Protein AF-A0A2Z6MS63-F1 (afdb_monomer_lite)

InterPro domains:
  IPR011527 ABC transporter type 1, transmembrane domain [PF00664] (78-267)
  IPR011527 ABC transporter type 1, transmembrane domain [PS50929] (74-286)
  IPR027417 P-loop containing nucleoside triphosphate hydrolase [G3DSA:3.40.50.300] (1-66)
  IPR027417 P-loop containing nucleoside triphosphate hydrolase [SSF52540] (4-55)
  IPR036640 ABC transporter type 1, transmembrane domain superfamily [G3DSA:1.20.1560.10] (67-305)
  IPR036640 ABC transporter type 1, transmembrane domain superfamily [SSF90123] (76-305)
  IPR044726 ABC transporter C family, six-transmembrane helical domain 2 [cd18580] (79-298)
  IPR050173 ATP-binding cassette transporter C-like [PTHR24223] (76-340)

Radius of gyration: 35.73 Å; chains: 1; bounding box: 87×60×107 Å

pLDDT: mean 77.2, std 16.26, range [30.23, 95.44]

Structure (mmCIF, N/CA/C/O backbone):
data_AF-A0A2Z6MS63-F1
#
_entry.id   AF-A0A2Z6MS63-F1
#
loop_
_atom_site.group_PDB
_atom_site.id
_atom_site.type_symbol
_atom_site.label_atom_id
_atom_site.label_alt_id
_atom_site.label_comp_id
_atom_site.label_asym_id
_atom_site.label_entity_id
_atom_site.label_seq_id
_atom_site.pdbx_PDB_ins_code
_atom_site.Cartn_x
_atom_site.Cartn_y
_atom_site.Cartn_z
_atom_site.occupancy
_atom_site.B_iso_or_equiv
_atom_site.auth_seq_id
_atom_site.auth_comp_id
_atom_site.auth_asym_id
_atom_site.auth_atom_id
_atom_site.pdbx_PDB_model_num
ATOM 1 N N . MET A 1 1 ? -29.044 -19.306 37.823 1.00 54.56 1 MET A N 1
ATOM 2 C CA . MET A 1 1 ? -27.630 -19.746 37.824 1.00 54.56 1 MET A CA 1
ATOM 3 C C . MET A 1 1 ? -27.524 -21.280 37.774 1.00 54.56 1 MET A C 1
ATOM 5 O O . MET A 1 1 ? -26.885 -21.876 38.631 1.00 54.56 1 MET A O 1
ATOM 9 N N . GLU A 1 2 ? -28.127 -21.964 36.793 1.00 57.34 2 GLU A N 1
ATOM 10 C CA . GLU A 1 2 ? -28.048 -23.442 36.742 1.00 57.34 2 GLU A CA 1
ATOM 11 C C . GLU A 1 2 ? -26.677 -23.962 36.275 1.00 57.34 2 GLU A C 1
ATOM 13 O O . GLU A 1 2 ? -26.219 -24.989 36.766 1.00 57.34 2 GLU A O 1
ATOM 18 N N . GLY A 1 3 ? -25.960 -23.218 35.423 1.00 64.38 3 GLY A N 1
ATOM 19 C CA .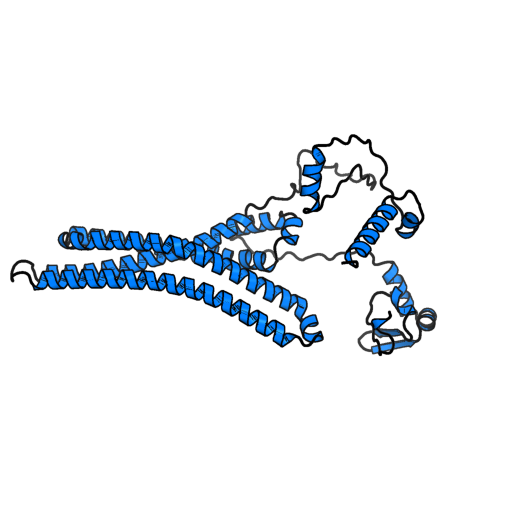 GLY A 1 3 ? -24.646 -23.628 34.898 1.00 64.38 3 GLY A CA 1
ATOM 20 C C . GLY A 1 3 ? -23.472 -23.585 35.893 1.00 64.38 3 GLY A C 1
ATOM 21 O O . GLY A 1 3 ? -22.406 -24.127 35.605 1.00 64.38 3 GLY A O 1
ATOM 22 N N . LEU A 1 4 ? -23.654 -22.961 37.063 1.00 70.94 4 LEU A N 1
ATOM 23 C CA . LEU A 1 4 ? -22.625 -22.813 38.107 1.00 70.94 4 LEU A CA 1
ATOM 24 C C . LEU A 1 4 ? -22.877 -23.711 39.330 1.00 70.94 4 LEU A C 1
ATOM 26 O O . LEU A 1 4 ? -22.111 -23.690 40.292 1.00 70.94 4 LEU A O 1
ATOM 30 N N . LYS A 1 5 ? -23.946 -24.516 39.305 1.00 73.62 5 LYS A N 1
ATOM 31 C CA . LYS A 1 5 ? -24.354 -25.354 40.434 1.00 73.62 5 LYS A CA 1
ATOM 32 C C . LYS A 1 5 ? -23.285 -26.417 40.732 1.00 73.62 5 LYS A C 1
ATOM 34 O O . LYS A 1 5 ? -22.980 -27.245 39.880 1.00 73.62 5 LYS A O 1
ATOM 39 N N . GLY A 1 6 ? -22.737 -26.398 41.950 1.00 81.06 6 GLY A N 1
ATOM 40 C CA . GLY A 1 6 ? -21.733 -27.364 42.421 1.00 81.06 6 GLY A CA 1
ATOM 41 C C . GLY A 1 6 ? -20.274 -27.018 42.097 1.00 81.06 6 GLY A C 1
ATOM 42 O O . GLY A 1 6 ? -19.404 -27.858 42.310 1.00 81.06 6 GLY A O 1
ATOM 43 N N . LYS A 1 7 ? -19.990 -25.810 41.594 1.00 85.94 7 LYS A N 1
ATOM 44 C CA . LYS A 1 7 ? -18.622 -25.312 41.379 1.00 85.94 7 LYS A CA 1
ATOM 45 C C . LYS A 1 7 ? -18.280 -24.242 42.415 1.00 85.94 7 LYS A C 1
ATOM 47 O O . LYS A 1 7 ? -19.150 -23.473 42.810 1.00 85.94 7 LYS A O 1
ATOM 52 N N . THR A 1 8 ? -17.014 -24.162 42.819 1.00 87.56 8 THR A N 1
ATOM 53 C CA . THR A 1 8 ? -16.507 -23.018 43.588 1.00 87.56 8 THR A CA 1
ATOM 54 C C . THR A 1 8 ? -16.474 -21.797 42.672 1.00 87.56 8 THR A C 1
ATOM 56 O O . THR A 1 8 ? -15.809 -21.827 41.637 1.00 87.56 8 THR A O 1
ATOM 59 N N . VAL A 1 9 ? -17.201 -20.739 43.030 1.00 85.56 9 VAL A N 1
ATOM 60 C CA . VAL A 1 9 ? -17.302 -19.506 42.238 1.00 85.56 9 VAL A CA 1
ATOM 61 C C . VAL A 1 9 ? -16.706 -18.357 43.036 1.00 85.56 9 VAL A C 1
ATOM 63 O O . VAL A 1 9 ? -17.135 -18.093 44.155 1.00 85.56 9 VAL A O 1
ATOM 66 N N . LEU A 1 10 ? -15.739 -17.662 42.444 1.00 87.19 10 LEU A N 1
ATOM 67 C CA . LEU A 1 10 ? -15.208 -16.408 42.964 1.00 87.19 10 LEU A CA 1
ATOM 68 C C . LEU A 1 10 ? -15.633 -15.293 42.009 1.00 87.19 10 LEU A C 1
ATOM 70 O O . LEU A 1 10 ? -15.221 -15.281 40.850 1.00 87.19 10 LEU A O 1
ATOM 74 N N . LEU A 1 11 ? -16.500 -14.396 42.479 1.00 84.56 11 LEU A N 1
ATOM 75 C CA . LEU A 1 11 ? -16.964 -13.247 41.706 1.00 84.56 11 LEU A CA 1
ATOM 76 C C . LEU A 1 11 ? -16.241 -11.988 42.188 1.00 84.56 11 LEU A C 1
ATOM 78 O O . LEU A 1 11 ? -16.373 -11.600 43.345 1.00 84.56 11 LEU A O 1
ATOM 82 N N . VAL A 1 12 ? -15.533 -11.324 41.277 1.00 85.25 12 VAL A N 1
ATOM 83 C CA . VAL A 1 12 ? -15.039 -9.959 41.485 1.00 85.25 12 VAL A CA 1
ATOM 84 C C . VAL A 1 12 ? -16.047 -9.017 40.839 1.00 85.25 12 VAL A C 1
ATOM 86 O O . VAL A 1 12 ? -16.228 -9.047 39.623 1.00 85.25 12 VAL A O 1
ATOM 89 N N . THR A 1 13 ? -16.746 -8.219 41.643 1.00 79.81 13 THR A N 1
ATOM 90 C CA . THR A 1 13 ? -17.799 -7.319 41.159 1.00 79.81 13 THR A CA 1
ATOM 91 C C . THR A 1 13 ? -17.683 -5.940 41.795 1.00 79.81 13 THR A C 1
ATOM 93 O O . THR A 1 13 ? -17.449 -5.816 42.994 1.00 79.81 13 THR A O 1
ATOM 96 N N . HIS A 1 14 ? -17.883 -4.903 40.980 1.00 75.44 14 HIS A N 1
ATOM 97 C CA . HIS A 1 14 ? -18.138 -3.537 41.447 1.00 75.44 14 HIS A CA 1
ATOM 98 C C . HIS A 1 14 ? -19.636 -3.274 41.673 1.00 75.44 14 HIS A C 1
ATOM 100 O O . HIS A 1 14 ? -19.996 -2.288 42.307 1.00 75.44 14 HIS A O 1
ATOM 106 N N . GLN A 1 15 ? -20.507 -4.138 41.141 1.00 71.25 15 GLN A N 1
ATOM 107 C CA . GLN A 1 15 ? -21.955 -4.055 41.300 1.00 71.25 15 GLN A CA 1
ATOM 108 C C . GLN A 1 15 ? -22.375 -4.774 42.576 1.00 71.25 15 GLN A C 1
ATOM 110 O O . GLN A 1 15 ? -22.284 -6.001 42.686 1.00 71.25 15 GLN A O 1
ATOM 115 N N . VAL A 1 16 ? -22.842 -3.977 43.529 1.00 74.56 16 VAL A N 1
ATOM 116 C CA . VAL A 1 16 ? -23.185 -4.404 44.889 1.00 74.56 16 VAL A CA 1
ATOM 117 C C . VAL A 1 16 ? -24.483 -5.225 44.918 1.00 74.56 16 VAL A C 1
ATOM 119 O O . VAL A 1 16 ? -24.665 -6.071 45.791 1.00 74.56 16 VAL A O 1
ATOM 122 N N . ASP A 1 17 ? -25.346 -5.060 43.911 1.00 75.06 17 ASP A N 1
ATOM 123 C CA . ASP A 1 17 ? -26.669 -5.697 43.823 1.00 75.06 17 ASP A CA 1
ATOM 124 C C . ASP A 1 17 ? -26.624 -7.232 43.756 1.00 75.06 17 ASP A C 1
ATOM 126 O O . ASP A 1 17 ? -27.586 -7.903 44.128 1.00 75.06 17 ASP A O 1
ATOM 130 N N . PHE A 1 18 ? -25.504 -7.808 43.307 1.00 74.56 18 PHE A N 1
ATOM 131 C CA . PHE A 1 18 ? -25.337 -9.260 43.187 1.00 74.56 18 PHE A CA 1
ATOM 132 C C . PHE A 1 18 ? -24.778 -9.914 44.452 1.00 74.56 18 PHE A C 1
ATOM 134 O O . PHE A 1 18 ? -24.873 -11.132 44.595 1.00 74.56 18 PHE A O 1
ATOM 141 N N . LEU A 1 19 ? -24.223 -9.129 45.381 1.00 80.81 19 LEU A N 1
ATOM 142 C CA . LEU A 1 19 ? -23.565 -9.626 46.591 1.00 80.81 19 LEU A CA 1
ATOM 143 C C . LEU A 1 19 ? -24.483 -10.412 47.548 1.00 80.81 19 LEU A C 1
ATOM 145 O O . LEU A 1 19 ? -23.997 -11.382 48.129 1.00 80.81 19 LEU A O 1
ATOM 149 N N . PRO A 1 20 ? -25.792 -10.103 47.694 1.00 81.12 20 PRO A N 1
ATOM 150 C CA . PRO A 1 20 ? -26.688 -10.893 48.544 1.00 81.12 20 PRO A CA 1
ATOM 151 C C . PRO A 1 20 ? -26.886 -12.346 48.084 1.00 81.12 20 PRO A C 1
ATOM 153 O O . PRO A 1 20 ? -27.375 -13.162 48.860 1.00 81.12 20 PRO A O 1
ATOM 156 N N . ALA A 1 21 ? -26.545 -12.672 46.831 1.00 79.31 21 ALA A N 1
ATOM 157 C CA . ALA A 1 21 ? -26.674 -14.020 46.278 1.00 79.31 21 ALA A CA 1
ATOM 158 C C . ALA A 1 21 ? -25.464 -14.932 46.572 1.00 79.31 21 ALA A C 1
ATOM 160 O O . ALA A 1 21 ? -25.493 -16.100 46.186 1.00 79.31 21 ALA A O 1
ATOM 161 N N . PHE A 1 22 ? -24.412 -14.416 47.219 1.00 82.25 22 PHE A N 1
ATOM 162 C CA . PHE A 1 22 ? -23.181 -15.148 47.528 1.00 82.25 22 PHE A CA 1
ATOM 163 C C . PHE A 1 22 ? -23.095 -15.521 49.011 1.00 82.25 22 PHE A C 1
ATOM 165 O O . PHE A 1 22 ? -23.542 -14.778 49.883 1.00 82.25 22 PHE A O 1
ATOM 172 N N . ASP A 1 23 ? -22.466 -16.663 49.296 1.00 86.62 23 ASP A N 1
ATOM 173 C CA . ASP A 1 23 ? -22.341 -17.205 50.656 1.00 86.62 23 ASP A CA 1
ATOM 174 C C . ASP A 1 23 ? -21.409 -16.369 51.556 1.00 86.62 23 ASP A C 1
ATOM 176 O O . ASP A 1 23 ? -21.588 -16.306 52.772 1.00 86.62 23 ASP A O 1
ATOM 180 N N . SER A 1 24 ? -20.403 -15.716 50.968 1.00 86.56 24 SER A N 1
ATOM 181 C CA . SER A 1 24 ? -19.438 -14.872 51.674 1.00 86.56 24 SER A CA 1
ATOM 182 C C . SER A 1 24 ? -18.927 -13.763 50.758 1.00 86.56 24 SER A C 1
ATOM 184 O O . SER A 1 24 ? -18.673 -13.992 49.575 1.00 86.56 24 SER A O 1
ATOM 186 N N . VAL A 1 25 ? -18.773 -12.562 51.310 1.00 88.12 25 VAL A N 1
ATOM 187 C CA . VAL A 1 25 ? -18.239 -11.378 50.635 1.00 88.12 25 VAL A CA 1
ATOM 188 C C . VAL A 1 25 ? -16.918 -10.998 51.306 1.00 88.12 25 VAL A C 1
ATOM 190 O O . VAL A 1 25 ? -16.795 -11.041 52.530 1.00 88.12 25 VAL A O 1
ATOM 193 N N . LEU A 1 26 ? -15.922 -10.644 50.495 1.00 88.19 26 LEU A N 1
ATOM 194 C CA . LEU A 1 26 ? -14.580 -10.249 50.924 1.00 88.19 26 LEU A CA 1
ATOM 195 C C . LEU A 1 26 ? -14.354 -8.790 50.522 1.00 88.19 26 LEU A C 1
ATOM 197 O O . LEU A 1 26 ? -14.312 -8.483 49.332 1.00 88.19 26 LEU A O 1
ATOM 201 N N . LEU A 1 27 ? -14.205 -7.898 51.500 1.00 86.38 27 LEU A N 1
ATOM 202 C CA . LEU A 1 27 ? -13.839 -6.503 51.259 1.00 86.38 27 LEU A CA 1
ATOM 203 C C . LEU A 1 27 ? -12.313 -6.385 51.219 1.00 86.38 27 LEU A C 1
ATOM 205 O O . LEU A 1 27 ? -11.637 -6.774 52.173 1.00 86.38 27 LEU A O 1
ATOM 209 N N . MET A 1 28 ? -11.770 -5.845 50.128 1.00 85.31 28 MET A N 1
ATOM 210 C CA . MET A 1 28 ? -10.329 -5.657 49.946 1.00 85.31 28 MET A CA 1
ATOM 211 C C . MET A 1 28 ? -9.973 -4.176 49.791 1.00 85.31 28 MET A C 1
ATOM 213 O O . MET A 1 28 ? -10.626 -3.469 49.028 1.00 85.31 28 MET A O 1
ATOM 217 N N . SER A 1 29 ? -8.896 -3.742 50.449 1.00 83.62 29 SER A N 1
ATOM 218 C CA . SER A 1 29 ? -8.230 -2.452 50.214 1.00 83.62 29 SER A CA 1
ATOM 219 C C . SER A 1 29 ? -6.722 -2.661 50.168 1.00 83.62 29 SER A C 1
ATOM 221 O O . SER A 1 29 ? -6.187 -3.460 50.934 1.00 83.62 29 SER A O 1
ATOM 223 N N . ASP A 1 30 ? -6.039 -1.982 49.246 1.00 84.06 30 ASP A N 1
ATOM 224 C CA . ASP A 1 30 ? -4.574 -2.028 49.092 1.00 84.06 30 ASP A CA 1
ATOM 225 C C . ASP A 1 30 ? -3.981 -3.452 49.020 1.00 84.06 30 ASP A C 1
ATOM 227 O O . ASP A 1 30 ? -2.889 -3.731 49.511 1.00 84.06 30 ASP A O 1
ATOM 231 N N . GLY A 1 31 ? -4.716 -4.385 48.403 1.00 84.50 31 GLY A N 1
ATOM 232 C CA . GLY A 1 31 ? -4.298 -5.784 48.264 1.00 84.50 31 GLY A CA 1
ATOM 233 C C . GLY A 1 31 ? -4.449 -6.641 49.529 1.00 84.50 31 GLY A C 1
ATOM 234 O O . GLY A 1 31 ? -4.052 -7.805 49.508 1.00 84.50 31 GLY A O 1
ATOM 235 N N . VAL A 1 32 ? -5.047 -6.114 50.603 1.00 87.94 32 VAL A N 1
ATOM 236 C CA . VAL A 1 32 ? -5.326 -6.831 51.859 1.00 87.94 32 VAL A CA 1
ATOM 237 C C . VAL A 1 32 ? -6.836 -7.010 52.039 1.00 87.94 32 VAL A C 1
ATOM 239 O O . VAL A 1 32 ? -7.622 -6.123 51.712 1.00 87.94 32 VAL A O 1
ATOM 242 N N . ILE A 1 33 ? -7.255 -8.166 52.562 1.00 88.75 33 ILE A N 1
ATOM 243 C CA . ILE A 1 33 ? -8.652 -8.412 52.949 1.00 88.75 33 ILE A CA 1
ATOM 244 C C . ILE A 1 33 ? -8.895 -7.716 54.290 1.00 88.75 33 ILE A C 1
ATOM 246 O O . ILE A 1 33 ? -8.307 -8.102 55.299 1.00 88.75 33 ILE A O 1
ATOM 250 N N . LEU A 1 34 ? -9.755 -6.701 54.295 1.00 84.31 34 LEU A N 1
ATOM 251 C CA . LEU A 1 34 ? -10.124 -5.957 55.497 1.00 84.31 34 LEU A CA 1
ATOM 252 C C . LEU A 1 34 ? -11.159 -6.721 56.322 1.00 84.31 34 LEU A C 1
ATOM 254 O O . LEU A 1 34 ? -11.025 -6.850 57.538 1.00 84.31 34 LEU A O 1
ATOM 258 N N . GLN A 1 35 ? -12.187 -7.249 55.656 1.00 83.25 35 GLN A N 1
ATOM 259 C CA . GLN A 1 35 ? -13.289 -7.931 56.323 1.00 83.25 35 GLN A CA 1
ATOM 260 C C . GLN A 1 35 ? -13.902 -9.000 55.418 1.00 83.25 35 GLN A C 1
ATOM 262 O O . GLN A 1 35 ? -13.938 -8.859 54.195 1.00 83.25 35 GLN A O 1
ATOM 267 N N . ALA A 1 36 ? -14.371 -10.085 56.031 1.00 85.69 36 ALA A N 1
ATOM 268 C CA . ALA A 1 36 ? -14.962 -11.229 55.353 1.00 85.69 36 ALA A CA 1
ATOM 269 C C . ALA A 1 36 ? -16.221 -11.658 56.108 1.00 85.69 36 ALA A C 1
ATOM 271 O O . ALA A 1 36 ? -16.175 -11.813 57.327 1.00 85.69 36 ALA A O 1
ATOM 272 N N . GLY A 1 37 ? -17.332 -11.856 55.407 1.00 86.06 37 GLY A N 1
ATOM 273 C CA . GLY A 1 37 ? -18.583 -12.255 56.044 1.00 86.06 37 GLY A CA 1
ATOM 274 C C . GLY A 1 37 ? -19.764 -12.293 55.076 1.00 86.06 37 GLY A C 1
ATOM 275 O O . GLY A 1 37 ? -19.636 -11.879 53.924 1.00 86.06 37 GLY A O 1
ATOM 276 N N . PRO A 1 38 ? -20.921 -12.814 55.502 1.00 86.81 38 PRO A N 1
ATOM 277 C CA . PRO A 1 38 ? -22.152 -12.724 54.729 1.00 86.81 38 PRO A CA 1
ATOM 278 C C . PRO A 1 38 ? -22.593 -11.259 54.565 1.00 86.81 38 PRO A C 1
ATOM 280 O O . PRO A 1 38 ? -22.353 -10.420 55.436 1.00 86.81 38 PRO A O 1
ATOM 283 N N . TYR A 1 39 ? -23.287 -10.954 53.463 1.00 84.19 39 TYR A N 1
ATOM 284 C CA . TYR A 1 39 ? -23.680 -9.585 53.086 1.00 84.19 39 TYR A CA 1
ATOM 285 C C . TYR A 1 39 ? -24.360 -8.804 54.224 1.00 84.19 39 TYR A C 1
ATOM 287 O O . TYR A 1 39 ? -24.007 -7.660 54.498 1.00 84.19 39 TYR A O 1
ATOM 295 N N . ASN A 1 40 ? -25.301 -9.440 54.929 1.00 81.12 40 ASN A N 1
ATOM 296 C CA . ASN A 1 40 ? -26.054 -8.804 56.014 1.00 81.12 40 ASN A CA 1
ATOM 297 C C . ASN A 1 40 ? -25.186 -8.460 57.233 1.00 81.12 40 ASN A C 1
ATOM 299 O O . ASN A 1 40 ? -25.502 -7.524 57.962 1.00 81.12 40 ASN A O 1
ATOM 303 N N . GLU A 1 41 ? -24.118 -9.219 57.479 1.00 82.88 41 GLU A N 1
ATOM 304 C CA . GLU A 1 41 ? -23.199 -8.953 58.584 1.00 82.88 41 GLU A CA 1
ATOM 305 C C . GLU A 1 41 ? -22.299 -7.770 58.233 1.00 82.88 41 GLU A C 1
ATOM 307 O O . GLU A 1 41 ? -22.256 -6.807 58.991 1.00 82.88 41 GLU A O 1
ATOM 312 N N . LEU A 1 42 ? -21.711 -7.772 57.032 1.00 81.31 42 LEU A N 1
ATOM 313 C CA . LEU A 1 42 ? -20.848 -6.692 56.539 1.00 81.31 42 LEU A CA 1
ATOM 314 C C . LEU A 1 42 ? -21.575 -5.358 56.379 1.00 81.31 42 LEU A C 1
ATOM 316 O O . LEU A 1 42 ? -21.010 -4.311 56.699 1.00 81.31 42 LEU A O 1
ATOM 320 N N . LEU A 1 43 ? -22.835 -5.395 55.937 1.00 80.75 43 LEU A N 1
ATOM 321 C CA . LEU A 1 43 ? -23.670 -4.203 55.836 1.00 80.75 43 LEU A CA 1
ATOM 322 C C . LEU A 1 43 ? -23.924 -3.572 57.207 1.00 80.75 43 LEU A C 1
ATOM 324 O O . LEU A 1 43 ? -24.044 -2.359 57.292 1.00 80.75 43 LEU A O 1
ATOM 328 N N . ASN A 1 44 ? -23.981 -4.361 58.280 1.00 77.81 44 ASN A N 1
ATOM 329 C CA . ASN A 1 44 ? -24.225 -3.856 59.631 1.00 77.81 44 ASN A CA 1
ATOM 330 C C . ASN A 1 44 ? -22.931 -3.551 60.399 1.00 77.81 44 ASN A C 1
ATOM 332 O O . ASN A 1 44 ? -22.947 -2.727 61.311 1.00 77.81 44 ASN A O 1
ATOM 336 N N . SER A 1 45 ? -21.824 -4.216 60.059 1.00 76.38 45 SER A N 1
ATOM 337 C CA . SER A 1 45 ? -20.572 -4.159 60.815 1.00 76.38 45 SER A CA 1
ATOM 338 C C . SER A 1 45 ? -19.551 -3.162 60.276 1.00 76.38 45 SER A C 1
ATOM 340 O O . SER A 1 45 ? -18.628 -2.821 61.013 1.00 76.38 45 SER A O 1
ATOM 342 N N . SER A 1 46 ? -19.663 -2.721 59.017 1.00 76.56 46 SER A N 1
ATOM 343 C CA . SER A 1 46 ? -18.608 -1.937 58.360 1.00 76.56 46 SER A CA 1
ATOM 344 C C . SER A 1 46 ? -19.128 -0.676 57.670 1.00 76.56 46 SER A C 1
ATOM 346 O O . SER A 1 46 ? -19.989 -0.725 56.793 1.00 76.56 46 SER A O 1
ATOM 348 N N . HIS A 1 47 ? -18.572 0.470 58.070 1.00 77.75 47 HIS A N 1
ATOM 349 C CA . HIS A 1 47 ? -18.895 1.772 57.482 1.00 77.75 47 HIS A CA 1
ATOM 350 C C . HIS A 1 47 ? -18.357 1.884 56.046 1.00 77.75 47 HIS A C 1
ATOM 352 O O . HIS A 1 47 ? -19.044 2.378 55.164 1.00 77.75 47 HIS A O 1
ATOM 358 N N . GLU A 1 48 ? -17.170 1.332 55.779 1.00 77.81 48 GLU A N 1
ATOM 359 C CA . GLU A 1 48 ? -16.530 1.352 54.454 1.00 77.81 48 GLU A CA 1
ATOM 360 C C . GLU A 1 48 ? -17.343 0.593 53.392 1.00 77.81 48 GLU A C 1
ATOM 362 O O . GLU A 1 48 ? -17.462 1.045 52.253 1.00 77.81 48 GLU A O 1
ATOM 367 N N . PHE A 1 49 ? -17.958 -0.540 53.755 1.00 77.81 49 PHE A N 1
ATOM 368 C CA . PHE A 1 49 ? -18.846 -1.263 52.843 1.00 77.81 49 PHE A CA 1
ATOM 369 C C . PHE A 1 49 ? -20.157 -0.504 52.619 1.00 77.81 49 PHE A C 1
ATOM 371 O O . PHE A 1 49 ? -20.631 -0.448 51.487 1.00 77.81 49 PHE A O 1
ATOM 378 N N . GLN A 1 50 ? -20.727 0.117 53.661 1.00 76.94 50 GLN A N 1
ATOM 379 C CA . GLN A 1 50 ? -21.917 0.967 53.527 1.00 76.94 50 GLN A CA 1
ATOM 380 C C . GLN A 1 50 ? -21.664 2.158 52.597 1.00 76.94 50 GLN A C 1
ATOM 382 O O . GLN A 1 50 ? -22.487 2.425 51.722 1.00 76.94 50 GLN A O 1
ATOM 387 N N . ASP A 1 51 ? -20.523 2.833 52.740 1.00 77.19 51 ASP A N 1
ATOM 388 C CA . ASP A 1 51 ? -20.127 3.946 51.875 1.00 77.19 51 ASP A CA 1
ATOM 389 C C . ASP A 1 51 ? -19.993 3.494 50.417 1.00 77.19 51 ASP A C 1
ATOM 391 O O . ASP A 1 51 ? -20.461 4.183 49.514 1.00 77.19 51 ASP A O 1
ATOM 395 N N . LEU A 1 52 ? -19.445 2.300 50.172 1.00 74.81 52 LEU A N 1
ATOM 396 C CA . LEU A 1 52 ? -19.324 1.722 48.832 1.00 74.81 52 LEU A CA 1
ATOM 397 C C . LEU A 1 52 ? -20.691 1.346 48.227 1.00 74.81 52 LEU A C 1
ATOM 399 O O . LEU A 1 52 ? -20.946 1.628 47.054 1.00 74.81 52 LEU A O 1
ATOM 403 N N . VAL A 1 53 ? -21.597 0.767 49.026 1.00 72.31 53 VAL A N 1
ATOM 404 C CA . VAL A 1 53 ? -22.989 0.471 48.625 1.00 72.31 53 VAL A CA 1
ATOM 405 C C . VAL A 1 53 ? -23.749 1.759 48.288 1.00 72.31 53 VAL A C 1
ATOM 407 O O . VAL A 1 53 ? -24.511 1.797 47.319 1.00 72.31 53 VAL A O 1
ATOM 410 N N . ASN A 1 54 ? -23.536 2.821 49.065 1.00 72.12 54 ASN A N 1
ATOM 411 C CA . ASN A 1 54 ? -24.196 4.111 48.880 1.00 72.12 54 ASN A CA 1
ATOM 412 C C . ASN A 1 54 ? -23.615 4.890 47.690 1.00 72.12 54 ASN A C 1
ATOM 414 O O . ASN A 1 54 ? -24.377 5.397 46.872 1.00 72.12 54 ASN A O 1
ATOM 418 N N . ALA A 1 55 ? -22.292 4.895 47.512 1.00 68.50 55 ALA A N 1
ATOM 419 C CA . ALA A 1 55 ? -21.631 5.513 46.362 1.00 68.50 55 ALA A CA 1
ATOM 420 C C . ALA A 1 55 ? -22.031 4.842 45.036 1.00 68.50 55 ALA A C 1
ATOM 422 O O . ALA A 1 55 ? -22.217 5.521 44.024 1.00 68.50 55 ALA A O 1
ATOM 423 N N . HIS A 1 56 ? -22.238 3.518 45.024 1.00 59.69 56 HIS A N 1
ATOM 424 C CA . HIS A 1 56 ? -22.717 2.812 43.831 1.00 59.69 56 HIS A CA 1
ATOM 425 C C . HIS A 1 56 ? -24.141 3.225 43.424 1.00 59.69 56 HIS A C 1
ATOM 427 O O . HIS A 1 56 ? -24.450 3.260 42.235 1.00 59.69 56 HIS A O 1
ATOM 433 N N . LYS A 1 57 ? -24.993 3.611 44.385 1.00 60.06 57 LYS A N 1
ATOM 434 C CA . LYS A 1 57 ? -26.328 4.165 44.099 1.00 60.06 57 LYS A CA 1
ATOM 435 C C . LYS A 1 57 ? -26.284 5.585 43.522 1.00 60.06 57 LYS A C 1
ATOM 437 O O . LYS A 1 57 ? -27.237 5.981 42.859 1.00 60.06 57 LYS A O 1
ATOM 442 N N . GLU A 1 58 ? -25.201 6.333 43.736 1.00 56.72 58 GLU A N 1
ATOM 443 C CA . GLU A 1 58 ? -25.056 7.726 43.283 1.00 56.72 58 GLU A CA 1
ATOM 444 C C . GLU A 1 58 ? -24.236 7.887 41.986 1.00 56.72 58 GLU A C 1
ATOM 446 O O . GLU A 1 58 ? -24.353 8.906 41.306 1.00 56.72 58 GLU A O 1
ATOM 451 N N . THR A 1 59 ? -23.449 6.889 41.568 1.00 49.06 59 THR A N 1
ATOM 452 C CA . THR A 1 59 ? -22.480 7.042 40.459 1.00 49.06 59 THR A CA 1
ATOM 453 C C . THR A 1 59 ? -23.028 6.604 39.088 1.00 49.06 59 THR A C 1
ATOM 455 O O . THR A 1 59 ? -22.407 5.826 38.368 1.00 49.06 59 THR A O 1
ATOM 458 N N . ALA A 1 60 ? -24.189 7.134 38.689 1.00 43.97 60 ALA A N 1
ATOM 459 C CA . ALA A 1 60 ? -24.776 6.946 37.351 1.00 43.97 60 ALA A CA 1
ATOM 460 C C . ALA A 1 60 ? -24.498 8.118 36.382 1.00 43.97 60 ALA A C 1
ATOM 462 O O . ALA A 1 60 ? -25.317 8.427 35.516 1.00 43.97 60 ALA A O 1
ATOM 463 N N . GLY A 1 61 ? -23.346 8.787 36.494 1.00 47.22 61 GLY A N 1
ATOM 464 C CA . GLY A 1 61 ? -22.977 9.816 35.521 1.00 47.22 61 GLY A CA 1
ATOM 465 C C . GLY A 1 61 ? -21.660 10.528 35.799 1.00 47.22 61 GLY A C 1
ATOM 466 O O . GLY A 1 61 ? -21.610 11.462 36.589 1.00 47.22 61 GLY A O 1
ATOM 467 N N . SER A 1 62 ? -20.601 10.147 35.087 1.00 32.19 62 SER A N 1
ATOM 468 C CA . SER A 1 62 ? -19.539 11.075 34.670 1.00 32.19 62 SER A CA 1
ATOM 469 C C . SER A 1 62 ? -18.628 10.395 33.645 1.00 32.19 62 SER A C 1
ATOM 471 O O . SER A 1 62 ? -18.035 9.356 33.913 1.00 32.19 62 SER A O 1
ATOM 473 N N . ASN A 1 63 ? -18.555 10.975 32.443 1.00 33.44 63 ASN A N 1
ATOM 474 C CA . ASN A 1 63 ? -17.688 10.518 31.358 1.00 33.44 63 ASN A CA 1
ATOM 475 C C . ASN A 1 63 ? -16.449 11.412 31.246 1.00 33.44 63 ASN A C 1
ATOM 477 O O . ASN A 1 63 ? -16.486 12.616 31.496 1.00 33.44 63 ASN A O 1
ATOM 481 N N . GLN A 1 64 ? -15.356 10.763 30.868 1.00 35.09 64 GLN A N 1
ATOM 482 C CA . GLN A 1 64 ? -13.971 11.189 31.001 1.00 35.09 64 GLN A CA 1
ATOM 483 C C . GLN A 1 64 ? -13.511 12.073 29.828 1.00 35.09 64 GLN A C 1
ATOM 485 O O . GLN A 1 64 ? -13.813 11.795 28.669 1.00 35.09 64 GLN A O 1
ATOM 490 N N . GLN A 1 65 ? -12.760 13.136 30.133 1.00 30.23 65 GLN A N 1
ATOM 491 C CA . GLN A 1 65 ? -12.129 14.027 29.153 1.00 30.23 65 GLN A CA 1
ATOM 492 C C . GLN A 1 65 ? -10.941 13.347 28.457 1.00 30.23 65 GLN A C 1
ATOM 494 O O . GLN A 1 65 ? -10.027 12.847 29.113 1.00 30.23 65 GLN A O 1
ATOM 499 N N . LEU A 1 66 ? -10.935 13.392 27.123 1.00 35.12 66 LEU A N 1
ATOM 500 C CA . LEU A 1 66 ? -9.802 13.015 26.281 1.00 35.12 66 LEU A CA 1
ATOM 501 C C . LEU A 1 66 ? -8.914 14.235 26.008 1.00 35.12 66 LEU A C 1
ATOM 503 O O . LEU A 1 66 ? -9.392 15.316 25.668 1.00 35.12 66 LEU A O 1
ATOM 507 N N . VAL A 1 67 ? -7.609 14.030 26.177 1.00 34.53 67 VAL A N 1
ATOM 508 C CA . VAL A 1 67 ? -6.538 15.009 25.972 1.00 34.53 67 VAL A CA 1
ATOM 509 C C . VAL A 1 67 ? -6.173 15.053 24.489 1.00 34.53 67 VAL A C 1
ATOM 511 O O . VAL A 1 67 ? -5.811 14.029 23.912 1.00 34.53 67 VAL A O 1
ATOM 514 N N . ASP A 1 68 ? -6.241 16.239 23.886 1.00 31.08 68 ASP A N 1
ATOM 515 C CA . ASP A 1 68 ? -5.872 16.461 22.489 1.00 31.08 68 ASP A CA 1
ATOM 516 C C . ASP A 1 68 ? -4.373 16.793 22.366 1.00 31.08 68 ASP A C 1
ATOM 518 O O . ASP A 1 68 ? -3.861 17.722 22.998 1.00 31.08 68 ASP A O 1
ATOM 522 N N . VAL A 1 69 ? -3.654 16.013 21.555 1.00 39.56 69 VAL A N 1
ATOM 523 C CA . VAL A 1 69 ? -2.225 16.197 21.265 1.00 39.56 69 VAL A CA 1
ATOM 524 C C . VAL A 1 69 ? -2.106 16.948 19.947 1.00 39.56 69 VAL A C 1
ATOM 526 O O . VAL A 1 69 ? -2.225 16.383 18.860 1.00 39.56 69 VAL A O 1
ATOM 529 N N . THR A 1 70 ? -1.819 18.244 20.027 1.00 38.00 70 THR A N 1
ATOM 530 C CA . THR A 1 70 ? -1.587 19.077 18.847 1.00 38.00 70 THR A CA 1
ATOM 531 C C . THR A 1 70 ? -0.140 18.946 18.381 1.00 38.00 70 THR A C 1
ATOM 533 O O . THR A 1 70 ? 0.791 19.342 19.081 1.00 38.00 70 THR A O 1
ATOM 536 N N . SER A 1 71 ? 0.070 18.459 17.153 1.00 37.50 71 SER A N 1
ATOM 537 C CA . SER A 1 71 ? 1.359 18.595 16.466 1.00 37.50 71 SER A CA 1
ATOM 538 C C . SER A 1 71 ? 1.224 19.220 15.069 1.00 37.50 71 SER A C 1
ATOM 540 O O . SER A 1 71 ? 0.625 18.690 14.141 1.00 37.50 71 SER A O 1
ATOM 542 N N . SER A 1 72 ? 1.789 20.427 14.996 1.00 40.41 72 SER A N 1
ATOM 543 C CA . SER A 1 72 ? 2.496 21.108 13.903 1.00 40.41 72 SER A CA 1
ATOM 544 C C . SER A 1 72 ? 2.060 20.944 12.430 1.00 40.41 72 SER A C 1
ATOM 546 O O . SER A 1 72 ? 2.257 19.921 11.780 1.00 40.41 72 SER A O 1
ATOM 548 N N . LYS A 1 73 ? 1.601 22.080 11.875 1.00 47.44 73 LYS A N 1
ATOM 549 C CA . LYS A 1 73 ? 1.732 22.588 10.489 1.00 47.44 73 LYS A CA 1
ATOM 550 C C . LYS A 1 73 ? 2.535 21.707 9.501 1.00 47.44 73 LYS A C 1
ATOM 552 O O . LYS A 1 73 ? 3.700 21.988 9.225 1.00 47.44 73 LYS A O 1
ATOM 557 N N . ARG A 1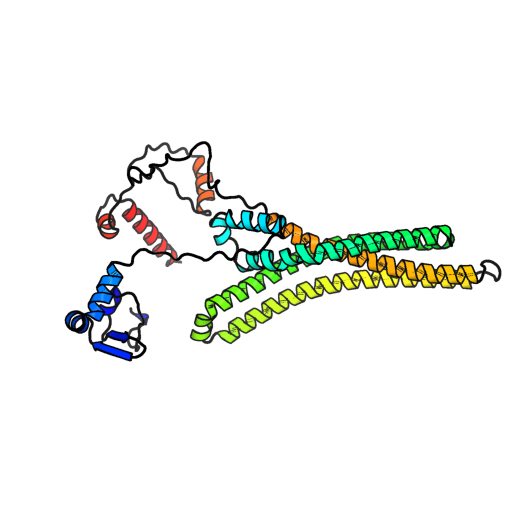 74 ? 1.886 20.733 8.846 1.00 49.59 74 ARG A N 1
ATOM 558 C CA . ARG A 1 74 ? 2.387 20.194 7.558 1.00 49.59 74 ARG A CA 1
ATOM 559 C C . ARG A 1 74 ? 1.344 19.700 6.545 1.00 49.59 74 ARG A C 1
ATOM 561 O O . ARG A 1 74 ? 1.714 19.438 5.410 1.00 49.59 74 ARG A O 1
ATOM 568 N N . TYR A 1 75 ? 0.051 19.650 6.874 1.00 56.06 75 TYR A N 1
ATOM 569 C CA . TYR A 1 75 ? -0.886 18.841 6.086 1.00 56.06 75 TYR A CA 1
ATOM 570 C C . TYR A 1 75 ? -2.181 19.563 5.695 1.00 56.06 75 TYR A C 1
ATOM 572 O O . TYR A 1 75 ? -3.102 19.701 6.502 1.00 56.06 75 TYR A O 1
ATOM 580 N N . SER A 1 76 ? -2.309 19.984 4.435 1.00 66.69 76 SER A N 1
ATOM 581 C CA . SER A 1 76 ? -3.624 20.375 3.903 1.00 66.69 76 SER A CA 1
ATOM 582 C C . SER A 1 76 ? -4.511 19.141 3.684 1.00 66.69 76 SER A C 1
ATOM 584 O O . SER A 1 76 ? -5.707 19.207 3.959 1.00 66.69 76 SER A O 1
ATOM 586 N N . THR A 1 77 ? -3.926 18.013 3.267 1.00 72.25 77 THR A N 1
ATOM 587 C CA . THR A 1 77 ? -4.640 16.762 2.974 1.00 72.25 77 THR A CA 1
ATOM 588 C C . THR A 1 77 ? -4.955 15.958 4.231 1.00 72.25 77 THR A C 1
ATOM 590 O O . THR A 1 77 ? -6.115 15.620 4.428 1.00 72.25 77 THR A O 1
ATOM 593 N N . THR A 1 78 ? -4.003 15.755 5.152 1.00 77.62 78 THR A N 1
ATOM 594 C CA . THR A 1 78 ? -4.286 15.086 6.443 1.00 77.62 78 THR A CA 1
ATOM 595 C C . THR A 1 78 ? -5.321 15.850 7.247 1.00 77.62 78 THR A C 1
ATOM 597 O O . THR A 1 78 ? -6.219 15.238 7.801 1.00 77.62 78 THR A O 1
ATOM 600 N N . ARG A 1 79 ? -5.292 17.190 7.243 1.00 80.25 79 ARG A N 1
ATOM 601 C CA . ARG A 1 79 ? -6.347 17.985 7.889 1.00 80.25 79 ARG A CA 1
ATOM 602 C C . ARG A 1 79 ? -7.712 17.779 7.233 1.00 80.25 79 ARG A C 1
ATOM 604 O O . ARG A 1 79 ? -8.704 17.706 7.944 1.00 80.25 79 ARG A O 1
ATOM 611 N N . LYS A 1 80 ? -7.782 17.686 5.900 1.00 83.75 80 LYS A N 1
ATOM 612 C CA . LYS A 1 80 ? -9.036 17.391 5.184 1.00 83.75 80 LYS A CA 1
ATOM 613 C C . LYS A 1 80 ? -9.546 15.986 5.495 1.00 83.75 80 LYS A C 1
ATOM 615 O O . LYS A 1 80 ? -10.720 15.846 5.812 1.00 83.75 80 LYS A O 1
ATOM 620 N N . LEU A 1 81 ? -8.670 14.983 5.450 1.00 87.44 81 LEU A N 1
ATOM 621 C CA . LEU A 1 81 ? -8.991 13.600 5.798 1.00 87.44 81 LEU A CA 1
ATOM 622 C C . LEU A 1 81 ? -9.485 13.507 7.242 1.00 87.44 81 LEU A C 1
ATOM 624 O O . LEU A 1 81 ? -10.544 12.946 7.488 1.00 87.44 81 LEU A O 1
ATOM 628 N N . MET A 1 82 ? -8.757 14.109 8.181 1.00 86.62 82 MET A N 1
ATOM 629 C CA . MET A 1 82 ? -9.105 14.058 9.595 1.00 86.62 82 MET A CA 1
ATOM 630 C C . MET A 1 82 ? -10.403 14.808 9.888 1.00 86.62 82 MET A C 1
ATOM 632 O O . MET A 1 82 ? -11.244 14.296 10.612 1.00 86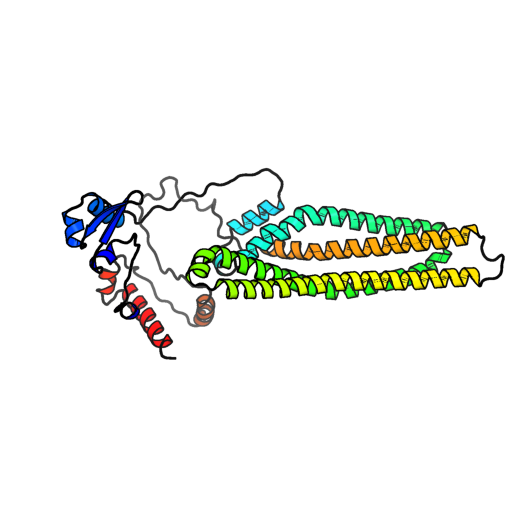.62 82 MET A O 1
ATOM 636 N N . ASN A 1 83 ? -10.620 15.971 9.269 1.00 87.44 83 ASN A N 1
ATOM 637 C CA . ASN A 1 83 ? -11.885 16.695 9.385 1.00 87.44 83 ASN A CA 1
ATOM 638 C C . ASN A 1 83 ? -13.059 15.888 8.803 1.00 87.44 83 ASN A C 1
ATOM 640 O O . ASN A 1 83 ? -14.123 15.824 9.407 1.00 87.44 83 ASN A O 1
ATOM 644 N N . SER A 1 84 ? -12.861 15.228 7.655 1.00 88.75 84 SER A N 1
ATOM 645 C CA . SER A 1 84 ? -13.885 14.361 7.060 1.00 88.75 84 SER A CA 1
ATOM 646 C C . SER A 1 84 ? -14.182 13.132 7.921 1.00 88.75 84 SER A C 1
ATOM 648 O O . SER A 1 84 ? -15.330 12.708 7.968 1.00 88.75 84 SER A O 1
ATOM 650 N N . LEU A 1 85 ? -13.172 12.557 8.581 1.00 89.31 85 LEU A N 1
ATOM 651 C CA . LEU A 1 85 ? -13.351 11.442 9.510 1.00 89.31 85 LEU A CA 1
ATOM 652 C C . LEU A 1 85 ? -14.082 11.905 10.773 1.00 89.31 85 LEU A C 1
ATOM 654 O O . LEU A 1 85 ? -15.105 11.328 11.119 1.00 89.31 85 LEU A O 1
ATOM 658 N N . PHE A 1 86 ? -13.631 12.973 11.431 1.00 88.69 86 PHE A N 1
ATOM 659 C CA . PHE A 1 86 ? -14.285 13.472 12.647 1.00 88.69 86 PHE A CA 1
ATOM 660 C C . PHE A 1 86 ? -15.733 13.908 12.422 1.00 88.69 86 PHE A C 1
ATOM 662 O O . PHE A 1 86 ? -16.550 13.754 13.318 1.00 88.69 86 PHE A O 1
ATOM 669 N N . ARG A 1 87 ? -16.065 14.403 11.225 1.00 86.75 87 ARG A N 1
ATOM 670 C CA . ARG A 1 87 ? -17.444 14.725 10.839 1.00 86.75 87 ARG A CA 1
ATOM 671 C C . ARG A 1 87 ? -18.232 13.539 10.277 1.00 86.75 87 ARG A C 1
ATOM 673 O O . ARG A 1 87 ? -19.359 13.737 9.837 1.00 86.75 87 ARG A O 1
ATOM 680 N N . ALA A 1 88 ? -17.670 12.335 10.209 1.00 88.19 88 ALA A N 1
ATOM 681 C CA . ALA A 1 88 ? -18.404 11.176 9.715 1.00 88.19 88 ALA A CA 1
ATOM 682 C C . ALA A 1 88 ? -19.442 10.708 10.756 1.00 88.19 88 ALA A C 1
ATOM 684 O O . ALA A 1 88 ? -19.129 10.675 11.945 1.00 88.19 88 ALA A O 1
ATOM 685 N N . PRO A 1 89 ? -20.650 10.291 10.334 1.00 87.56 89 PRO A N 1
ATOM 686 C CA . PRO A 1 89 ? -21.691 9.845 11.254 1.00 87.56 89 PRO A CA 1
ATOM 687 C C . PRO A 1 89 ? -21.315 8.545 11.964 1.00 87.56 89 PRO A C 1
ATOM 689 O O . PRO A 1 89 ? -20.645 7.699 11.373 1.00 87.56 89 PRO A O 1
ATOM 692 N N . MET A 1 90 ? -21.846 8.298 13.165 1.00 84.88 90 MET A N 1
ATOM 693 C CA . MET A 1 90 ? -21.588 7.037 13.895 1.00 84.88 90 MET A CA 1
ATOM 694 C C . MET A 1 90 ? -21.893 5.775 13.069 1.00 84.88 90 MET A C 1
ATOM 696 O O . MET A 1 90 ? -21.134 4.812 13.105 1.00 84.88 90 MET A O 1
ATOM 700 N N . SER A 1 91 ? -22.901 5.822 12.188 1.00 83.50 91 SER A N 1
ATOM 701 C CA . SER A 1 91 ? -23.212 4.710 11.272 1.00 83.50 91 SER A CA 1
ATOM 702 C C . SER A 1 91 ? -22.061 4.311 10.330 1.00 83.50 91 SER A C 1
ATOM 704 O O . SER A 1 91 ? -22.013 3.176 9.844 1.00 83.50 91 SER A O 1
ATOM 706 N N . PHE A 1 92 ? -21.142 5.233 10.028 1.00 87.00 92 PHE A N 1
ATOM 707 C CA . PHE A 1 92 ? -19.915 4.928 9.302 1.00 87.00 92 PHE A CA 1
ATOM 708 C C . PHE A 1 92 ? -18.988 4.085 10.181 1.00 87.00 92 PHE A C 1
ATOM 710 O O . PHE A 1 92 ? -18.555 3.022 9.749 1.00 87.00 92 PHE A O 1
ATOM 717 N N . TYR A 1 93 ? -18.747 4.491 11.424 1.00 87.44 93 TYR A N 1
ATOM 718 C CA . TYR A 1 93 ? -17.884 3.761 12.353 1.00 87.44 93 TYR A CA 1
ATOM 719 C C . TYR A 1 93 ? -18.416 2.368 12.704 1.00 87.44 93 TYR A C 1
ATOM 721 O O . TYR A 1 93 ? -17.634 1.424 12.753 1.00 87.44 93 TYR A O 1
ATOM 729 N N . ASP A 1 94 ? -19.736 2.205 12.806 1.00 83.56 94 ASP A N 1
ATOM 730 C CA . ASP A 1 94 ? -20.353 0.895 13.051 1.00 83.56 94 ASP A CA 1
ATOM 731 C C . ASP A 1 94 ? -20.201 -0.068 11.862 1.00 83.56 94 ASP A C 1
ATOM 733 O O . ASP A 1 94 ? -20.108 -1.283 12.026 1.00 83.56 94 ASP A O 1
ATOM 737 N N . SER A 1 95 ? -20.188 0.465 10.635 1.00 81.44 95 SER A N 1
ATOM 738 C CA . SER A 1 95 ? -20.128 -0.346 9.409 1.00 81.44 95 SER A CA 1
ATOM 739 C C . SER A 1 95 ? -18.715 -0.544 8.861 1.00 81.44 95 SER A C 1
ATOM 741 O O . SER A 1 95 ? -18.499 -1.416 8.013 1.00 81.44 95 SER A O 1
ATOM 743 N N . THR A 1 96 ? -17.744 0.243 9.327 1.00 84.62 96 THR A N 1
ATOM 744 C CA . THR A 1 96 ? -16.374 0.211 8.814 1.00 84.62 96 THR A CA 1
ATOM 745 C C . THR A 1 96 ? -15.419 -0.275 9.898 1.00 84.62 96 THR A C 1
ATOM 747 O O . THR A 1 96 ? -15.251 0.404 10.906 1.00 84.62 96 THR A O 1
ATOM 750 N N . PRO A 1 97 ? -14.732 -1.413 9.702 1.00 84.00 97 PRO A N 1
ATOM 751 C CA . PRO A 1 97 ? -13.870 -1.959 10.739 1.00 84.00 97 PRO A CA 1
ATOM 752 C C . PRO A 1 97 ? -12.678 -1.035 11.016 1.00 84.00 97 PRO A C 1
ATOM 754 O O . PRO A 1 97 ? -12.083 -0.468 10.089 1.00 84.00 97 PRO A O 1
ATOM 757 N N . LEU A 1 98 ? -12.300 -0.932 12.292 1.00 84.62 98 LEU A N 1
ATOM 758 C CA . LEU A 1 98 ? -11.269 -0.009 12.768 1.00 84.62 98 LEU A CA 1
ATOM 759 C C . LEU A 1 98 ? -9.917 -0.210 12.067 1.00 84.62 98 LEU A C 1
ATOM 761 O O . LEU A 1 98 ? -9.282 0.764 11.666 1.00 84.62 98 LEU A O 1
ATOM 765 N N . GLY A 1 99 ? -9.492 -1.455 11.837 1.00 81.06 99 GLY A N 1
ATOM 766 C CA . GLY A 1 99 ? -8.224 -1.739 11.156 1.00 81.06 99 GLY A CA 1
ATOM 767 C C . GLY A 1 99 ? -8.204 -1.286 9.690 1.00 81.06 99 GLY A C 1
ATOM 768 O O . GLY A 1 99 ? -7.143 -0.933 9.173 1.00 81.06 99 GLY A O 1
ATOM 769 N N . ARG A 1 100 ? -9.364 -1.171 9.022 1.00 83.19 100 ARG A N 1
ATOM 770 C CA . ARG A 1 100 ? -9.452 -0.545 7.692 1.00 83.19 100 ARG A CA 1
ATOM 771 C C . ARG A 1 100 ? -9.163 0.948 7.778 1.00 83.19 100 ARG A C 1
ATOM 773 O O . ARG A 1 100 ? -8.330 1.423 7.012 1.00 83.19 100 ARG A O 1
ATOM 780 N N . ILE A 1 101 ? -9.793 1.665 8.710 1.00 89.00 101 ILE A N 1
ATOM 781 C CA . ILE A 1 101 ? -9.548 3.102 8.932 1.00 89.00 101 ILE A CA 1
ATOM 782 C C . ILE A 1 101 ? -8.075 3.329 9.296 1.00 89.00 101 ILE A C 1
ATOM 784 O O . ILE A 1 101 ? -7.410 4.166 8.686 1.00 89.00 101 ILE A O 1
ATOM 788 N N . LEU A 1 102 ? -7.534 2.513 10.204 1.00 83.75 102 LEU A N 1
ATOM 789 C CA . LEU A 1 102 ? -6.136 2.585 10.623 1.00 83.75 102 LEU A CA 1
ATOM 790 C C . LEU A 1 102 ? -5.174 2.360 9.450 1.00 83.75 102 LEU A C 1
ATOM 792 O O . LEU A 1 102 ? -4.238 3.133 9.266 1.00 83.75 102 LEU A O 1
ATOM 796 N N . SER A 1 103 ? -5.422 1.355 8.603 1.00 83.06 103 SER A N 1
ATOM 797 C CA . SER A 1 103 ? -4.579 1.096 7.428 1.00 83.06 103 SER A CA 1
ATOM 798 C C . SER A 1 103 ? -4.576 2.260 6.426 1.00 83.06 103 SER A C 1
ATOM 800 O O . SER A 1 103 ? -3.543 2.537 5.815 1.00 83.06 103 SER A O 1
ATOM 802 N N . ARG A 1 104 ? -5.702 2.977 6.300 1.00 85.75 104 ARG A N 1
ATOM 803 C CA . ARG A 1 104 ? -5.849 4.155 5.432 1.00 85.75 104 ARG A CA 1
ATOM 804 C C . ARG A 1 104 ? -5.070 5.343 5.996 1.00 85.75 104 ARG A C 1
ATOM 806 O O . ARG A 1 104 ? -4.232 5.905 5.301 1.00 85.75 104 ARG A O 1
ATOM 813 N N . VAL A 1 105 ? -5.302 5.686 7.264 1.00 87.00 105 VAL A N 1
ATOM 814 C CA . VAL A 1 105 ? -4.670 6.843 7.923 1.00 87.00 105 VAL A CA 1
ATOM 815 C C . VAL A 1 105 ? -3.176 6.625 8.170 1.00 87.00 105 VAL A C 1
ATOM 817 O O . VAL A 1 105 ? -2.415 7.580 8.125 1.00 87.00 105 VAL A O 1
ATOM 820 N N . SER A 1 106 ? -2.732 5.389 8.408 1.00 85.06 106 SER A N 1
ATOM 821 C CA . SER A 1 106 ? -1.316 5.089 8.638 1.00 85.06 106 SER A CA 1
ATOM 822 C C . SER A 1 106 ? -0.566 4.819 7.331 1.00 85.06 106 SER A C 1
ATOM 824 O O . SER A 1 106 ? 0.339 5.565 6.962 1.00 85.06 106 SER A O 1
ATOM 826 N N . SER A 1 107 ? -0.941 3.767 6.597 1.00 83.69 107 SER A N 1
ATOM 827 C CA . SER A 1 107 ? -0.140 3.292 5.464 1.00 83.69 107 SER A CA 1
ATOM 828 C C . SER A 1 107 ? -0.386 4.091 4.194 1.00 83.69 107 SER A C 1
ATOM 830 O O . SER A 1 107 ? 0.575 4.456 3.523 1.00 83.69 107 SER A O 1
ATOM 832 N N . ASP A 1 108 ? -1.646 4.315 3.819 1.00 87.69 108 ASP A N 1
ATOM 833 C CA . ASP A 1 108 ? -1.934 4.991 2.551 1.00 87.69 108 ASP A CA 1
ATOM 834 C C . ASP A 1 108 ? -1.566 6.479 2.626 1.00 87.69 108 ASP A C 1
ATOM 836 O O . ASP A 1 108 ? -1.113 7.046 1.632 1.00 87.69 108 ASP A O 1
ATOM 840 N N . LEU A 1 109 ? -1.700 7.096 3.807 1.00 86.88 109 LEU A N 1
ATOM 841 C CA . LEU A 1 109 ? -1.282 8.480 4.035 1.00 86.88 109 LEU A CA 1
ATOM 842 C C . LEU A 1 109 ? 0.241 8.628 3.971 1.00 86.88 109 LEU A C 1
ATOM 844 O O . LEU A 1 109 ? 0.731 9.524 3.292 1.00 86.88 109 LEU A O 1
ATOM 848 N N . SER A 1 110 ? 0.988 7.708 4.593 1.00 87.56 110 SER A N 1
ATOM 849 C CA . SER A 1 110 ? 2.454 7.679 4.496 1.00 87.56 110 SER A CA 1
ATOM 850 C C . SER A 1 110 ? 2.925 7.596 3.040 1.00 87.56 110 SER A C 1
ATOM 852 O O . SER A 1 110 ? 3.831 8.326 2.644 1.00 87.56 110 SER A O 1
ATOM 854 N N . ILE A 1 111 ? 2.276 6.754 2.228 1.00 86.94 111 ILE A N 1
ATOM 855 C CA . ILE A 1 111 ? 2.566 6.639 0.790 1.00 86.94 111 ILE A CA 1
ATOM 856 C C . ILE A 1 111 ? 2.290 7.963 0.067 1.00 86.94 111 ILE A C 1
ATOM 858 O O . ILE A 1 111 ? 3.087 8.404 -0.760 1.00 86.94 111 ILE A O 1
ATOM 862 N N . MET A 1 112 ? 1.166 8.614 0.374 1.00 87.62 112 MET A N 1
ATOM 863 C CA . MET A 1 112 ? 0.794 9.888 -0.240 1.00 87.62 112 MET A CA 1
ATOM 864 C C . MET A 1 112 ? 1.788 11.008 0.085 1.00 87.62 112 MET A C 1
ATOM 866 O O . MET A 1 112 ? 2.146 11.775 -0.809 1.00 87.62 112 MET A O 1
ATOM 870 N N . ASP A 1 113 ? 2.223 11.097 1.340 1.00 86.38 113 ASP A N 1
ATOM 871 C CA . ASP A 1 113 ? 3.043 12.207 1.822 1.00 86.38 113 ASP A CA 1
ATOM 872 C C . ASP A 1 113 ? 4.537 12.032 1.506 1.00 86.38 113 ASP A C 1
ATOM 874 O O . ASP A 1 113 ? 5.219 13.020 1.229 1.00 86.38 113 ASP A O 1
ATOM 878 N N . LEU A 1 114 ? 5.055 10.798 1.536 1.00 85.94 114 LEU A N 1
ATOM 879 C CA . LEU A 1 114 ? 6.490 10.520 1.385 1.00 85.94 114 LEU A CA 1
ATOM 880 C C . LEU A 1 114 ? 6.839 9.903 0.028 1.00 85.94 114 LEU A C 1
ATOM 882 O O . LEU A 1 114 ? 7.737 10.392 -0.662 1.00 85.94 114 LEU A O 1
ATOM 886 N N . ASP A 1 115 ? 6.126 8.853 -0.376 1.00 88.25 115 ASP A N 1
ATOM 887 C CA . ASP A 1 115 ? 6.534 8.028 -1.517 1.00 88.25 115 ASP A CA 1
ATOM 888 C C . ASP A 1 115 ? 6.136 8.641 -2.864 1.00 88.25 115 ASP A C 1
ATOM 890 O O . ASP A 1 115 ? 6.904 8.572 -3.830 1.00 88.25 115 ASP A O 1
ATOM 894 N N . ILE A 1 116 ? 4.959 9.271 -2.956 1.00 90.00 116 ILE A N 1
ATOM 895 C CA . ILE A 1 116 ? 4.472 9.871 -4.208 1.00 90.00 116 ILE A CA 1
ATOM 896 C C . ILE A 1 116 ? 5.358 11.023 -4.694 1.00 90.00 116 ILE A C 1
ATOM 898 O O . ILE A 1 116 ? 5.730 10.987 -5.868 1.00 90.00 116 ILE A O 1
ATOM 902 N N . PRO A 1 117 ? 5.739 12.024 -3.872 1.00 89.50 117 PRO A N 1
ATOM 903 C CA . PRO A 1 117 ? 6.588 13.122 -4.338 1.00 89.50 117 PRO A CA 1
ATOM 904 C C . PRO A 1 117 ? 7.947 12.639 -4.856 1.00 89.50 117 PRO A C 1
ATOM 906 O O . PRO A 1 117 ? 8.417 13.096 -5.902 1.00 89.50 117 PRO A O 1
ATOM 909 N N . PHE A 1 118 ? 8.554 11.677 -4.152 1.00 88.62 118 PHE A N 1
ATOM 910 C CA . PHE A 1 118 ? 9.806 11.056 -4.569 1.00 88.62 118 PHE A CA 1
ATOM 911 C C . PHE A 1 118 ? 9.613 10.332 -5.903 1.00 88.62 118 PHE A C 1
ATOM 913 O O . PHE A 1 118 ? 10.248 10.682 -6.896 1.00 88.62 118 PHE A O 1
ATOM 920 N N . SER A 1 119 ? 8.654 9.408 -5.971 1.00 88.50 119 SER A N 1
ATOM 921 C CA . SER A 1 119 ? 8.385 8.606 -7.170 1.00 88.50 119 SER A CA 1
ATOM 922 C C . SER A 1 119 ? 8.036 9.464 -8.384 1.00 88.50 119 SER A C 1
ATOM 924 O O . SER A 1 119 ? 8.530 9.201 -9.478 1.00 88.50 119 SER A O 1
ATOM 926 N N . LEU A 1 120 ? 7.249 10.531 -8.196 1.00 90.31 120 LEU A N 1
ATOM 927 C CA . LEU A 1 120 ? 6.914 11.507 -9.236 1.00 90.31 120 LEU A CA 1
ATOM 928 C C . LEU A 1 120 ? 8.160 12.187 -9.799 1.00 90.31 120 LEU A C 1
ATOM 930 O O . LEU A 1 120 ? 8.303 12.287 -11.017 1.00 90.31 120 LEU A O 1
ATOM 934 N N . THR A 1 121 ? 9.081 12.592 -8.926 1.00 91.12 121 THR A N 1
ATOM 935 C CA . THR A 1 121 ? 10.355 13.193 -9.333 1.00 91.12 121 THR A CA 1
ATOM 936 C C . THR A 1 121 ? 11.174 12.216 -10.178 1.00 91.12 121 THR A C 1
ATOM 938 O O . THR A 1 121 ? 11.661 12.593 -11.244 1.00 91.12 121 THR A O 1
ATOM 941 N N . PHE A 1 122 ? 11.267 10.944 -9.772 1.00 90.81 122 PHE A N 1
ATOM 942 C CA . PHE A 1 122 ? 11.988 9.925 -10.543 1.00 90.81 122 PHE A CA 1
ATOM 943 C C . PHE A 1 122 ? 11.307 9.560 -11.860 1.00 90.81 122 PHE A C 1
ATOM 945 O O . PHE A 1 122 ? 12.005 9.357 -12.850 1.00 90.81 122 PHE A O 1
ATOM 952 N N . ALA A 1 123 ? 9.976 9.511 -11.933 1.00 91.12 123 ALA A N 1
ATOM 953 C CA . ALA A 1 123 ? 9.308 9.214 -13.199 1.00 91.12 123 ALA A CA 1
ATOM 954 C C . ALA A 1 123 ? 9.404 10.373 -14.191 1.00 91.12 123 ALA A C 1
ATOM 956 O O . ALA A 1 123 ? 9.664 10.140 -15.372 1.00 91.12 123 ALA A O 1
ATOM 957 N N . VAL A 1 124 ? 9.234 11.617 -13.733 1.00 92.81 124 VAL A N 1
ATOM 958 C CA . VAL A 1 124 ? 9.414 12.801 -14.587 1.00 92.81 124 VAL A CA 1
ATOM 959 C C . VAL A 1 124 ? 10.875 12.912 -15.022 1.00 92.81 124 VAL A C 1
ATOM 961 O O . VAL A 1 124 ? 11.150 13.059 -16.209 1.00 92.81 124 VAL A O 1
ATOM 964 N N . GLY A 1 125 ? 11.822 12.748 -14.096 1.00 92.56 125 GLY A N 1
ATOM 965 C CA . GLY A 1 125 ? 13.250 12.742 -14.409 1.00 92.56 125 GLY A CA 1
ATOM 966 C C . GLY A 1 125 ? 13.635 11.621 -15.377 1.00 92.56 125 GLY A C 1
ATOM 967 O O . GLY A 1 125 ? 14.287 11.874 -16.384 1.00 92.56 125 GLY A O 1
ATOM 968 N N . GLY A 1 126 ? 13.178 10.392 -15.130 1.00 90.06 126 GLY A N 1
ATOM 969 C CA . GLY A 1 126 ? 13.458 9.228 -15.972 1.00 90.06 126 GLY A CA 1
ATOM 970 C C . GLY A 1 126 ? 12.835 9.325 -17.367 1.00 90.06 126 GLY A C 1
ATOM 971 O O . GLY A 1 126 ? 13.487 8.988 -18.350 1.00 90.06 126 GLY A O 1
ATOM 972 N N . THR A 1 127 ? 11.598 9.825 -17.488 1.00 90.06 127 THR A N 1
ATOM 973 C CA . THR A 1 127 ? 10.977 10.098 -18.802 1.00 90.06 127 THR A CA 1
ATOM 974 C C . THR A 1 127 ? 11.704 11.204 -19.555 1.00 90.06 127 THR A C 1
ATOM 976 O O . THR A 1 127 ? 12.020 11.029 -20.730 1.00 90.06 127 THR A O 1
ATOM 979 N N . MET A 1 128 ? 12.021 12.317 -18.891 1.00 92.69 128 MET A N 1
ATOM 980 C CA . MET A 1 128 ? 12.775 13.413 -19.497 1.00 92.69 128 MET A CA 1
ATOM 981 C C . MET A 1 128 ? 14.154 12.944 -19.970 1.00 92.69 128 MET A C 1
ATOM 983 O O . MET A 1 128 ? 14.562 13.262 -21.086 1.00 92.69 128 MET A O 1
ATOM 987 N N . PHE A 1 129 ? 14.847 12.143 -19.160 1.00 91.25 129 PHE A N 1
ATOM 988 C CA . PHE A 1 129 ? 16.154 11.595 -19.503 1.00 91.25 129 PHE A CA 1
ATOM 989 C C . PHE A 1 129 ? 16.083 10.613 -20.680 1.00 91.25 129 PHE A C 1
ATOM 991 O O . PHE A 1 129 ? 16.921 10.680 -21.577 1.00 91.25 129 PHE A O 1
ATOM 998 N N . PHE A 1 130 ? 15.045 9.771 -20.745 1.00 90.88 130 PHE A N 1
ATOM 999 C CA . PHE A 1 130 ? 14.784 8.914 -21.903 1.00 90.88 130 PHE A CA 1
ATOM 1000 C C . PHE A 1 130 ? 14.583 9.733 -23.188 1.00 90.88 130 PHE A C 1
ATOM 1002 O O . PHE A 1 130 ? 15.234 9.457 -24.194 1.00 90.88 130 PHE A O 1
ATOM 1009 N N . TYR A 1 131 ? 13.748 10.779 -23.164 1.00 90.50 131 TYR A N 1
ATOM 1010 C CA . TYR A 1 131 ? 13.541 11.637 -24.338 1.00 90.50 131 TYR A CA 1
ATOM 1011 C C . TYR A 1 131 ? 14.801 12.414 -24.731 1.00 90.50 131 TYR A C 1
ATOM 1013 O O . TYR A 1 131 ? 15.078 12.565 -25.922 1.00 90.50 131 TYR A O 1
ATOM 1021 N N . ALA A 1 132 ? 15.590 12.877 -23.759 1.00 90.44 132 ALA A N 1
ATOM 1022 C CA . ALA A 1 132 ? 16.873 13.517 -24.024 1.00 90.44 132 ALA A CA 1
ATOM 1023 C C . ALA A 1 132 ? 17.849 12.541 -24.704 1.00 90.44 132 ALA A C 1
ATOM 1025 O O . ALA A 1 132 ? 18.419 12.873 -25.742 1.00 90.44 132 ALA A O 1
ATOM 1026 N N . SER A 1 133 ? 17.975 11.318 -24.181 1.00 86.56 133 SER A N 1
ATOM 1027 C CA . SER A 1 133 ? 18.811 10.258 -24.759 1.00 86.56 133 SER A CA 1
ATOM 1028 C C . SER A 1 133 ? 18.345 9.862 -26.166 1.00 86.56 133 SER A C 1
ATOM 1030 O O . SER A 1 133 ? 19.152 9.765 -27.090 1.00 86.56 133 SER A O 1
ATOM 1032 N N . LEU A 1 134 ? 17.029 9.748 -26.377 1.00 88.12 134 LEU A N 1
ATOM 1033 C CA . LEU A 1 134 ? 16.428 9.505 -27.690 1.00 88.12 134 LEU A CA 1
ATOM 1034 C C . LEU A 1 134 ? 16.720 10.647 -28.679 1.00 88.12 134 LEU A C 1
ATOM 1036 O O . LEU A 1 134 ? 16.997 10.388 -29.848 1.00 88.12 134 LEU A O 1
ATOM 1040 N N . THR A 1 135 ? 16.695 11.901 -28.222 1.00 87.81 135 THR A N 1
ATOM 1041 C CA . THR A 1 135 ? 17.000 13.076 -29.055 1.00 87.81 135 THR A CA 1
ATOM 1042 C C . THR A 1 135 ? 18.471 13.095 -29.465 1.00 87.81 135 THR A C 1
ATOM 1044 O O . THR A 1 135 ? 18.779 13.301 -30.638 1.00 87.81 135 THR A O 1
ATOM 1047 N N . VAL A 1 136 ? 19.386 12.819 -28.529 1.00 86.06 136 VAL A N 1
ATOM 1048 C CA . VAL A 1 136 ? 20.819 12.678 -28.830 1.00 86.06 136 VAL A CA 1
ATOM 1049 C C . VAL A 1 136 ? 21.039 11.555 -29.844 1.00 86.06 136 VAL A C 1
ATOM 1051 O O . VAL A 1 136 ? 21.739 11.756 -30.836 1.00 86.06 136 VAL A O 1
ATOM 1054 N N . LEU A 1 137 ? 20.380 10.406 -29.662 1.00 83.75 137 LEU A N 1
ATOM 1055 C CA . LEU A 1 137 ? 20.470 9.283 -30.593 1.00 83.75 137 LEU A CA 1
ATOM 1056 C C . LEU A 1 137 ? 19.961 9.651 -31.995 1.00 83.75 137 LEU A C 1
ATOM 1058 O O . LEU A 1 137 ? 20.587 9.279 -32.987 1.00 83.75 137 LEU A O 1
ATOM 1062 N N . ALA A 1 138 ? 18.863 10.405 -32.085 1.00 85.94 138 ALA A N 1
ATOM 1063 C CA . ALA A 1 138 ? 18.294 10.845 -33.355 1.00 85.94 138 ALA A CA 1
ATOM 1064 C C . ALA A 1 138 ? 19.236 11.777 -34.138 1.00 85.94 138 ALA A C 1
ATOM 1066 O O . ALA A 1 138 ? 19.287 11.691 -35.363 1.00 85.94 138 ALA A O 1
ATOM 1067 N N . VAL A 1 139 ? 19.995 12.637 -33.448 1.00 85.31 139 VAL A N 1
ATOM 1068 C CA . VAL A 1 139 ? 20.939 13.578 -34.077 1.00 85.31 139 VAL A CA 1
ATOM 1069 C C . VAL A 1 139 ? 22.259 12.899 -34.454 1.00 85.31 139 VAL A C 1
ATOM 1071 O O . VAL A 1 139 ? 22.773 13.127 -35.546 1.00 85.31 139 VAL A O 1
ATOM 1074 N N . VAL A 1 140 ? 22.820 12.071 -33.566 1.00 80.00 140 VAL A N 1
ATOM 1075 C CA . VAL A 1 140 ? 24.160 11.483 -33.750 1.00 80.00 140 VAL A CA 1
ATOM 1076 C C . VAL A 1 140 ? 24.120 10.262 -34.671 1.00 80.00 140 VAL A C 1
ATOM 1078 O O . VAL A 1 140 ? 24.992 10.095 -35.522 1.00 80.00 140 VAL A O 1
ATOM 1081 N N . THR A 1 141 ? 23.108 9.406 -34.523 1.00 76.88 141 THR A N 1
ATOM 1082 C CA . THR A 1 141 ? 22.985 8.139 -35.258 1.00 76.88 141 THR A CA 1
ATOM 1083 C C . THR A 1 141 ? 21.527 7.865 -35.623 1.00 76.88 141 THR A C 1
ATOM 1085 O O . THR A 1 141 ? 20.902 6.934 -35.106 1.00 76.88 141 THR A O 1
ATOM 1088 N N . TRP A 1 142 ? 20.974 8.665 -36.539 1.00 82.31 142 TRP A N 1
ATOM 1089 C CA . TRP A 1 142 ? 19.585 8.533 -37.005 1.00 82.31 142 TRP A CA 1
ATOM 1090 C C . TRP A 1 142 ? 19.242 7.124 -37.529 1.00 82.31 142 TRP A C 1
ATOM 1092 O O . TRP A 1 142 ? 18.089 6.704 -37.478 1.00 82.31 142 TRP A O 1
ATOM 1102 N N . GLN A 1 143 ? 20.237 6.354 -37.976 1.00 76.56 143 GLN A N 1
ATOM 1103 C CA . GLN A 1 143 ? 20.085 4.978 -38.455 1.00 76.56 143 GLN A CA 1
ATOM 1104 C C . GLN A 1 143 ? 19.582 4.023 -37.359 1.00 76.56 143 GLN A C 1
ATOM 1106 O O . GLN A 1 143 ? 18.819 3.101 -37.641 1.00 76.56 143 GLN A O 1
ATOM 1111 N N . VAL A 1 144 ? 19.959 4.256 -36.095 1.00 76.00 144 VAL A N 1
ATOM 1112 C CA . VAL A 1 144 ? 19.530 3.436 -34.945 1.00 76.00 144 VAL A CA 1
ATOM 1113 C C . VAL A 1 144 ? 18.054 3.686 -34.605 1.00 76.00 144 VAL A C 1
ATOM 1115 O O . VAL A 1 144 ? 17.399 2.835 -34.003 1.00 76.00 144 VAL A O 1
ATOM 1118 N N . LEU A 1 145 ? 17.476 4.804 -35.062 1.00 80.06 145 LEU A N 1
ATOM 1119 C CA . LEU A 1 145 ? 16.067 5.137 -34.846 1.00 80.06 145 LEU A CA 1
ATOM 1120 C C . LEU A 1 145 ? 15.121 4.096 -35.468 1.00 80.06 145 LEU A C 1
ATOM 1122 O O . LEU A 1 145 ? 14.090 3.774 -34.881 1.00 80.06 145 LEU A O 1
ATOM 1126 N N . ILE A 1 146 ? 15.499 3.522 -36.616 1.00 80.38 146 ILE A N 1
ATOM 1127 C CA . ILE A 1 146 ? 14.722 2.475 -37.304 1.00 80.38 146 ILE A CA 1
ATOM 1128 C C . ILE A 1 146 ? 14.522 1.263 -36.389 1.00 80.38 146 ILE A C 1
ATOM 1130 O O . ILE A 1 146 ? 13.458 0.651 -36.377 1.00 80.38 146 ILE A O 1
ATOM 1134 N N . VAL A 1 147 ? 15.541 0.948 -35.592 1.00 79.31 147 VAL A N 1
ATOM 1135 C CA . VAL A 1 147 ? 15.549 -0.172 -34.651 1.00 79.31 147 VAL A CA 1
ATOM 1136 C C . VAL A 1 147 ? 14.848 0.205 -33.336 1.00 79.31 147 VAL A C 1
ATOM 1138 O O . VAL A 1 147 ? 14.132 -0.608 -32.751 1.00 79.31 147 VAL A O 1
ATOM 1141 N N . ALA A 1 148 ? 14.993 1.457 -32.894 1.00 80.00 148 ALA A N 1
ATOM 1142 C CA . ALA A 1 148 ? 14.385 1.954 -31.663 1.00 80.00 148 ALA A CA 1
ATOM 1143 C C . ALA A 1 148 ? 12.851 2.093 -31.750 1.00 80.00 148 ALA A C 1
ATOM 1145 O O . ALA A 1 148 ? 12.162 1.827 -30.767 1.00 80.00 148 ALA A O 1
ATOM 1146 N N . ILE A 1 149 ? 12.288 2.471 -32.905 1.00 85.50 149 ILE A N 1
ATOM 1147 C CA . ILE A 1 149 ? 10.838 2.712 -33.054 1.00 85.50 149 ILE A CA 1
ATOM 1148 C C . ILE A 1 149 ? 9.995 1.450 -32.762 1.00 85.50 149 ILE A C 1
ATOM 1150 O O . ILE A 1 149 ? 9.098 1.530 -31.915 1.00 85.50 149 ILE A O 1
ATOM 1154 N N . PRO A 1 150 ? 10.261 0.274 -33.373 1.00 84.56 150 PRO A N 1
ATOM 1155 C CA . PRO A 1 150 ? 9.543 -0.957 -33.042 1.00 84.56 150 PRO A CA 1
ATOM 1156 C C . PRO A 1 150 ? 9.721 -1.368 -31.578 1.00 84.56 150 PRO A C 1
ATOM 1158 O O . PRO A 1 150 ? 8.760 -1.802 -30.945 1.00 84.56 150 PRO A O 1
ATOM 1161 N N . MET A 1 151 ? 10.924 -1.185 -31.022 1.00 85.94 151 MET A N 1
ATOM 1162 C CA . MET A 1 151 ? 11.222 -1.500 -29.622 1.00 85.94 151 MET A CA 1
ATOM 1163 C C . MET A 1 151 ? 10.345 -0.677 -28.668 1.00 85.94 151 MET A C 1
ATOM 1165 O O . MET A 1 151 ? 9.686 -1.238 -27.793 1.00 85.94 151 MET A O 1
ATOM 1169 N N . VAL A 1 152 ? 10.278 0.643 -28.871 1.00 86.12 152 VAL A N 1
ATOM 1170 C CA . VAL A 1 152 ? 9.454 1.550 -28.059 1.00 86.12 152 VAL A CA 1
ATOM 1171 C C . VAL A 1 152 ? 7.964 1.239 -28.228 1.00 86.12 152 VAL A C 1
ATOM 1173 O O . VAL A 1 152 ? 7.224 1.227 -27.246 1.00 86.12 152 VAL A O 1
ATOM 1176 N N . TYR A 1 153 ? 7.509 0.918 -29.444 1.00 89.00 153 TYR A N 1
ATOM 1177 C CA . TYR A 1 153 ? 6.116 0.526 -29.680 1.00 89.00 153 TYR A CA 1
ATOM 1178 C C . TYR A 1 153 ? 5.727 -0.742 -28.904 1.00 89.00 153 TYR A C 1
ATOM 1180 O O . TYR A 1 153 ? 4.693 -0.764 -28.228 1.00 89.00 153 TYR A O 1
ATOM 1188 N N . VAL A 1 154 ? 6.557 -1.789 -28.965 1.00 88.75 154 VAL A N 1
ATOM 1189 C CA . VAL A 1 154 ? 6.323 -3.036 -28.221 1.00 88.75 154 VAL A CA 1
ATOM 1190 C C . VAL A 1 154 ? 6.361 -2.780 -26.715 1.00 88.75 154 VAL A C 1
ATOM 1192 O O . VAL A 1 154 ? 5.485 -3.272 -26.002 1.00 88.75 154 VAL A O 1
ATOM 1195 N N . ALA A 1 155 ? 7.293 -1.948 -26.242 1.00 87.38 155 ALA A N 1
ATOM 1196 C CA . ALA A 1 155 ? 7.383 -1.572 -24.837 1.00 87.38 155 ALA A CA 1
ATOM 1197 C C . ALA A 1 155 ? 6.099 -0.896 -24.332 1.00 87.38 155 ALA A C 1
ATOM 1199 O O . ALA A 1 155 ? 5.543 -1.313 -23.319 1.00 87.38 155 ALA A O 1
ATOM 1200 N N . ILE A 1 156 ? 5.554 0.070 -25.082 1.00 86.38 156 ILE A N 1
ATOM 1201 C CA . ILE A 1 156 ? 4.291 0.742 -24.735 1.00 86.38 156 ILE A CA 1
ATOM 1202 C C . ILE A 1 156 ? 3.115 -0.248 -24.735 1.00 86.38 156 ILE A C 1
ATOM 1204 O O . ILE A 1 156 ? 2.232 -0.173 -23.875 1.00 86.38 156 ILE A O 1
ATOM 1208 N N . ARG A 1 157 ? 3.068 -1.194 -25.686 1.00 90.00 157 ARG A N 1
ATOM 1209 C CA . ARG A 1 157 ? 2.004 -2.215 -25.740 1.00 90.00 157 ARG A CA 1
ATOM 1210 C C . ARG A 1 157 ? 2.066 -3.161 -24.542 1.00 90.00 157 ARG A C 1
ATOM 1212 O O . ARG A 1 157 ? 1.022 -3.419 -23.944 1.00 90.00 157 ARG A O 1
ATOM 1219 N N . MET A 1 158 ? 3.259 -3.624 -24.169 1.00 87.94 158 MET A N 1
ATOM 1220 C CA . MET A 1 158 ? 3.461 -4.453 -22.977 1.00 87.94 158 MET A CA 1
ATOM 1221 C C . MET A 1 158 ? 3.144 -3.693 -21.691 1.00 87.94 158 MET A C 1
ATOM 1223 O O . MET A 1 158 ? 2.442 -4.222 -20.834 1.00 87.94 158 MET A O 1
ATOM 1227 N N . GLN A 1 159 ? 3.574 -2.434 -21.588 1.00 86.94 159 GLN A N 1
ATOM 1228 C CA . GLN A 1 159 ? 3.283 -1.578 -20.442 1.00 86.94 159 GLN A CA 1
ATOM 1229 C C . GLN A 1 159 ? 1.769 -1.417 -20.230 1.00 86.94 159 GLN A C 1
ATOM 1231 O O . GLN A 1 159 ? 1.280 -1.568 -19.114 1.00 86.94 159 GLN A O 1
ATOM 1236 N N . ARG A 1 160 ? 0.996 -1.176 -21.300 1.00 86.88 160 ARG A N 1
ATOM 1237 C CA . ARG A 1 160 ? -0.476 -1.095 -21.214 1.00 86.88 160 ARG A CA 1
ATOM 1238 C C . ARG A 1 160 ? -1.113 -2.404 -20.752 1.00 86.88 160 ARG A C 1
ATOM 1240 O O . ARG A 1 160 ? -2.030 -2.364 -19.940 1.00 86.88 160 ARG A O 1
ATOM 1247 N N . TYR A 1 161 ? -0.638 -3.539 -21.261 1.00 87.44 161 TYR A N 1
ATOM 1248 C CA . TYR A 1 161 ? -1.137 -4.854 -20.859 1.00 87.44 161 TYR A CA 1
ATOM 1249 C C . TYR A 1 161 ? -0.866 -5.132 -19.374 1.00 87.44 161 TYR A C 1
ATOM 1251 O O . TYR A 1 161 ? -1.772 -5.524 -18.639 1.00 87.44 161 TYR A O 1
ATOM 1259 N N . TYR A 1 162 ? 0.358 -4.853 -18.921 1.00 86.69 162 TYR A N 1
ATOM 1260 C CA . TYR A 1 162 ? 0.732 -4.963 -17.516 1.00 86.69 162 TYR A CA 1
ATOM 1261 C C . TYR A 1 162 ? -0.146 -4.081 -16.624 1.00 86.69 162 TYR A C 1
ATOM 1263 O O . TYR A 1 162 ? -0.650 -4.560 -15.614 1.00 86.69 162 TYR A O 1
ATOM 1271 N N . PHE A 1 163 ? -0.407 -2.829 -17.018 1.00 81.62 163 PHE A N 1
ATOM 1272 C CA . PHE A 1 163 ? -1.222 -1.911 -16.220 1.00 81.62 163 PHE A CA 1
ATOM 1273 C C . PHE A 1 163 ? -2.627 -2.427 -15.918 1.00 81.62 163 PHE A C 1
ATOM 1275 O O . PHE A 1 163 ? -3.142 -2.199 -14.821 1.00 81.62 163 PHE A O 1
ATOM 1282 N N . THR A 1 164 ? -3.257 -3.109 -16.873 1.00 84.31 164 THR A N 1
ATOM 1283 C CA . THR A 1 164 ? -4.587 -3.684 -16.662 1.00 84.31 164 THR A CA 1
ATOM 1284 C C . THR A 1 164 ? -4.558 -4.775 -15.592 1.00 84.31 164 THR A C 1
ATOM 1286 O O . THR A 1 164 ? -5.427 -4.788 -14.727 1.00 84.31 164 THR A O 1
ATOM 1289 N N . LEU A 1 165 ? -3.544 -5.644 -15.606 1.00 83.50 165 LEU A N 1
ATOM 1290 C CA . LEU A 1 165 ? -3.402 -6.731 -14.632 1.00 83.50 165 LEU A CA 1
ATOM 1291 C C . LEU A 1 165 ? -2.940 -6.226 -13.259 1.00 83.50 165 LEU A C 1
ATOM 1293 O O . LEU A 1 165 ? -3.511 -6.599 -12.236 1.00 83.50 165 LEU A O 1
ATOM 1297 N N . ALA A 1 166 ? -1.940 -5.345 -13.234 1.00 81.50 166 ALA A N 1
ATOM 1298 C CA . ALA A 1 166 ? -1.348 -4.820 -12.008 1.00 81.50 166 ALA A CA 1
ATOM 1299 C C . ALA A 1 166 ? -2.385 -4.109 -11.128 1.00 81.50 166 ALA A C 1
ATOM 1301 O O . ALA A 1 166 ? -2.388 -4.284 -9.911 1.00 81.50 166 ALA A O 1
ATOM 1302 N N . LYS A 1 167 ? -3.319 -3.369 -11.739 1.00 80.31 167 LYS A N 1
ATOM 1303 C CA . LYS A 1 167 ? -4.375 -2.648 -11.017 1.00 80.31 167 LYS A CA 1
ATOM 1304 C C . LYS A 1 167 ? -5.247 -3.572 -10.162 1.00 80.31 167 LYS A C 1
ATOM 1306 O O . LYS A 1 167 ? -5.498 -3.268 -8.996 1.00 80.31 167 LYS A O 1
ATOM 1311 N N . GLU A 1 168 ? -5.681 -4.700 -10.717 1.00 84.12 168 GLU A N 1
ATOM 1312 C CA . GLU A 1 168 ? -6.527 -5.658 -9.997 1.00 84.12 168 GLU A CA 1
ATOM 1313 C C . GLU A 1 168 ? -5.748 -6.372 -8.886 1.00 84.12 168 GLU A C 1
ATOM 1315 O O . GLU A 1 168 ? -6.225 -6.475 -7.754 1.00 84.12 168 GLU A O 1
ATOM 1320 N N . VAL A 1 169 ? -4.502 -6.777 -9.158 1.00 84.50 169 VAL A N 1
ATOM 1321 C CA . VAL A 1 169 ? -3.628 -7.411 -8.154 1.00 84.50 169 VAL A CA 1
ATOM 1322 C C . VAL A 1 169 ? -3.359 -6.466 -6.978 1.00 84.50 169 VAL A C 1
ATOM 1324 O O . VAL A 1 169 ? -3.416 -6.866 -5.813 1.00 84.50 169 VAL A O 1
ATOM 1327 N N . MET A 1 170 ? -3.148 -5.179 -7.251 1.00 78.81 170 MET A N 1
ATOM 1328 C CA . MET A 1 170 ? -2.962 -4.178 -6.204 1.00 78.81 170 MET A CA 1
ATOM 1329 C C . MET A 1 170 ? -4.217 -3.906 -5.384 1.00 78.81 170 MET A C 1
ATOM 1331 O O . MET A 1 170 ? -4.121 -3.634 -4.182 1.00 78.81 170 MET A O 1
ATOM 1335 N N . ARG A 1 171 ? -5.399 -4.002 -5.998 1.00 83.00 171 ARG A N 1
ATOM 1336 C CA . ARG A 1 171 ? -6.667 -3.906 -5.272 1.00 83.00 171 ARG A CA 1
ATOM 1337 C C . ARG A 1 171 ? -6.793 -5.045 -4.262 1.00 83.00 171 ARG A C 1
ATOM 1339 O O . ARG A 1 171 ? -7.140 -4.780 -3.110 1.00 83.00 171 ARG A O 1
ATOM 1346 N N . ILE A 1 172 ? -6.436 -6.269 -4.659 1.00 85.38 172 ILE A N 1
ATOM 1347 C CA . ILE A 1 172 ? -6.406 -7.441 -3.772 1.00 85.38 172 ILE A CA 1
ATOM 1348 C C . ILE A 1 172 ? -5.431 -7.203 -2.614 1.00 85.38 172 ILE A C 1
ATOM 1350 O O . ILE A 1 172 ? -5.860 -7.256 -1.461 1.00 85.38 172 ILE A O 1
ATOM 1354 N N . ASN A 1 173 ? -4.183 -6.815 -2.901 1.00 82.25 173 ASN A N 1
ATOM 1355 C CA . ASN A 1 173 ? -3.170 -6.497 -1.882 1.00 82.25 173 ASN A CA 1
ATOM 1356 C C . ASN A 1 173 ? -3.662 -5.438 -0.871 1.00 82.25 173 ASN A C 1
ATOM 1358 O O . ASN A 1 173 ? -3.446 -5.524 0.338 1.00 82.25 173 ASN A O 1
ATOM 1362 N N . GLY A 1 174 ? -4.401 -4.437 -1.353 1.00 77.81 174 GLY A N 1
ATOM 1363 C CA . GLY A 1 174 ? -5.012 -3.423 -0.501 1.00 77.81 174 GLY A CA 1
ATOM 1364 C C . GLY A 1 174 ? -6.092 -3.956 0.451 1.00 77.81 174 GLY A C 1
ATOM 1365 O O . GLY A 1 174 ? -6.265 -3.407 1.540 1.00 77.81 174 GLY A O 1
ATOM 1366 N N . THR A 1 175 ? -6.833 -4.989 0.049 1.00 83.56 175 THR A N 1
ATOM 1367 C CA . THR A 1 175 ? -7.902 -5.605 0.857 1.00 83.56 175 THR A CA 1
ATOM 1368 C C . THR A 1 175 ? -7.377 -6.647 1.845 1.00 83.56 175 THR A C 1
ATOM 1370 O O . THR A 1 175 ? -7.834 -6.683 2.991 1.00 83.56 175 THR A O 1
ATOM 1373 N N . THR A 1 176 ? -6.373 -7.437 1.452 1.00 86.62 176 THR A N 1
ATOM 1374 C CA . THR A 1 176 ? -5.720 -8.431 2.318 1.00 86.62 176 THR A CA 1
ATOM 1375 C C . THR A 1 176 ? -4.998 -7.751 3.475 1.00 86.62 176 THR A C 1
ATOM 1377 O O . THR A 1 176 ? -5.196 -8.128 4.630 1.00 86.62 176 THR A O 1
ATOM 1380 N N . LYS A 1 177 ? -4.283 -6.652 3.198 1.00 84.75 177 LYS A N 1
ATOM 1381 C CA . LYS A 1 177 ? -3.593 -5.855 4.221 1.00 84.75 177 LYS A CA 1
ATOM 1382 C C . LYS A 1 177 ? -4.546 -5.300 5.286 1.00 84.75 177 LYS A C 1
ATOM 1384 O O . LYS A 1 177 ? -4.235 -5.336 6.473 1.00 84.75 177 LYS A O 1
ATOM 1389 N N . SER A 1 178 ? -5.724 -4.813 4.881 1.00 87.06 178 SER A N 1
ATOM 1390 C CA . SER A 1 178 ? -6.747 -4.325 5.822 1.00 87.06 178 SER A CA 1
ATOM 1391 C C . SER A 1 178 ? -7.322 -5.445 6.690 1.00 87.06 178 SER A C 1
ATOM 1393 O O . SER A 1 178 ? -7.660 -5.190 7.843 1.00 87.06 178 SER A O 1
ATOM 1395 N N . SER A 1 179 ? -7.454 -6.657 6.149 1.00 87.44 179 SER A N 1
ATOM 1396 C CA . SER A 1 179 ? -7.985 -7.806 6.890 1.00 87.44 179 SER A CA 1
ATOM 1397 C C . SER A 1 179 ? -7.002 -8.275 7.965 1.00 87.44 179 SER A C 1
ATOM 1399 O O . SER A 1 179 ? -7.412 -8.511 9.097 1.00 87.44 179 SER A O 1
ATOM 1401 N N . LEU A 1 180 ? -5.702 -8.298 7.647 1.00 90.38 180 LEU A N 1
ATOM 1402 C CA . LEU A 1 180 ? -4.640 -8.559 8.622 1.00 90.38 180 LEU A CA 1
ATOM 1403 C C . LEU A 1 180 ? -4.631 -7.508 9.745 1.00 90.38 180 LEU A C 1
ATOM 1405 O O . LEU A 1 180 ? -4.613 -7.861 10.919 1.00 90.38 180 LEU A O 1
ATOM 1409 N N . ALA A 1 181 ? -4.717 -6.219 9.397 1.00 88.31 181 ALA A N 1
ATOM 1410 C CA . ALA A 1 181 ? -4.760 -5.140 10.387 1.00 88.31 181 ALA A CA 1
ATOM 1411 C C . ALA A 1 181 ? -5.981 -5.234 11.321 1.00 88.31 181 ALA A C 1
ATOM 1413 O O . ALA A 1 181 ? -5.863 -4.953 12.511 1.00 88.31 181 ALA A O 1
ATOM 1414 N N . ASN A 1 182 ? -7.144 -5.645 10.799 1.00 89.88 182 ASN A N 1
ATOM 1415 C CA . ASN A 1 182 ? -8.338 -5.879 11.615 1.00 89.88 182 ASN A CA 1
ATOM 1416 C C . ASN A 1 182 ? -8.121 -7.012 12.622 1.00 89.88 182 ASN A C 1
ATOM 1418 O O . ASN A 1 182 ? -8.432 -6.831 13.794 1.00 89.88 182 ASN A O 1
ATOM 1422 N N . HIS A 1 183 ? -7.572 -8.148 12.180 1.00 91.69 183 HIS A N 1
ATOM 1423 C CA . HIS A 1 183 ? -7.335 -9.288 13.065 1.00 91.69 183 HIS A CA 1
ATOM 1424 C C . HIS A 1 183 ? -6.340 -8.940 14.175 1.00 91.69 183 HIS A C 1
ATOM 1426 O O . HIS A 1 183 ? -6.593 -9.230 15.335 1.00 91.69 183 HIS A O 1
ATOM 1432 N N . VAL A 1 184 ? -5.262 -8.216 13.853 1.00 91.06 184 VAL A N 1
ATOM 1433 C CA . VAL A 1 184 ? -4.312 -7.730 14.867 1.00 91.06 184 VAL A CA 1
ATOM 1434 C C . VAL A 1 184 ? -5.001 -6.818 15.886 1.00 91.06 184 VAL A C 1
ATOM 1436 O O . VAL A 1 184 ? -4.763 -6.958 17.083 1.00 91.06 184 VAL A O 1
ATOM 1439 N N . ALA A 1 185 ? -5.869 -5.905 15.441 1.00 89.19 185 ALA A N 1
ATOM 1440 C CA . ALA A 1 185 ? -6.610 -5.031 16.349 1.00 89.19 185 ALA A CA 1
ATOM 1441 C C . ALA A 1 185 ? -7.546 -5.823 17.283 1.00 89.19 185 ALA A C 1
ATOM 1443 O O . ALA A 1 185 ? -7.607 -5.531 18.477 1.00 89.19 185 ALA A O 1
ATOM 1444 N N . GLU A 1 186 ? -8.227 -6.844 16.760 1.00 90.00 186 GLU A N 1
ATOM 1445 C CA . GLU A 1 186 ? -9.095 -7.742 17.530 1.00 90.00 186 GLU A CA 1
ATOM 1446 C C . GLU A 1 186 ? -8.301 -8.567 18.551 1.00 90.00 186 GLU A C 1
ATOM 1448 O O . GLU A 1 186 ? -8.661 -8.603 19.726 1.00 90.00 186 GLU A O 1
ATOM 1453 N N . THR A 1 187 ? -7.174 -9.155 18.144 1.00 92.88 187 THR A N 1
ATOM 1454 C CA . THR A 1 187 ? -6.304 -9.943 19.025 1.00 92.88 187 THR A CA 1
ATOM 1455 C C . THR A 1 187 ? -5.711 -9.095 20.146 1.00 92.88 187 THR A C 1
ATOM 1457 O O . THR A 1 187 ? -5.636 -9.555 21.282 1.00 92.88 187 THR A O 1
ATOM 1460 N N . VAL A 1 188 ? -5.320 -7.846 19.869 1.00 90.56 188 VAL A N 1
ATOM 1461 C CA . VAL A 1 188 ? -4.806 -6.926 20.898 1.00 90.56 188 VAL A CA 1
ATOM 1462 C C . VAL A 1 188 ? -5.901 -6.557 21.899 1.00 90.56 188 VAL A C 1
ATOM 1464 O O . VAL A 1 188 ? -5.659 -6.605 23.104 1.00 90.56 188 VAL A O 1
ATOM 1467 N N . ALA A 1 189 ? -7.109 -6.238 21.425 1.00 90.44 189 ALA A N 1
ATOM 1468 C CA . ALA A 1 189 ? -8.240 -5.925 22.298 1.00 90.44 189 ALA A CA 1
ATOM 1469 C C . ALA A 1 189 ? -8.691 -7.143 23.132 1.00 90.44 189 ALA A C 1
ATOM 1471 O O . ALA A 1 189 ? -9.028 -7.002 24.305 1.00 90.44 189 ALA A O 1
ATOM 1472 N N . GLY A 1 190 ? -8.655 -8.343 22.545 1.00 92.62 190 GLY A N 1
ATOM 1473 C CA . GLY A 1 190 ? -9.056 -9.610 23.162 1.00 92.62 190 GLY A CA 1
ATOM 1474 C C . GLY A 1 190 ? -7.928 -10.389 23.845 1.00 92.62 190 GLY A C 1
ATOM 1475 O O . GLY A 1 190 ? -8.142 -11.530 24.247 1.00 92.62 190 GLY A O 1
ATOM 1476 N N . ALA A 1 191 ? -6.730 -9.817 24.002 1.00 93.44 191 ALA A N 1
ATOM 1477 C CA . ALA A 1 191 ? -5.542 -10.559 24.440 1.00 93.44 191 ALA A CA 1
ATOM 1478 C C . ALA A 1 191 ? -5.680 -11.193 25.835 1.00 93.44 191 ALA A C 1
ATOM 1480 O O . ALA A 1 191 ? -5.067 -12.222 26.117 1.00 93.44 191 ALA A O 1
ATOM 1481 N N . ALA A 1 192 ? -6.442 -10.573 26.741 1.00 92.62 192 ALA A N 1
ATOM 1482 C CA . ALA A 1 192 ? -6.734 -11.155 28.053 1.00 92.62 192 ALA A CA 1
ATOM 1483 C C . ALA A 1 192 ? -7.678 -12.361 27.934 1.00 92.62 192 ALA A C 1
ATOM 1485 O O . ALA A 1 192 ? -7.447 -13.383 28.569 1.00 92.62 192 ALA A O 1
ATOM 1486 N N . THR A 1 193 ? -8.695 -12.259 27.077 1.00 94.19 193 THR A N 1
ATOM 1487 C CA . THR A 1 193 ? -9.671 -13.320 26.816 1.00 94.19 193 THR A CA 1
ATOM 1488 C C . THR A 1 193 ? -9.020 -14.524 26.146 1.00 94.19 193 THR A C 1
ATOM 1490 O O . THR A 1 193 ? -9.210 -15.640 26.608 1.00 94.19 193 THR A O 1
ATOM 1493 N N . ILE A 1 194 ? -8.198 -14.311 25.115 1.00 94.06 194 ILE A N 1
ATOM 1494 C CA . ILE A 1 194 ? -7.501 -15.397 24.405 1.00 94.06 194 ILE A CA 1
ATOM 1495 C C . ILE A 1 194 ? -6.620 -16.197 25.372 1.00 94.06 194 ILE A C 1
ATOM 1497 O O . ILE A 1 194 ? -6.687 -17.421 25.376 1.00 94.06 194 ILE A O 1
ATOM 1501 N N . ARG A 1 195 ? -5.872 -15.502 26.243 1.00 93.88 195 ARG A N 1
ATOM 1502 C CA . ARG A 1 195 ? -5.043 -16.136 27.280 1.00 93.88 195 ARG A CA 1
ATOM 1503 C C . ARG A 1 195 ? -5.862 -16.844 28.356 1.00 93.88 195 ARG A C 1
ATOM 1505 O O . ARG A 1 195 ? -5.457 -17.885 28.846 1.00 93.88 195 ARG A O 1
ATOM 1512 N N . ALA A 1 196 ? -7.012 -16.288 28.737 1.00 94.81 196 ALA A N 1
ATOM 1513 C CA . ALA A 1 196 ? -7.890 -16.907 29.729 1.00 94.81 196 ALA A CA 1
ATOM 1514 C C . ALA A 1 196 ? -8.539 -18.208 29.225 1.00 94.81 196 ALA A C 1
ATOM 1516 O O . ALA A 1 196 ? -8.863 -19.072 30.035 1.00 94.81 196 ALA A O 1
ATOM 1517 N N . PHE A 1 197 ? -8.741 -18.334 27.910 1.00 94.00 197 PHE A N 1
ATOM 1518 C CA . PHE A 1 197 ? -9.291 -19.531 27.271 1.00 94.00 197 PHE A CA 1
ATOM 1519 C C . PHE A 1 197 ? -8.222 -20.485 26.711 1.00 94.00 197 PHE A C 1
ATOM 1521 O O . PHE A 1 197 ? -8.607 -21.514 26.168 1.00 94.00 197 PHE A O 1
ATOM 1528 N N . GLU A 1 198 ? -6.925 -20.173 26.848 1.00 93.75 198 GLU A N 1
ATOM 1529 C CA . GLU A 1 198 ? -5.802 -20.986 26.335 1.00 93.75 198 GLU A CA 1
ATOM 1530 C C . GLU A 1 198 ? -5.910 -21.288 24.819 1.00 93.75 198 GLU A C 1
ATOM 1532 O O . GLU A 1 198 ? -5.580 -22.371 24.340 1.00 93.75 198 GLU A O 1
ATOM 1537 N N . GLU A 1 199 ? -6.411 -20.319 24.041 1.00 93.69 199 GLU A N 1
ATOM 1538 C CA . GLU A 1 199 ? -6.634 -20.432 22.587 1.00 93.69 199 GLU A CA 1
ATOM 1539 C C . GLU A 1 199 ? -5.595 -19.627 21.773 1.00 93.69 199 GLU A C 1
ATOM 1541 O O . GLU A 1 199 ? -5.872 -19.149 20.664 1.00 93.69 199 GLU A O 1
ATOM 1546 N N . GLU A 1 200 ? -4.379 -19.445 22.308 1.00 94.00 200 GLU A N 1
ATOM 1547 C CA . GLU A 1 200 ? -3.314 -18.700 21.625 1.00 94.00 200 GLU A CA 1
ATOM 1548 C C . GLU A 1 200 ? -2.921 -19.349 20.297 1.00 94.00 200 GLU A C 1
ATOM 1550 O O . GLU A 1 200 ? -2.806 -18.647 19.291 1.00 94.00 200 GLU A O 1
ATOM 1555 N N . ASP A 1 201 ? -2.774 -20.676 20.264 1.00 95.38 201 ASP A N 1
ATOM 1556 C CA . ASP A 1 201 ? -2.348 -21.415 19.070 1.00 95.38 201 ASP A CA 1
ATOM 1557 C C . ASP A 1 201 ? -3.344 -21.257 17.917 1.00 95.38 201 ASP A C 1
ATOM 1559 O O . ASP A 1 201 ? -2.960 -21.089 16.756 1.00 95.38 201 ASP A O 1
ATOM 1563 N N . ARG A 1 202 ? -4.645 -21.249 18.223 1.00 93.31 202 ARG A N 1
ATOM 1564 C CA . ARG A 1 202 ? -5.693 -21.015 17.225 1.00 93.31 202 ARG A CA 1
ATOM 1565 C C . ARG A 1 202 ? -5.594 -19.608 16.647 1.00 93.31 202 ARG A C 1
ATOM 1567 O O . ARG A 1 202 ? -5.658 -19.447 15.426 1.00 93.31 202 ARG A O 1
ATOM 1574 N N . SER A 1 203 ? -5.435 -18.596 17.502 1.00 90.88 203 SER A N 1
ATOM 1575 C CA . SER A 1 203 ? -5.263 -17.214 17.043 1.00 90.88 203 SER A CA 1
ATOM 1576 C C . SER A 1 203 ? -3.960 -17.039 16.262 1.00 90.88 203 SER A C 1
ATOM 1578 O O . SER A 1 203 ? -3.934 -16.303 15.277 1.00 90.88 203 SER A O 1
ATOM 1580 N N . PHE A 1 204 ? -2.890 -17.720 16.670 1.00 93.06 204 PHE A N 1
ATOM 1581 C CA . PHE A 1 204 ? -1.591 -17.669 16.015 1.00 93.06 204 PHE A CA 1
ATOM 1582 C C . PHE A 1 204 ? -1.645 -18.281 14.613 1.00 93.06 204 PHE A C 1
ATOM 1584 O O . PHE A 1 204 ? -1.262 -17.621 13.648 1.00 93.06 204 PHE A O 1
ATOM 1591 N N . ASN A 1 205 ? -2.208 -19.485 14.476 1.00 95.38 205 ASN A N 1
ATOM 1592 C CA . ASN A 1 205 ? -2.404 -20.135 13.179 1.00 95.38 205 ASN A CA 1
ATOM 1593 C C . ASN A 1 205 ? -3.283 -19.284 12.254 1.00 95.38 205 ASN A C 1
ATOM 1595 O O . ASN A 1 205 ? -2.951 -19.085 11.088 1.00 95.38 205 ASN A O 1
ATOM 1599 N N . LYS A 1 206 ? -4.359 -18.688 12.787 1.00 94.19 206 LYS A N 1
ATOM 1600 C CA . LYS A 1 206 ? -5.213 -17.797 11.995 1.00 94.19 206 LYS A CA 1
ATOM 1601 C C . LYS A 1 206 ? -4.470 -16.555 11.498 1.00 94.19 206 LYS A C 1
ATOM 1603 O O . LYS A 1 206 ? -4.706 -16.102 10.377 1.00 94.19 206 LYS A O 1
ATOM 1608 N N . ASN A 1 207 ? -3.583 -16.002 12.322 1.00 93.75 207 ASN A N 1
ATOM 1609 C CA . ASN A 1 207 ? -2.746 -14.875 11.941 1.00 93.75 207 ASN A CA 1
ATOM 1610 C C . ASN A 1 207 ? -1.720 -15.266 10.864 1.00 93.75 207 ASN A C 1
ATOM 1612 O O . ASN A 1 207 ? -1.535 -14.503 9.917 1.00 93.75 207 ASN A O 1
ATOM 1616 N N . LEU A 1 208 ? -1.109 -16.454 10.960 1.00 95.38 208 LEU A N 1
ATOM 1617 C CA . LEU A 1 208 ? -0.218 -16.979 9.920 1.00 95.38 208 LEU A CA 1
ATOM 1618 C C . LEU A 1 208 ? -0.937 -17.115 8.571 1.00 95.38 208 LEU A C 1
ATOM 1620 O O . LEU A 1 208 ? -0.435 -16.595 7.579 1.00 95.38 208 LEU A O 1
ATOM 1624 N N . ASP A 1 209 ? -2.151 -17.675 8.541 1.00 95.44 209 ASP A N 1
ATOM 1625 C CA . ASP A 1 209 ? -2.946 -17.781 7.307 1.00 95.44 209 ASP A CA 1
ATOM 1626 C C . ASP A 1 209 ? -3.190 -16.408 6.652 1.00 95.44 209 ASP A C 1
ATOM 1628 O O . ASP A 1 209 ? -3.094 -16.244 5.434 1.00 95.44 209 ASP A O 1
ATOM 1632 N N . LEU A 1 210 ? -3.522 -15.389 7.455 1.00 93.38 210 LEU A N 1
ATOM 1633 C CA . LEU A 1 210 ? -3.758 -14.029 6.957 1.00 93.38 210 LEU A CA 1
ATOM 1634 C C . LEU A 1 210 ? -2.473 -13.366 6.449 1.00 93.38 210 LEU A C 1
ATOM 1636 O O . LEU A 1 210 ? -2.520 -12.616 5.466 1.00 93.38 210 LEU A O 1
ATOM 1640 N N . ILE A 1 211 ? -1.339 -13.637 7.100 1.00 94.56 211 ILE A N 1
ATOM 1641 C CA . ILE A 1 211 ? -0.020 -13.197 6.643 1.00 94.56 211 ILE A CA 1
ATOM 1642 C C . ILE A 1 211 ? 0.311 -13.857 5.305 1.00 94.56 211 ILE A C 1
ATOM 1644 O O . ILE A 1 211 ? 0.696 -13.139 4.385 1.00 94.56 211 ILE A O 1
ATOM 1648 N N . ASP A 1 212 ? 0.095 -15.163 5.160 1.00 95.44 212 ASP A N 1
ATOM 1649 C CA . ASP A 1 212 ? 0.379 -15.909 3.931 1.00 95.44 212 ASP A CA 1
ATOM 1650 C C . ASP A 1 212 ? -0.479 -15.433 2.757 1.00 95.44 212 ASP A C 1
ATOM 1652 O O . ASP A 1 212 ? 0.039 -15.190 1.664 1.00 95.44 212 ASP A O 1
ATOM 1656 N N . ILE A 1 213 ? -1.776 -15.197 2.980 1.00 92.31 213 ILE A N 1
ATOM 1657 C CA . ILE A 1 213 ? -2.670 -14.621 1.963 1.00 92.31 213 ILE A CA 1
ATOM 1658 C C . ILE A 1 213 ? -2.163 -13.243 1.516 1.00 92.31 213 ILE A C 1
ATOM 1660 O O . ILE A 1 213 ? -2.122 -12.938 0.320 1.00 92.31 213 ILE A O 1
ATOM 1664 N N . ASN A 1 214 ? -1.760 -12.396 2.465 1.00 90.62 214 ASN A N 1
ATOM 1665 C CA . ASN A 1 214 ? -1.242 -11.070 2.152 1.00 90.62 214 ASN A CA 1
ATOM 1666 C C . ASN A 1 214 ? 0.125 -11.128 1.444 1.00 90.62 214 ASN A C 1
ATOM 1668 O O . ASN A 1 214 ? 0.354 -10.394 0.482 1.00 90.62 214 ASN A O 1
ATOM 1672 N N . ALA A 1 215 ? 1.019 -12.011 1.889 1.00 92.19 215 ALA A N 1
ATOM 1673 C CA . ALA A 1 215 ? 2.333 -12.223 1.298 1.00 92.19 215 ALA A CA 1
ATOM 1674 C C . ALA A 1 215 ? 2.221 -12.772 -0.129 1.00 92.19 215 ALA A C 1
ATOM 1676 O O . ALA A 1 215 ? 2.918 -12.290 -1.017 1.00 92.19 215 ALA A O 1
ATOM 1677 N N . SER A 1 216 ? 1.300 -13.706 -0.378 1.00 91.19 216 SER A N 1
ATOM 1678 C CA . SER A 1 216 ? 0.997 -14.225 -1.715 1.00 91.19 216 SER A CA 1
ATOM 1679 C C . SER A 1 216 ? 0.511 -13.115 -2.653 1.00 91.19 216 SER A C 1
ATOM 1681 O O . SER A 1 216 ? 1.049 -12.962 -3.752 1.00 91.19 216 SER A O 1
ATOM 1683 N N . ALA A 1 217 ? -0.436 -12.275 -2.218 1.00 88.06 217 ALA A N 1
ATOM 1684 C CA . ALA A 1 217 ? -0.915 -11.145 -3.019 1.00 88.06 217 ALA A CA 1
ATOM 1685 C C . ALA A 1 217 ? 0.214 -10.152 -3.355 1.00 88.06 217 ALA A C 1
ATOM 1687 O O . ALA A 1 217 ? 0.346 -9.711 -4.502 1.00 88.06 217 ALA A O 1
ATOM 1688 N N . PHE A 1 218 ? 1.064 -9.838 -2.374 1.00 86.69 218 PHE A N 1
ATOM 1689 C CA . PHE A 1 218 ? 2.243 -9.002 -2.582 1.00 86.69 218 PHE A CA 1
ATOM 1690 C C . PHE A 1 218 ? 3.245 -9.648 -3.550 1.00 86.69 218 PHE A C 1
ATOM 1692 O O . PHE A 1 218 ? 3.717 -8.988 -4.476 1.00 86.69 218 PHE A O 1
ATOM 1699 N N . PHE A 1 219 ? 3.518 -10.946 -3.397 1.00 91.50 219 PHE A N 1
ATOM 1700 C CA . PHE A 1 219 ? 4.418 -11.699 -4.266 1.00 91.50 219 PHE A CA 1
ATOM 1701 C C . PHE A 1 219 ? 3.928 -11.716 -5.715 1.00 91.50 219 PHE A C 1
ATOM 1703 O O . PHE A 1 219 ? 4.713 -11.461 -6.622 1.00 91.50 219 PHE A O 1
ATOM 1710 N N . HIS A 1 220 ? 2.632 -11.931 -5.957 1.00 89.44 220 HIS A N 1
ATOM 1711 C CA . HIS A 1 220 ? 2.063 -11.860 -7.305 1.00 89.44 220 HIS A CA 1
ATOM 1712 C C . HIS A 1 220 ? 2.183 -10.460 -7.920 1.00 89.44 220 HIS A C 1
ATOM 1714 O O . HIS A 1 220 ? 2.464 -10.339 -9.115 1.00 89.44 220 HIS A O 1
ATOM 1720 N N . SER A 1 221 ? 2.027 -9.401 -7.117 1.00 85.38 221 SER A N 1
ATOM 1721 C CA . SER A 1 221 ? 2.251 -8.022 -7.568 1.00 85.38 221 SER A CA 1
ATOM 1722 C C . SER A 1 221 ? 3.712 -7.786 -7.952 1.00 85.38 221 SER A C 1
ATOM 1724 O O . SER A 1 221 ? 3.985 -7.204 -9.000 1.00 85.38 221 SER A O 1
ATOM 1726 N N . PHE A 1 222 ? 4.645 -8.251 -7.121 1.00 85.94 222 PHE A N 1
ATOM 1727 C CA . PHE A 1 222 ? 6.080 -8.133 -7.363 1.00 85.94 222 PHE A CA 1
ATOM 1728 C C . PHE A 1 222 ? 6.511 -8.937 -8.598 1.00 85.94 222 PHE A C 1
ATOM 1730 O O . PHE A 1 222 ? 7.120 -8.389 -9.513 1.00 85.94 222 PHE A O 1
ATOM 1737 N N . ALA A 1 223 ? 6.108 -10.206 -8.685 1.00 89.56 223 ALA A N 1
ATOM 1738 C CA . ALA A 1 223 ? 6.417 -11.090 -9.805 1.00 89.56 223 ALA A CA 1
ATOM 1739 C C . ALA A 1 223 ? 5.863 -10.564 -11.138 1.00 89.56 223 ALA A C 1
ATOM 1741 O O . ALA A 1 223 ? 6.519 -10.692 -12.169 1.00 89.56 223 ALA A O 1
ATOM 1742 N N . SER A 1 224 ? 4.682 -9.937 -11.131 1.00 86.38 224 SER A N 1
ATOM 1743 C CA . SER A 1 224 ? 4.120 -9.307 -12.331 1.00 86.38 224 SER A CA 1
ATOM 1744 C C . SER A 1 224 ? 4.972 -8.125 -12.808 1.00 86.38 224 SER A C 1
ATOM 1746 O O . SER A 1 224 ? 5.141 -7.943 -14.015 1.00 86.38 224 SER A O 1
ATOM 1748 N N . ASN A 1 225 ? 5.508 -7.324 -11.879 1.00 84.94 225 ASN A N 1
ATOM 1749 C CA . ASN A 1 225 ? 6.390 -6.201 -12.198 1.00 84.94 225 ASN A CA 1
ATOM 1750 C C . ASN A 1 225 ? 7.718 -6.692 -12.791 1.00 84.94 225 ASN A C 1
ATOM 1752 O O . ASN A 1 225 ? 8.127 -6.238 -13.858 1.00 84.94 225 ASN A O 1
ATOM 1756 N N . GLU A 1 226 ? 8.341 -7.679 -12.145 1.00 88.69 226 GLU A N 1
ATOM 1757 C CA . GLU A 1 226 ? 9.578 -8.301 -12.630 1.00 88.69 226 GLU A CA 1
ATOM 1758 C C . GLU A 1 226 ? 9.390 -8.983 -13.989 1.00 88.69 226 GLU A C 1
ATOM 1760 O O . GLU A 1 226 ? 10.236 -8.864 -14.873 1.00 88.69 226 GLU A O 1
ATOM 1765 N N . TRP A 1 227 ? 8.242 -9.629 -14.215 1.00 90.94 227 TRP A N 1
ATOM 1766 C CA . TRP A 1 227 ? 7.909 -10.212 -15.514 1.00 90.94 227 TRP A CA 1
ATOM 1767 C C . TRP A 1 227 ? 7.918 -9.167 -16.637 1.00 90.94 227 TRP A C 1
ATOM 1769 O O . TRP A 1 227 ? 8.449 -9.436 -17.717 1.00 90.94 227 TRP A O 1
ATOM 1779 N N . LEU A 1 228 ? 7.365 -7.970 -16.401 1.00 89.00 228 LEU A N 1
ATOM 1780 C CA . LEU A 1 228 ? 7.388 -6.889 -17.389 1.00 89.00 228 LEU A CA 1
ATOM 1781 C C . LEU A 1 228 ? 8.827 -6.433 -17.661 1.00 89.00 228 LEU A C 1
ATOM 1783 O O . LEU A 1 228 ? 9.215 -6.323 -18.825 1.00 89.00 228 LEU A O 1
ATOM 1787 N N . ILE A 1 229 ? 9.609 -6.195 -16.604 1.00 88.75 229 ILE A N 1
ATOM 1788 C CA . ILE A 1 229 ? 11.004 -5.739 -16.701 1.00 88.75 229 ILE A CA 1
ATOM 1789 C C . ILE A 1 229 ? 11.830 -6.743 -17.510 1.00 88.75 229 ILE A C 1
ATOM 1791 O O . ILE A 1 229 ? 12.417 -6.379 -18.529 1.00 88.75 229 ILE A O 1
ATOM 1795 N N . GLN A 1 230 ? 11.771 -8.026 -17.150 1.00 91.88 230 GLN A N 1
ATOM 1796 C CA . GLN A 1 230 ? 12.495 -9.086 -17.847 1.00 91.88 230 GLN A CA 1
ATOM 1797 C C . GLN A 1 230 ? 12.104 -9.174 -19.333 1.00 91.88 230 GLN A C 1
ATOM 1799 O O . GLN A 1 230 ? 12.953 -9.393 -20.202 1.00 91.88 230 GLN A O 1
ATOM 1804 N N . ARG A 1 231 ? 10.821 -8.996 -19.679 1.00 90.62 231 ARG A N 1
ATOM 1805 C CA . ARG A 1 231 ? 10.374 -9.000 -21.084 1.00 90.62 231 ARG A CA 1
ATOM 1806 C C . ARG A 1 231 ? 10.890 -7.793 -21.864 1.00 90.62 231 ARG A C 1
ATOM 1808 O O . ARG A 1 231 ? 11.308 -7.957 -23.008 1.00 90.62 231 ARG A O 1
ATOM 1815 N N . LEU A 1 232 ? 10.909 -6.610 -21.257 1.00 88.44 232 LEU A N 1
ATOM 1816 C CA . LEU A 1 232 ? 11.452 -5.403 -21.882 1.00 88.44 232 LEU A CA 1
ATOM 1817 C C . LEU A 1 232 ? 12.964 -5.512 -22.109 1.00 88.44 232 LEU A C 1
ATOM 1819 O O . LEU A 1 232 ? 13.440 -5.202 -23.204 1.00 88.44 232 LEU A O 1
ATOM 1823 N N . GLU A 1 233 ? 13.709 -6.015 -21.125 1.00 90.19 233 GLU A N 1
ATOM 1824 C CA . GLU A 1 233 ? 15.156 -6.234 -21.224 1.00 90.19 233 GLU A CA 1
ATOM 1825 C C . GLU A 1 233 ? 15.519 -7.308 -22.252 1.00 90.19 233 GLU A C 1
ATOM 1827 O O . GLU A 1 233 ? 16.451 -7.140 -23.034 1.00 90.19 233 GLU A O 1
ATOM 1832 N N . THR A 1 234 ? 14.759 -8.403 -22.316 1.00 90.12 234 THR A N 1
ATOM 1833 C CA . THR A 1 234 ? 15.016 -9.457 -23.310 1.00 90.12 234 THR A CA 1
ATOM 1834 C C . THR A 1 234 ? 14.743 -8.981 -24.735 1.00 90.12 234 THR A C 1
ATOM 1836 O O . THR A 1 234 ? 15.548 -9.248 -25.625 1.00 90.12 234 THR A O 1
ATOM 1839 N N . ILE A 1 235 ? 13.660 -8.234 -24.973 1.00 88.81 235 ILE A N 1
ATOM 1840 C CA . ILE A 1 235 ? 13.352 -7.679 -26.302 1.00 88.81 235 ILE A CA 1
ATOM 1841 C C . ILE A 1 235 ? 14.428 -6.687 -26.734 1.00 88.81 235 ILE A C 1
ATOM 1843 O O . ILE A 1 235 ? 14.936 -6.768 -27.850 1.00 88.81 235 ILE A O 1
ATOM 1847 N N . SER A 1 236 ? 14.794 -5.763 -25.855 1.00 86.50 236 SER A N 1
ATOM 1848 C CA . SER A 1 236 ? 15.817 -4.758 -26.137 1.00 86.50 236 SER A CA 1
ATOM 1849 C C . SER A 1 236 ? 17.209 -5.373 -26.332 1.00 86.50 236 SER A C 1
ATOM 1851 O O . SER A 1 236 ? 17.926 -4.951 -27.238 1.00 86.50 236 SER A O 1
ATOM 1853 N N . ALA A 1 237 ? 17.569 -6.415 -25.574 1.00 88.50 237 ALA A N 1
ATOM 1854 C CA . ALA A 1 237 ? 18.804 -7.170 -25.777 1.00 88.50 237 ALA A CA 1
ATOM 1855 C C . ALA A 1 237 ? 18.821 -7.869 -27.144 1.00 88.50 237 ALA A C 1
ATOM 1857 O O . ALA A 1 237 ? 19.778 -7.703 -27.895 1.00 88.50 237 ALA A O 1
ATOM 1858 N N . VAL A 1 238 ? 17.745 -8.576 -27.515 1.00 89.75 238 VAL A N 1
ATOM 1859 C CA . VAL A 1 238 ? 17.619 -9.235 -28.831 1.00 89.75 238 VAL A CA 1
ATOM 1860 C C . VAL A 1 238 ? 17.754 -8.221 -29.966 1.00 89.75 238 VAL A C 1
ATOM 1862 O O . VAL A 1 238 ? 18.479 -8.457 -30.932 1.00 89.75 238 VAL A O 1
ATOM 1865 N N . VAL A 1 239 ? 17.091 -7.074 -29.833 1.00 85.88 239 VAL A N 1
ATOM 1866 C CA . VAL A 1 239 ? 17.131 -5.983 -30.808 1.00 85.88 239 VAL A CA 1
ATOM 1867 C C . VAL A 1 239 ? 18.545 -5.397 -30.937 1.00 85.88 239 VAL A C 1
ATOM 1869 O O . VAL A 1 239 ? 19.033 -5.216 -32.054 1.00 85.88 239 VAL A O 1
ATOM 1872 N N . LEU A 1 240 ? 19.237 -5.156 -29.819 1.00 86.00 240 LEU A N 1
ATOM 1873 C CA . LEU A 1 240 ? 20.606 -4.634 -29.811 1.00 86.00 240 LEU A CA 1
ATOM 1874 C C . LEU A 1 240 ? 21.607 -5.642 -30.396 1.00 86.00 240 LEU A C 1
ATOM 1876 O O . LEU A 1 240 ? 22.466 -5.262 -31.191 1.00 86.00 240 LEU A O 1
ATOM 1880 N N . THR A 1 241 ? 21.479 -6.929 -30.062 1.00 88.62 241 THR A N 1
ATOM 1881 C CA . THR A 1 241 ? 22.321 -7.997 -30.622 1.00 88.62 241 THR A CA 1
ATOM 1882 C C . THR A 1 241 ? 22.099 -8.157 -32.124 1.00 88.62 241 THR A C 1
ATOM 1884 O O . THR A 1 241 ? 23.071 -8.271 -32.868 1.00 88.62 241 THR A O 1
ATOM 1887 N N . ALA A 1 242 ? 20.850 -8.111 -32.595 1.00 87.06 242 ALA A N 1
ATOM 1888 C CA . ALA A 1 242 ? 20.541 -8.163 -34.023 1.00 87.06 242 ALA A CA 1
ATOM 1889 C C . ALA A 1 242 ? 21.123 -6.955 -34.778 1.00 87.06 242 ALA A C 1
ATOM 1891 O O . ALA A 1 242 ? 21.707 -7.124 -35.850 1.00 87.06 242 ALA A O 1
ATOM 1892 N N . ALA A 1 243 ? 21.027 -5.751 -34.201 1.00 83.62 243 ALA A N 1
ATOM 1893 C CA . ALA A 1 243 ? 21.633 -4.547 -34.764 1.00 83.62 243 ALA A CA 1
ATOM 1894 C C . ALA A 1 243 ? 23.166 -4.653 -34.827 1.00 83.62 243 ALA A C 1
ATOM 1896 O O . ALA A 1 243 ? 23.756 -4.342 -35.862 1.00 83.62 243 ALA A O 1
ATOM 1897 N N . ALA A 1 244 ? 23.805 -5.162 -33.767 1.00 85.75 244 ALA A N 1
ATOM 1898 C CA . ALA A 1 244 ? 25.245 -5.411 -33.737 1.00 85.75 244 ALA A CA 1
ATOM 1899 C C . ALA A 1 244 ? 25.677 -6.414 -34.823 1.00 85.75 244 ALA A C 1
ATOM 1901 O O . ALA A 1 244 ? 26.627 -6.156 -35.560 1.00 85.75 244 ALA A O 1
ATOM 1902 N N . LEU A 1 245 ? 24.944 -7.523 -34.976 1.00 86.62 245 LEU A N 1
ATOM 1903 C CA . LEU A 1 245 ? 25.186 -8.534 -36.012 1.00 86.62 245 LEU A CA 1
ATOM 1904 C C . LEU A 1 245 ? 25.067 -7.949 -37.423 1.00 86.62 245 LEU A C 1
ATOM 1906 O O . LEU A 1 245 ? 25.936 -8.191 -38.259 1.00 86.62 245 LEU A O 1
ATOM 1910 N N . CYS A 1 246 ? 24.037 -7.137 -37.680 1.00 83.44 246 CYS A N 1
ATOM 1911 C CA . CYS A 1 246 ? 23.861 -6.469 -38.970 1.00 83.44 246 CYS A CA 1
ATOM 1912 C C . CYS A 1 246 ? 25.025 -5.521 -39.285 1.00 83.44 246 CYS A C 1
ATOM 1914 O O . CYS A 1 246 ? 25.514 -5.512 -40.411 1.00 83.44 246 CYS A O 1
ATOM 1916 N N . MET A 1 247 ? 25.499 -4.759 -38.293 1.00 81.75 247 MET A N 1
ATOM 1917 C CA . MET A 1 247 ? 26.640 -3.852 -38.465 1.00 81.75 247 MET A CA 1
ATOM 1918 C C . MET A 1 247 ? 27.946 -4.594 -38.776 1.00 81.75 247 MET A C 1
ATOM 1920 O O . MET A 1 247 ? 28.756 -4.075 -39.539 1.00 81.75 247 MET A O 1
ATOM 1924 N N . VAL A 1 248 ? 28.145 -5.794 -38.222 1.00 83.19 248 VAL A N 1
ATOM 1925 C CA . VAL A 1 248 ? 29.342 -6.623 -38.460 1.00 83.19 248 VAL A CA 1
ATOM 1926 C C . VAL A 1 248 ? 29.289 -7.363 -39.803 1.00 83.19 248 VAL A C 1
ATOM 1928 O O . VAL A 1 248 ? 30.326 -7.555 -40.428 1.00 83.19 248 VAL A O 1
ATOM 1931 N N . MET A 1 249 ? 28.104 -7.783 -40.258 1.00 83.25 249 MET A N 1
ATOM 1932 C CA . MET A 1 249 ? 27.927 -8.535 -41.514 1.00 83.25 249 MET A CA 1
ATOM 1933 C C . MET A 1 249 ? 28.026 -7.667 -42.780 1.00 83.25 249 MET A C 1
ATOM 1935 O O . MET A 1 249 ? 28.180 -8.198 -43.880 1.00 83.25 249 MET A O 1
ATOM 1939 N N . LEU A 1 250 ? 27.909 -6.344 -42.653 1.00 82.56 250 LEU A N 1
ATOM 1940 C CA . LEU A 1 250 ? 28.011 -5.418 -43.782 1.00 82.56 250 LEU A CA 1
ATOM 1941 C C . LEU A 1 250 ? 29.463 -5.295 -44.287 1.00 82.56 250 LEU A C 1
ATOM 1943 O O . LEU A 1 250 ? 30.398 -5.394 -43.491 1.00 82.56 250 LEU A O 1
ATOM 1947 N N . PRO A 1 251 ? 29.679 -5.049 -45.597 1.00 82.94 251 PRO A N 1
ATOM 1948 C CA . PRO A 1 251 ? 31.018 -4.953 -46.171 1.00 82.94 251 PRO A CA 1
ATOM 1949 C C . PRO A 1 251 ? 31.907 -3.928 -45.443 1.00 82.94 251 PRO A C 1
ATOM 1951 O O . PRO A 1 251 ? 31.424 -2.860 -45.034 1.00 82.94 251 PRO A O 1
ATOM 1954 N N . PRO A 1 252 ? 33.219 -4.199 -45.306 1.00 75.25 252 PRO A N 1
ATOM 1955 C CA . PRO A 1 252 ? 34.145 -3.248 -44.703 1.00 75.25 252 PRO A CA 1
ATOM 1956 C C . PRO A 1 252 ? 34.144 -1.937 -45.505 1.00 75.25 252 PRO A C 1
ATOM 1958 O O . PRO A 1 252 ? 34.348 -1.940 -46.716 1.00 75.25 252 PRO A O 1
ATOM 1961 N N . GLY A 1 253 ? 33.881 -0.818 -44.820 1.00 73.75 253 GLY A N 1
ATOM 1962 C CA . GLY A 1 253 ? 33.778 0.522 -45.416 1.00 73.75 253 GLY A CA 1
ATOM 1963 C C . GLY A 1 253 ? 32.378 1.148 -45.382 1.00 73.75 253 GLY A C 1
ATOM 1964 O O . GLY A 1 253 ? 32.256 2.341 -45.640 1.00 73.75 253 GLY A O 1
ATOM 1965 N N . THR A 1 254 ? 31.334 0.392 -45.015 1.00 78.94 254 THR A N 1
ATOM 1966 C CA . THR A 1 254 ? 29.954 0.923 -44.950 1.00 78.94 254 THR A CA 1
ATOM 1967 C C . THR A 1 254 ? 29.737 1.887 -43.773 1.00 78.94 254 THR A C 1
ATOM 1969 O O . THR A 1 254 ? 29.030 2.884 -43.903 1.00 78.94 254 THR A O 1
ATOM 1972 N N . PHE A 1 255 ? 30.363 1.610 -42.624 1.00 78.00 255 PHE A N 1
ATOM 1973 C CA . PHE A 1 255 ? 30.298 2.446 -41.424 1.00 78.00 255 PHE A CA 1
ATOM 1974 C C . PHE A 1 255 ? 31.694 2.674 -40.843 1.00 78.00 255 PHE A C 1
ATOM 1976 O O . PHE A 1 255 ? 32.507 1.752 -40.764 1.00 78.00 255 PHE A O 1
ATOM 1983 N N . THR A 1 256 ? 31.958 3.895 -40.379 1.00 84.12 256 THR A N 1
ATOM 1984 C CA . THR A 1 256 ? 33.167 4.210 -39.610 1.00 84.12 256 THR A CA 1
ATOM 1985 C C . THR A 1 256 ? 33.117 3.497 -38.257 1.00 84.12 256 THR A C 1
ATOM 1987 O O . THR A 1 256 ? 32.081 3.506 -37.592 1.00 84.12 256 THR A O 1
ATOM 1990 N N . SER A 1 257 ? 34.242 2.940 -37.801 1.00 82.50 257 SER A N 1
ATOM 1991 C CA . SER A 1 257 ? 34.352 2.226 -36.514 1.00 82.50 257 SER A CA 1
ATOM 1992 C C . SER A 1 257 ? 33.822 3.029 -35.314 1.00 82.50 257 SER A C 1
ATOM 1994 O O . SER A 1 257 ? 33.189 2.464 -34.424 1.00 82.50 257 SER A O 1
ATOM 1996 N N . GLY A 1 258 ? 33.994 4.356 -35.323 1.00 84.25 258 GLY A N 1
ATOM 1997 C CA . GLY A 1 258 ? 33.442 5.250 -34.300 1.00 84.25 258 GLY A CA 1
ATOM 1998 C C . GLY A 1 258 ? 31.907 5.275 -34.247 1.00 84.25 258 GLY A C 1
ATOM 1999 O O . GLY A 1 258 ? 31.339 5.305 -33.160 1.00 84.25 258 GLY A O 1
ATOM 2000 N N . ILE A 1 259 ? 31.219 5.206 -35.393 1.00 80.81 259 ILE A N 1
ATOM 2001 C CA . ILE A 1 259 ? 29.745 5.224 -35.462 1.00 80.81 259 ILE A CA 1
ATOM 2002 C C . ILE A 1 259 ? 29.164 3.934 -34.880 1.00 80.81 259 ILE A C 1
ATOM 2004 O O . ILE A 1 259 ? 28.173 3.983 -34.157 1.00 80.81 259 ILE A O 1
ATOM 2008 N N . ILE A 1 260 ? 29.812 2.795 -35.134 1.00 84.06 260 ILE A N 1
ATOM 2009 C CA . ILE A 1 260 ? 29.407 1.490 -34.592 1.00 84.06 260 ILE A CA 1
ATOM 2010 C C . ILE A 1 260 ? 29.532 1.491 -33.060 1.00 84.06 260 ILE A C 1
ATOM 2012 O O . ILE A 1 260 ? 28.591 1.117 -32.361 1.00 84.06 260 ILE A O 1
ATOM 2016 N N . GLY A 1 261 ? 30.658 1.978 -32.523 1.00 85.62 261 GLY A N 1
ATOM 2017 C CA . GLY A 1 261 ? 30.858 2.088 -31.073 1.00 85.62 261 GLY A CA 1
ATOM 2018 C C . GLY A 1 261 ? 29.867 3.043 -30.398 1.00 85.62 261 GLY A C 1
ATOM 2019 O O . GLY A 1 261 ? 29.343 2.735 -29.324 1.00 85.62 261 GLY A O 1
ATOM 2020 N N . MET A 1 262 ? 29.552 4.168 -31.050 1.00 84.00 262 MET A N 1
ATOM 2021 C CA . MET A 1 262 ? 28.534 5.107 -30.570 1.00 84.00 262 MET A CA 1
ATOM 2022 C C . MET A 1 262 ? 27.135 4.485 -30.597 1.00 84.00 262 MET A C 1
ATOM 2024 O O . MET A 1 262 ? 26.430 4.550 -29.594 1.00 84.00 262 MET A O 1
ATOM 2028 N N . ALA A 1 263 ? 26.743 3.833 -31.694 1.00 81.50 263 ALA A N 1
ATOM 2029 C CA . ALA A 1 263 ? 25.424 3.223 -31.839 1.00 81.50 263 ALA A CA 1
ATOM 2030 C C . ALA A 1 263 ? 25.150 2.152 -30.771 1.00 81.50 263 ALA A C 1
ATOM 2032 O O . ALA A 1 263 ? 24.068 2.130 -30.186 1.00 81.50 263 ALA A O 1
ATOM 2033 N N . LEU A 1 264 ? 26.137 1.301 -30.471 1.00 85.12 264 LEU A N 1
ATOM 2034 C CA . LEU A 1 264 ? 26.003 0.274 -29.435 1.00 85.12 264 LEU A CA 1
ATOM 2035 C C . LEU A 1 264 ? 25.961 0.873 -28.023 1.00 85.12 264 LEU A C 1
ATOM 2037 O O . LEU A 1 264 ? 25.116 0.479 -27.219 1.00 85.12 264 LEU A O 1
ATOM 2041 N N . SER A 1 265 ? 26.819 1.856 -27.732 1.00 88.12 265 SER A N 1
ATOM 2042 C CA . SER A 1 265 ? 26.861 2.515 -26.418 1.00 88.12 265 SER A CA 1
ATOM 2043 C C . SER A 1 265 ? 25.568 3.283 -26.123 1.00 88.12 265 SER A C 1
ATOM 2045 O O . SER A 1 265 ? 24.979 3.127 -25.051 1.00 88.12 265 SER A O 1
ATOM 2047 N N . TYR A 1 266 ? 25.081 4.073 -27.086 1.00 84.69 266 TYR A N 1
ATOM 2048 C CA . TYR A 1 266 ? 23.827 4.810 -26.930 1.00 84.69 266 TYR A CA 1
ATOM 2049 C C . TYR A 1 266 ? 22.602 3.891 -26.972 1.00 84.69 266 TYR A C 1
ATOM 2051 O O . TYR A 1 266 ? 21.656 4.132 -26.229 1.00 84.69 266 TYR A O 1
ATOM 2059 N N . GLY A 1 267 ? 22.620 2.807 -27.758 1.00 83.50 267 GLY A N 1
ATOM 2060 C CA . GLY A 1 267 ? 21.556 1.798 -27.756 1.00 83.50 267 GLY A CA 1
ATOM 2061 C C . GLY A 1 267 ? 21.392 1.112 -26.394 1.00 83.50 267 GLY A C 1
ATOM 2062 O O . GLY A 1 267 ? 20.273 0.996 -25.891 1.00 83.50 267 GLY A O 1
ATOM 2063 N N . LEU A 1 268 ? 22.502 0.732 -25.751 1.00 84.75 268 LEU A N 1
ATOM 2064 C CA . LEU A 1 268 ? 22.488 0.163 -24.399 1.00 84.75 268 LEU A CA 1
ATOM 2065 C C . LEU A 1 268 ? 22.008 1.180 -23.350 1.00 84.75 268 LEU A C 1
ATOM 2067 O O . LEU A 1 268 ? 21.202 0.845 -22.482 1.00 84.75 268 LEU A O 1
ATOM 2071 N N . SER A 1 269 ? 22.461 2.434 -23.445 1.00 87.00 269 SER A N 1
ATOM 2072 C CA . SER A 1 269 ? 22.006 3.513 -22.557 1.00 87.00 269 SER A CA 1
ATOM 2073 C C . SER A 1 269 ? 20.502 3.791 -22.708 1.00 87.00 269 SER A C 1
ATOM 2075 O O . SER A 1 269 ? 19.787 3.924 -21.712 1.00 87.00 269 SER A O 1
ATOM 2077 N N . LEU A 1 270 ? 19.988 3.810 -23.942 1.00 85.56 270 LEU A N 1
ATOM 2078 C CA . LEU A 1 270 ? 18.567 4.016 -24.225 1.00 85.56 270 LEU A CA 1
ATOM 2079 C C . LEU A 1 270 ? 17.705 2.896 -23.629 1.00 85.56 270 LEU A C 1
ATOM 2081 O O . LEU A 1 270 ? 16.654 3.175 -23.059 1.00 85.56 270 LEU A O 1
ATOM 2085 N N . ASN A 1 271 ? 18.169 1.648 -23.687 1.00 87.12 271 ASN A N 1
ATOM 2086 C CA . ASN A 1 271 ? 17.496 0.525 -23.039 1.00 87.12 271 ASN A CA 1
ATOM 2087 C C . ASN A 1 271 ? 17.378 0.722 -21.518 1.00 87.12 271 ASN A C 1
ATOM 2089 O O . ASN A 1 271 ? 16.275 0.717 -20.973 1.00 87.12 271 ASN A O 1
ATOM 2093 N N . ASN A 1 272 ? 18.502 0.986 -20.846 1.00 87.88 272 ASN A N 1
ATOM 2094 C CA . ASN A 1 272 ? 18.525 1.163 -19.392 1.00 87.88 272 ASN A CA 1
ATOM 2095 C C . ASN A 1 272 ? 17.601 2.316 -18.949 1.00 87.88 272 ASN A C 1
ATOM 2097 O O . ASN A 1 272 ? 16.805 2.187 -18.021 1.00 87.88 272 ASN A O 1
ATOM 2101 N N . THR A 1 273 ? 17.627 3.432 -19.683 1.00 89.62 273 THR A N 1
ATOM 2102 C CA . THR A 1 273 ? 16.752 4.583 -19.402 1.00 89.62 273 THR A CA 1
ATOM 2103 C C . THR A 1 273 ? 15.273 4.307 -19.676 1.00 89.62 273 THR A C 1
ATOM 2105 O O . THR A 1 273 ? 14.425 4.789 -18.924 1.00 89.62 273 THR A O 1
ATOM 2108 N N . LEU A 1 274 ? 14.942 3.506 -20.694 1.00 88.12 274 LEU A N 1
ATOM 2109 C CA . LEU A 1 274 ? 13.571 3.079 -20.981 1.00 88.12 274 LEU A CA 1
ATOM 2110 C C . LEU A 1 274 ? 13.019 2.175 -19.874 1.00 88.12 274 LEU A C 1
ATOM 2112 O O . LEU A 1 274 ? 11.926 2.437 -19.373 1.00 88.12 274 LEU A O 1
ATOM 2116 N N . VAL A 1 275 ? 13.774 1.152 -19.466 1.00 89.19 275 VAL A N 1
ATOM 2117 C CA . VAL A 1 275 ? 13.376 0.237 -18.383 1.00 89.19 275 VAL A CA 1
ATOM 2118 C C . VAL A 1 275 ? 13.190 1.012 -17.081 1.00 89.19 275 VAL A C 1
ATOM 2120 O O . VAL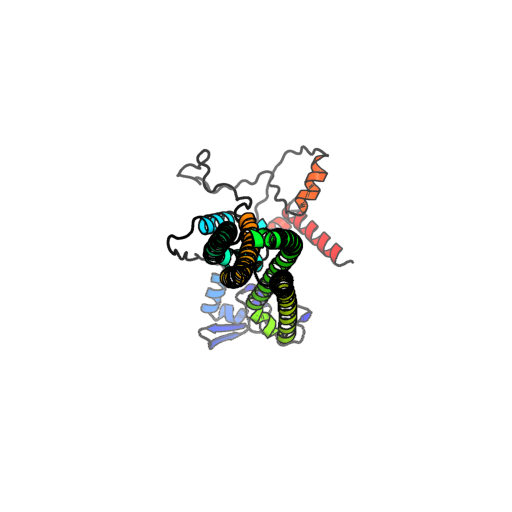 A 1 275 ? 12.127 0.928 -16.465 1.00 89.19 275 VAL A O 1
ATOM 2123 N N . PHE A 1 276 ? 14.160 1.858 -16.722 1.00 89.69 276 PHE A N 1
ATOM 2124 C CA . PHE A 1 276 ? 14.070 2.720 -15.546 1.00 89.69 276 PHE A CA 1
ATOM 2125 C C . PHE A 1 276 ? 12.846 3.648 -15.602 1.00 89.69 276 PHE A C 1
ATOM 2127 O O . PHE A 1 276 ? 12.127 3.807 -14.615 1.00 89.69 276 PHE A O 1
ATOM 2134 N N . SER A 1 277 ? 12.557 4.252 -16.759 1.00 90.56 277 SER A N 1
ATOM 2135 C CA . SER A 1 277 ? 11.387 5.120 -16.925 1.00 90.56 277 SER A CA 1
ATOM 2136 C C . SER A 1 277 ? 10.072 4.360 -16.739 1.00 90.56 277 SER A C 1
ATOM 2138 O O . SER A 1 277 ? 9.199 4.812 -15.994 1.00 90.56 277 SER A O 1
ATOM 2140 N N . ILE A 1 278 ? 9.937 3.188 -17.367 1.00 88.06 278 ILE A N 1
ATOM 2141 C CA . ILE A 1 278 ? 8.733 2.356 -17.272 1.00 88.06 278 ILE A CA 1
ATOM 2142 C C . ILE A 1 278 ? 8.523 1.874 -15.834 1.00 88.06 278 ILE A C 1
ATOM 2144 O O . ILE A 1 278 ? 7.399 1.952 -15.337 1.00 88.06 278 ILE A O 1
ATOM 2148 N N . GLN A 1 279 ? 9.583 1.448 -15.143 1.00 87.88 279 GLN A N 1
ATOM 2149 C CA . GLN A 1 279 ? 9.512 1.019 -13.746 1.00 87.88 279 GLN A CA 1
ATOM 2150 C C . GLN A 1 279 ? 8.986 2.143 -12.842 1.00 87.88 279 GLN A C 1
ATOM 2152 O O . GLN A 1 279 ? 8.033 1.936 -12.093 1.00 87.88 279 GLN A O 1
ATOM 2157 N N . ASN A 1 280 ? 9.532 3.357 -12.963 1.00 89.25 280 ASN A N 1
ATOM 2158 C CA . ASN A 1 280 ? 9.082 4.498 -12.160 1.00 89.25 280 ASN A CA 1
ATOM 2159 C C . ASN A 1 280 ? 7.630 4.903 -12.466 1.00 89.25 280 ASN A C 1
ATOM 2161 O O . ASN A 1 280 ? 6.871 5.226 -11.551 1.00 89.25 280 ASN A O 1
ATOM 2165 N N . GLN A 1 281 ? 7.206 4.841 -13.732 1.00 88.00 281 GLN A N 1
ATOM 2166 C CA . GLN A 1 281 ? 5.804 5.073 -14.101 1.00 88.00 281 GLN A CA 1
ATOM 2167 C C . GLN A 1 281 ? 4.867 4.018 -13.497 1.00 88.00 281 GLN A C 1
ATOM 2169 O O . GLN A 1 281 ? 3.783 4.361 -13.022 1.00 88.00 281 GLN A O 1
ATOM 2174 N N . CYS A 1 282 ? 5.282 2.747 -13.487 1.00 83.50 282 CYS A N 1
ATOM 2175 C CA . CYS A 1 282 ? 4.522 1.666 -12.862 1.00 83.50 282 CYS A CA 1
ATOM 2176 C C . CYS A 1 282 ? 4.397 1.876 -11.348 1.00 83.50 282 CYS A C 1
ATOM 2178 O O . CYS A 1 282 ? 3.300 1.772 -10.809 1.00 83.50 282 CYS A O 1
ATOM 2180 N N . THR A 1 283 ? 5.478 2.268 -10.672 1.00 85.31 283 THR A N 1
ATOM 2181 C CA . THR A 1 283 ? 5.471 2.569 -9.232 1.00 85.31 283 THR A CA 1
ATOM 2182 C C . THR A 1 283 ? 4.513 3.712 -8.872 1.00 85.31 283 THR A C 1
ATOM 2184 O O . THR A 1 283 ? 3.748 3.596 -7.918 1.00 85.31 283 THR A O 1
ATOM 2187 N N . ILE A 1 284 ? 4.464 4.795 -9.656 1.00 88.19 284 ILE A N 1
ATOM 2188 C CA . ILE A 1 284 ? 3.500 5.888 -9.412 1.00 88.19 284 ILE A CA 1
ATOM 2189 C C . ILE A 1 284 ? 2.061 5.418 -9.580 1.00 88.19 284 ILE A C 1
ATOM 2191 O O . ILE A 1 284 ? 1.201 5.720 -8.754 1.00 88.19 284 ILE A O 1
ATOM 2195 N N . ALA A 1 285 ? 1.786 4.695 -10.659 1.00 84.00 285 ALA A N 1
ATOM 2196 C CA . ALA A 1 285 ? 0.461 4.153 -10.917 1.00 84.00 285 ALA A CA 1
ATOM 2197 C C . ALA A 1 285 ? 0.044 3.117 -9.864 1.00 84.00 285 ALA A C 1
ATOM 2199 O O . ALA A 1 285 ? -1.143 2.919 -9.630 1.00 84.00 285 ALA A O 1
ATOM 2200 N N . ASN A 1 286 ? 1.002 2.494 -9.187 1.00 83.06 286 ASN A N 1
ATOM 2201 C CA . ASN A 1 286 ? 0.730 1.650 -8.041 1.00 83.06 286 ASN A CA 1
ATOM 2202 C C . ASN A 1 286 ? 0.319 2.491 -6.817 1.00 83.06 286 ASN A C 1
ATOM 2204 O O . ASN A 1 286 ? -0.670 2.193 -6.143 1.00 83.06 286 ASN A O 1
ATOM 2208 N N . TYR A 1 287 ? 1.013 3.601 -6.563 1.00 86.12 287 TYR A N 1
ATOM 2209 C CA . TYR A 1 287 ? 0.697 4.505 -5.454 1.00 86.12 287 TYR A CA 1
ATOM 2210 C C . TYR A 1 287 ? -0.578 5.333 -5.651 1.00 86.12 287 TYR A C 1
ATOM 2212 O O . TYR A 1 287 ? -1.253 5.647 -4.667 1.00 86.12 287 TYR A O 1
ATOM 2220 N N . ILE A 1 288 ? -0.984 5.628 -6.892 1.00 86.69 288 ILE A N 1
ATOM 2221 C CA . ILE A 1 288 ? -2.232 6.364 -7.153 1.00 86.69 288 ILE A CA 1
ATOM 2222 C C . ILE A 1 288 ? -3.470 5.606 -6.646 1.00 86.69 288 ILE A C 1
ATOM 2224 O O . ILE A 1 288 ? -4.453 6.229 -6.260 1.00 86.69 288 ILE A O 1
ATOM 2228 N N . ILE A 1 289 ? -3.413 4.272 -6.556 1.00 83.75 289 ILE A N 1
ATOM 2229 C CA . ILE A 1 289 ? -4.500 3.449 -6.004 1.00 83.75 289 ILE A CA 1
ATOM 2230 C C . ILE A 1 289 ? -4.654 3.700 -4.494 1.00 83.75 289 ILE A C 1
ATOM 2232 O O . ILE A 1 289 ? -5.763 3.692 -3.959 1.00 83.75 289 ILE A O 1
ATOM 2236 N N . SER A 1 290 ? -3.563 3.963 -3.770 1.00 85.06 290 SER A N 1
ATOM 2237 C CA . SER A 1 290 ? -3.629 4.398 -2.366 1.00 85.06 290 SER A CA 1
ATOM 2238 C C . SER A 1 290 ? -4.265 5.781 -2.234 1.00 85.06 290 SER A C 1
ATOM 2240 O O . SER A 1 290 ? -5.085 5.989 -1.341 1.00 85.06 290 SER A O 1
ATOM 2242 N N . VAL A 1 291 ? -3.981 6.690 -3.172 1.00 86.81 291 VAL A N 1
ATOM 2243 C CA . VAL A 1 291 ? -4.623 8.015 -3.233 1.00 86.81 291 VAL A CA 1
ATOM 2244 C C . VAL A 1 291 ? -6.115 7.905 -3.513 1.00 86.81 291 VAL A C 1
ATOM 2246 O O . VAL A 1 291 ? -6.899 8.546 -2.824 1.00 86.81 291 VAL A O 1
ATOM 2249 N N . GLU A 1 292 ? -6.526 7.082 -4.479 1.00 87.62 292 GLU A N 1
ATOM 2250 C CA . GLU A 1 292 ? -7.940 6.854 -4.794 1.00 87.62 292 GLU A CA 1
ATOM 2251 C C . GLU A 1 292 ? -8.708 6.371 -3.557 1.00 87.62 292 GLU A C 1
ATOM 2253 O O . GLU A 1 292 ? -9.774 6.893 -3.228 1.00 87.62 292 GLU A O 1
ATOM 2258 N N . ARG A 1 293 ? -8.124 5.420 -2.819 1.00 86.81 293 ARG A N 1
ATOM 2259 C CA . ARG A 1 293 ? -8.706 4.882 -1.584 1.00 86.81 293 ARG A CA 1
ATOM 2260 C C . ARG A 1 293 ? -8.793 5.932 -0.481 1.00 86.81 293 ARG A C 1
ATOM 2262 O O . ARG A 1 293 ? -9.809 5.990 0.200 1.00 86.81 293 ARG A O 1
ATOM 2269 N N . LEU A 1 294 ? -7.783 6.783 -0.315 1.00 87.62 294 LEU A N 1
ATOM 2270 C CA . LEU A 1 294 ? -7.857 7.916 0.613 1.00 87.62 294 LEU A CA 1
ATOM 2271 C C . LEU A 1 294 ? -8.901 8.948 0.189 1.00 87.62 294 LEU A C 1
ATOM 2273 O O . LEU A 1 294 ? -9.623 9.474 1.031 1.00 87.62 294 LEU A O 1
ATOM 2277 N N . ASN A 1 295 ? -9.026 9.205 -1.111 1.00 88.31 295 ASN A N 1
ATOM 2278 C CA . ASN A 1 295 ? -9.983 10.161 -1.651 1.00 88.31 295 ASN A CA 1
ATOM 2279 C C . ASN A 1 295 ? -11.435 9.771 -1.354 1.00 88.31 295 ASN A C 1
ATOM 2281 O O . ASN A 1 295 ? -12.252 10.641 -1.069 1.00 88.31 295 ASN A O 1
ATOM 2285 N N . GLN A 1 296 ? -11.741 8.472 -1.317 1.00 88.12 296 GLN A N 1
ATOM 2286 C CA . GLN A 1 296 ? -13.049 7.979 -0.869 1.00 88.12 296 GLN A CA 1
ATOM 2287 C C . GLN A 1 296 ? -13.358 8.376 0.586 1.00 88.12 296 GLN A C 1
ATOM 2289 O O . GLN A 1 296 ? -14.505 8.667 0.908 1.00 88.12 296 GLN A O 1
ATOM 2294 N N . TYR A 1 297 ? -12.343 8.437 1.453 1.00 87.06 297 TYR A N 1
ATOM 2295 C CA . TYR A 1 297 ? -12.491 8.813 2.863 1.00 87.06 297 TYR A CA 1
ATOM 2296 C C . TYR A 1 297 ? -12.455 10.331 3.092 1.00 87.06 297 TYR A C 1
ATOM 2298 O O . TYR A 1 297 ? -12.905 10.799 4.131 1.00 87.06 297 TYR A O 1
ATOM 2306 N N . MET A 1 298 ? -11.953 11.112 2.130 1.00 85.25 298 MET A N 1
ATOM 2307 C CA . MET A 1 298 ? -11.991 12.582 2.175 1.00 85.25 298 MET A CA 1
ATOM 2308 C C . MET A 1 298 ? -13.359 13.168 1.792 1.00 85.25 298 MET A C 1
ATOM 2310 O O . MET A 1 298 ? -13.586 14.364 1.971 1.00 85.25 298 MET A O 1
ATOM 2314 N N . HIS A 1 299 ? -14.247 12.345 1.234 1.00 85.12 299 HIS A N 1
ATOM 2315 C CA . HIS A 1 299 ? -15.562 12.745 0.730 1.00 85.12 299 HIS A CA 1
ATOM 2316 C C . HIS A 1 299 ? -16.699 11.941 1.368 1.00 85.12 299 HIS A C 1
ATOM 2318 O O . HIS A 1 299 ? -17.726 11.689 0.736 1.00 85.12 299 HIS A O 1
ATOM 2324 N N . ILE A 1 300 ? -16.520 11.528 2.623 1.00 86.12 300 ILE A N 1
ATOM 2325 C CA . ILE A 1 300 ? -17.590 10.888 3.390 1.00 86.12 300 ILE A CA 1
ATOM 2326 C C . ILE A 1 300 ? -18.704 11.916 3.624 1.00 86.12 300 ILE A C 1
ATOM 2328 O O . ILE A 1 300 ? -18.448 13.112 3.770 1.00 86.12 300 ILE A O 1
ATOM 2332 N N . GLN A 1 301 ? -19.954 11.449 3.647 1.00 81.56 301 GLN A N 1
ATOM 2333 C CA . GLN A 1 301 ? -21.091 12.284 4.014 1.00 81.56 301 GLN A CA 1
ATOM 2334 C C . GLN A 1 301 ? -20.890 12.816 5.439 1.00 81.56 301 GLN A C 1
ATOM 2336 O O . GLN A 1 301 ? -20.890 12.042 6.392 1.00 81.56 301 GLN A O 1
ATOM 2341 N N . SER A 1 302 ? -20.701 14.129 5.557 1.00 82.25 302 SER A N 1
ATOM 2342 C CA . SER A 1 302 ? -20.563 14.822 6.838 1.00 82.25 302 SER A CA 1
ATOM 2343 C C . SER A 1 302 ? -21.881 14.781 7.609 1.00 82.25 302 SER A C 1
ATOM 2345 O O . SER A 1 302 ? -22.956 14.915 7.018 1.00 82.25 302 SER A O 1
ATOM 2347 N N . GLU A 1 303 ? -21.790 14.678 8.932 1.00 83.25 303 GLU A N 1
ATOM 2348 C CA . GLU A 1 303 ? -22.855 15.075 9.845 1.00 83.25 303 GLU A CA 1
ATOM 2349 C C . GLU A 1 303 ? -23.231 16.546 9.629 1.00 83.25 303 GLU A C 1
ATOM 2351 O O . GLU A 1 303 ? -22.499 17.316 8.985 1.00 83.25 303 GLU A O 1
ATOM 2356 N N . ALA A 1 304 ? -24.407 16.912 10.145 1.00 80.12 304 ALA A N 1
ATOM 2357 C CA . ALA A 1 304 ? -24.916 18.273 10.088 1.00 80.12 304 ALA A CA 1
ATOM 2358 C C . ALA A 1 304 ? -23.890 19.264 10.654 1.00 80.12 304 ALA A C 1
ATOM 2360 O O . ALA A 1 304 ? -23.084 18.934 11.524 1.00 80.12 304 ALA A O 1
ATOM 2361 N N . GLU A 1 305 ? -23.900 20.487 10.129 1.00 78.25 305 GLU A N 1
ATOM 2362 C CA . GLU A 1 305 ? -22.957 21.502 10.578 1.00 78.25 305 GLU A CA 1
ATOM 2363 C C . GLU A 1 305 ? -23.149 21.800 12.065 1.00 78.25 305 GLU A C 1
ATOM 2365 O O . GLU A 1 305 ? -24.265 22.035 12.520 1.00 78.25 305 GLU A O 1
ATOM 2370 N N . GLU A 1 306 ? -22.035 21.820 12.799 1.00 73.06 306 GLU A N 1
ATOM 2371 C CA . GLU A 1 306 ? -22.001 22.127 14.233 1.00 73.06 306 GLU A CA 1
ATOM 2372 C C . GLU A 1 306 ? -22.675 23.468 14.552 1.00 73.06 306 GLU A C 1
ATOM 2374 O O . GLU A 1 306 ? -23.313 23.623 15.591 1.00 73.06 306 GLU A O 1
ATOM 2379 N N . ILE A 1 307 ? -22.559 24.438 13.639 1.00 76.75 307 ILE A N 1
ATOM 2380 C CA . ILE A 1 307 ? -23.114 25.773 13.815 1.00 76.75 307 ILE A CA 1
ATOM 2381 C C . ILE A 1 307 ? -23.888 26.187 12.565 1.00 76.75 307 ILE A C 1
ATOM 2383 O O . ILE A 1 307 ? -23.306 26.444 11.515 1.00 76.75 307 ILE A O 1
ATOM 2387 N N . VAL A 1 308 ? -25.206 26.319 12.712 1.00 81.19 308 VAL A N 1
ATOM 2388 C CA . VAL A 1 308 ? -26.091 26.881 11.687 1.00 81.19 308 VAL A CA 1
ATOM 2389 C C . VAL A 1 308 ? -26.303 28.364 11.991 1.00 81.19 308 VAL A C 1
ATOM 2391 O O . VAL A 1 308 ? -27.103 28.715 12.857 1.00 81.19 308 VAL A O 1
ATOM 2394 N N . GLU A 1 309 ? -25.595 29.247 11.278 1.00 74.75 309 GLU A N 1
ATOM 2395 C CA . GLU A 1 309 ? -25.614 30.703 11.532 1.00 74.75 309 GLU A CA 1
ATOM 2396 C C . GLU A 1 309 ? -27.020 31.322 11.493 1.00 74.75 309 GLU A C 1
ATOM 2398 O O . GLU A 1 309 ? -27.304 32.275 12.214 1.00 74.75 309 GLU A O 1
ATOM 2403 N N . GLY A 1 310 ? -27.924 30.760 10.688 1.00 74.62 310 GLY A N 1
ATOM 2404 C CA . GLY A 1 310 ? -29.302 31.241 10.568 1.00 74.62 310 GLY A CA 1
ATOM 2405 C C . GLY A 1 310 ? -30.257 30.793 11.680 1.00 74.62 310 GLY A C 1
ATOM 2406 O O . GLY A 1 310 ? -31.367 31.310 11.741 1.00 74.62 310 GLY A O 1
ATOM 2407 N N . ASN A 1 311 ? -29.873 29.837 12.534 1.00 75.00 311 ASN A N 1
ATOM 2408 C CA . ASN A 1 311 ? -30.774 29.224 13.518 1.00 75.00 311 ASN A CA 1
ATOM 2409 C C . ASN A 1 311 ? -30.058 28.904 14.841 1.00 75.00 311 ASN A C 1
ATOM 2411 O O . ASN A 1 311 ? -30.102 27.776 15.337 1.00 75.00 311 ASN A O 1
ATOM 2415 N N . ARG A 1 312 ? -29.352 29.893 15.396 1.00 76.19 312 ARG A N 1
ATOM 2416 C CA . ARG A 1 312 ? -28.693 29.757 16.698 1.00 76.19 312 ARG A CA 1
ATOM 2417 C C . ARG A 1 312 ? -29.705 29.964 17.833 1.00 76.19 312 ARG A C 1
ATOM 2419 O O . ARG A 1 312 ? -30.482 30.920 17.771 1.00 76.19 312 ARG A O 1
ATOM 2426 N N . PRO A 1 313 ? -29.688 29.126 18.883 1.00 80.12 313 PRO A N 1
ATOM 2427 C CA . PRO A 1 313 ? -30.475 29.397 20.075 1.00 80.12 313 PRO A CA 1
ATOM 2428 C C . PRO A 1 313 ? -29.967 30.678 20.765 1.00 80.12 313 PRO A C 1
ATOM 2430 O O . PRO A 1 313 ? -28.791 31.032 20.628 1.00 80.12 313 PRO A O 1
ATOM 2433 N N . PRO A 1 314 ? -30.834 31.399 21.490 1.00 78.88 314 PRO A N 1
ATOM 2434 C CA . PRO A 1 314 ? -30.434 32.599 22.215 1.00 78.88 314 PRO A CA 1
ATOM 2435 C C . PRO A 1 314 ? -29.476 32.251 23.371 1.00 78.88 314 PRO A C 1
ATOM 2437 O O . PRO A 1 314 ? -29.445 31.119 23.846 1.00 78.88 314 PRO A O 1
ATOM 2440 N N . MET A 1 315 ? -28.681 33.222 23.837 1.00 77.69 315 MET A N 1
ATOM 2441 C CA . MET A 1 315 ? -27.614 33.000 24.838 1.00 77.69 315 MET A CA 1
ATOM 2442 C C . MET A 1 315 ? -28.108 32.468 26.194 1.00 77.69 315 MET A C 1
ATOM 2444 O O . MET A 1 315 ? -27.324 31.919 26.959 1.00 77.69 315 MET A O 1
ATOM 2448 N N . ASN A 1 316 ? -29.391 32.647 26.500 1.00 78.62 316 ASN A N 1
ATOM 2449 C CA . ASN A 1 316 ? -30.058 32.150 27.703 1.00 78.62 316 ASN A CA 1
ATOM 2450 C C . ASN A 1 316 ? -30.634 30.730 27.541 1.00 78.62 316 ASN A C 1
ATOM 2452 O O . ASN A 1 316 ? -31.223 30.196 28.475 1.00 78.62 316 ASN A O 1
ATOM 2456 N N . TRP A 1 317 ? -30.468 30.099 26.377 1.00 75.44 317 TRP A N 1
ATOM 2457 C CA . TRP A 1 317 ? -30.925 28.735 26.156 1.00 75.44 317 TRP A CA 1
ATOM 2458 C C . TRP A 1 317 ? -30.043 27.710 26.894 1.00 75.44 317 TRP A C 1
ATOM 2460 O O . TRP A 1 317 ? -28.817 27.782 26.784 1.00 75.44 317 TRP A O 1
ATOM 2470 N N . PRO A 1 318 ? -30.631 26.695 27.556 1.00 68.50 318 PRO A N 1
ATOM 2471 C CA . PRO A 1 318 ? -32.066 26.466 27.743 1.00 68.50 318 PRO A CA 1
ATOM 2472 C C . PRO A 1 318 ? -32.648 27.212 28.960 1.00 68.50 318 PRO A C 1
ATOM 2474 O O . PRO A 1 318 ? -32.233 26.969 30.088 1.00 68.50 318 PRO A O 1
ATOM 2477 N N . ASP A 1 319 ? -33.684 28.038 28.746 1.00 71.62 319 ASP A N 1
ATOM 2478 C CA . ASP A 1 319 ? -34.408 28.740 29.829 1.00 71.62 319 ASP A CA 1
ATOM 2479 C C . ASP A 1 319 ? -35.167 27.768 30.754 1.00 71.62 319 ASP A C 1
ATOM 2481 O O . ASP A 1 319 ? -35.359 28.016 31.943 1.00 71.62 319 ASP A O 1
ATOM 2485 N N . ALA A 1 320 ? -35.609 26.640 30.196 1.00 70.31 320 ALA A N 1
ATOM 2486 C CA . ALA A 1 320 ? -36.199 25.524 30.919 1.00 70.31 320 ALA A CA 1
ATOM 2487 C C . ALA A 1 320 ? -35.783 24.219 30.229 1.00 70.31 320 ALA A C 1
ATOM 2489 O O . ALA A 1 320 ? -35.959 24.074 29.020 1.00 70.31 320 ALA A O 1
ATOM 2490 N N . GLY A 1 321 ? -35.268 23.246 30.987 1.00 73.69 321 GLY A N 1
ATOM 2491 C CA . GLY A 1 321 ? -34.812 21.938 30.486 1.00 73.69 321 GLY A CA 1
ATOM 2492 C C . GLY A 1 321 ? -35.936 20.985 30.059 1.00 73.69 321 GLY A C 1
ATOM 2493 O O . GLY A 1 321 ? -35.871 19.788 30.323 1.00 73.69 321 GLY A O 1
ATOM 2494 N N . LYS A 1 322 ? -37.008 21.502 29.451 1.00 71.25 322 LYS A N 1
ATOM 2495 C CA . LYS A 1 322 ? -38.166 20.716 29.025 1.00 71.25 322 LYS A CA 1
ATOM 2496 C C . LYS A 1 322 ? -37.879 20.051 27.676 1.00 71.25 322 LYS A C 1
ATOM 2498 O O . LYS A 1 322 ? -37.731 20.736 26.668 1.00 71.25 322 LYS A O 1
ATOM 2503 N N . VAL A 1 323 ? -37.858 18.721 27.646 1.00 73.19 323 VAL A N 1
ATOM 2504 C CA . VAL A 1 323 ? -37.682 17.927 26.420 1.00 73.19 323 VAL A CA 1
ATOM 2505 C C . VAL A 1 323 ? -39.042 17.405 25.953 1.00 73.19 323 VAL A C 1
ATOM 2507 O O . VAL A 1 323 ? -39.738 16.721 26.699 1.00 73.19 323 VAL A O 1
ATOM 2510 N N . GLU A 1 324 ? -39.436 17.725 24.718 1.00 62.84 324 GLU A N 1
ATOM 2511 C CA . GLU A 1 324 ? -40.655 17.207 24.083 1.00 62.84 324 GLU A CA 1
ATOM 2512 C C . GLU A 1 324 ? -40.290 16.421 22.819 1.00 62.84 324 GLU A C 1
ATOM 2514 O O . GLU A 1 324 ? -39.846 16.999 21.829 1.00 62.84 324 GLU A O 1
ATOM 2519 N N . ILE A 1 325 ? -40.509 15.105 22.830 1.00 65.06 325 ILE A N 1
ATOM 2520 C CA . ILE A 1 325 ? -40.309 14.239 21.662 1.00 65.06 325 ILE A CA 1
ATOM 2521 C C . ILE A 1 325 ? -41.659 14.075 20.954 1.00 65.06 325 ILE A C 1
ATOM 2523 O O . ILE A 1 325 ? -42.617 13.578 21.548 1.00 65.06 325 ILE A O 1
ATOM 2527 N N . LYS A 1 326 ? -41.750 14.509 19.692 1.00 54.81 326 LYS A N 1
ATOM 2528 C CA . LYS A 1 326 ? -42.971 14.432 18.869 1.00 54.81 326 LYS A CA 1
ATOM 2529 C C . LYS A 1 326 ? -42.697 13.595 17.622 1.00 54.81 326 LYS A C 1
ATOM 2531 O O . LYS A 1 326 ? -41.799 13.935 16.861 1.00 54.81 326 LYS A O 1
ATOM 2536 N N . ASP A 1 327 ? -43.451 12.507 17.448 1.00 57.31 327 ASP A N 1
ATOM 2537 C CA . ASP A 1 327 ? -43.434 11.617 16.272 1.00 57.31 327 ASP A CA 1
ATOM 2538 C C . ASP A 1 327 ? -42.029 11.160 15.813 1.00 57.31 327 ASP A C 1
ATOM 2540 O O . ASP A 1 327 ? -41.763 10.986 14.621 1.00 57.31 327 ASP A O 1
ATOM 2544 N N . LEU A 1 328 ? -41.112 10.952 16.765 1.00 55.50 328 LEU A N 1
ATOM 2545 C CA . LEU A 1 328 ? -39.738 10.541 16.483 1.00 55.50 328 LEU A CA 1
ATOM 2546 C C . LEU A 1 328 ? -39.703 9.091 15.986 1.00 55.50 328 LEU A C 1
ATOM 2548 O O . LEU A 1 328 ? -39.967 8.155 16.738 1.00 55.50 328 LEU A O 1
ATOM 2552 N N . LYS A 1 329 ? -39.320 8.905 14.723 1.00 62.41 329 LYS A N 1
ATOM 2553 C CA . LYS A 1 329 ? -39.041 7.591 14.135 1.00 62.41 329 LYS A CA 1
ATOM 2554 C C . LYS A 1 329 ? -37.535 7.431 13.973 1.00 62.41 329 LYS A C 1
ATOM 2556 O O . LYS A 1 329 ? -36.948 7.986 13.047 1.00 62.41 329 LYS A O 1
ATOM 2561 N N . VAL A 1 330 ? -36.915 6.680 14.877 1.00 59.00 330 VAL A N 1
ATOM 2562 C CA . VAL A 1 330 ? -35.506 6.288 14.757 1.00 59.00 330 VAL A CA 1
ATOM 2563 C C . VAL A 1 330 ? -35.460 5.013 13.926 1.00 59.00 330 VAL A C 1
ATOM 2565 O O . VAL A 1 330 ? -35.927 3.969 14.367 1.00 59.00 330 VAL A O 1
ATOM 2568 N N . LEU A 1 331 ? -34.958 5.108 12.698 1.00 53.53 331 LEU A N 1
ATOM 2569 C CA . LEU A 1 331 ? -34.843 3.961 11.801 1.00 53.53 331 LEU A CA 1
ATOM 2570 C C . LEU A 1 331 ? -33.401 3.472 11.787 1.00 53.53 331 LEU A C 1
ATOM 2572 O O . LEU A 1 331 ? -32.493 4.208 11.396 1.00 53.53 331 LEU A O 1
ATOM 2576 N N . GLY A 1 332 ? -33.197 2.209 12.160 1.00 55.00 332 GLY A N 1
ATOM 2577 C CA . GLY A 1 332 ? -31.948 1.521 11.872 1.00 55.00 332 GLY A CA 1
ATOM 2578 C C . GLY A 1 332 ? -31.759 1.366 10.360 1.00 55.00 332 GLY A C 1
ATOM 2579 O O . GLY A 1 332 ? -32.724 1.263 9.599 1.00 55.00 332 GLY A O 1
ATOM 2580 N N . LYS A 1 333 ? -30.503 1.308 9.902 1.00 50.44 333 LYS A N 1
ATOM 2581 C CA . LYS A 1 333 ? -30.145 1.160 8.475 1.00 50.44 333 LYS A CA 1
ATOM 2582 C C . LYS A 1 333 ? -30.828 -0.055 7.813 1.00 50.44 333 LYS A C 1
ATOM 2584 O O . LYS A 1 333 ? -31.134 -0.002 6.626 1.00 50.44 333 LYS A O 1
ATOM 2589 N N . CYS A 1 334 ? -31.124 -1.107 8.585 1.00 45.44 334 CYS A N 1
ATOM 2590 C CA . CYS A 1 334 ? -31.876 -2.285 8.137 1.00 45.44 334 CYS A CA 1
ATOM 2591 C C . CYS A 1 334 ? -33.383 -2.017 7.924 1.00 45.44 334 CYS A C 1
ATOM 2593 O O . CYS A 1 334 ? -33.959 -2.562 6.992 1.00 45.44 334 CYS A O 1
ATOM 2595 N N . GLN A 1 335 ? -34.004 -1.129 8.708 1.00 47.03 335 GLN A N 1
ATOM 2596 C CA . GLN A 1 335 ? -35.447 -0.822 8.661 1.00 47.03 335 GLN A CA 1
ATOM 2597 C C . GLN A 1 335 ? -35.805 0.261 7.628 1.00 47.03 335 GLN A C 1
ATOM 2599 O O . GLN A 1 335 ? -36.945 0.363 7.180 1.00 47.03 335 GLN A O 1
ATOM 2604 N N . LEU A 1 336 ? -34.826 1.063 7.196 1.00 46.69 336 LEU A N 1
ATOM 2605 C CA . LEU A 1 336 ? -35.007 2.093 6.165 1.00 46.69 336 LEU A CA 1
ATOM 2606 C C . LEU A 1 336 ? -35.460 1.512 4.813 1.00 46.69 336 LEU A C 1
ATOM 2608 O O . LEU A 1 336 ? -36.167 2.184 4.067 1.00 46.69 336 LEU A O 1
ATOM 2612 N N . ARG A 1 337 ? -35.086 0.264 4.503 1.00 41.34 337 ARG A N 1
ATOM 2613 C CA . ARG A 1 337 ? -35.445 -0.400 3.241 1.00 41.34 337 ARG A CA 1
ATOM 2614 C C . ARG A 1 337 ? -36.899 -0.893 3.226 1.00 41.34 337 ARG A C 1
ATOM 2616 O O . ARG A 1 337 ? -37.557 -0.764 2.200 1.00 41.34 337 ARG A O 1
ATOM 2623 N N . GLU A 1 338 ? -37.405 -1.374 4.360 1.00 43.66 338 GLU A N 1
ATOM 2624 C CA . GLU A 1 338 ? -38.793 -1.842 4.517 1.00 43.66 338 GLU A CA 1
ATOM 2625 C C . GLU A 1 338 ? -39.792 -0.676 4.567 1.00 43.66 338 GLU A C 1
ATOM 2627 O O . GLU A 1 338 ? -40.856 -0.731 3.957 1.00 43.66 338 GLU A O 1
ATOM 2632 N N . VAL A 1 339 ? -39.431 0.443 5.204 1.00 44.56 339 VAL A N 1
ATOM 2633 C CA . VAL A 1 339 ? -40.317 1.620 5.299 1.00 44.56 339 VAL A CA 1
ATOM 2634 C C . VAL A 1 339 ? -40.421 2.391 3.977 1.00 44.56 339 VAL A C 1
ATOM 2636 O O . VAL A 1 339 ? -41.443 3.023 3.717 1.00 44.56 339 VAL A O 1
ATOM 2639 N N . VAL A 1 340 ? -39.404 2.331 3.109 1.00 48.44 340 VAL A N 1
ATOM 2640 C CA . VAL A 1 340 ? -39.507 2.880 1.743 1.00 48.44 340 VAL A CA 1
ATOM 2641 C C . VAL A 1 340 ? -40.478 2.055 0.889 1.00 48.44 340 VAL A C 1
ATOM 2643 O O . VAL A 1 340 ? -41.189 2.647 0.084 1.00 48.44 340 VAL A O 1
ATOM 2646 N N . GLN A 1 341 ? -40.591 0.739 1.115 1.00 41.94 341 GLN A N 1
ATOM 2647 C CA . GLN A 1 341 ? -41.645 -0.090 0.510 1.00 41.94 341 GLN A CA 1
ATOM 2648 C C . GLN A 1 341 ? -43.027 0.166 1.135 1.00 41.94 341 GLN A C 1
ATOM 2650 O O . GLN A 1 341 ? -44.020 0.172 0.420 1.00 41.94 341 GLN A O 1
ATOM 2655 N N . GLY A 1 342 ? -43.103 0.464 2.437 1.00 36.88 342 GLY A N 1
ATOM 2656 C CA . GLY A 1 342 ? -44.362 0.810 3.114 1.00 36.88 342 GLY A CA 1
ATOM 2657 C C . GLY A 1 342 ? -44.892 2.227 2.842 1.00 36.88 342 GLY A C 1
ATOM 2658 O O . GLY A 1 342 ? -46.015 2.542 3.222 1.00 36.88 342 GLY A O 1
ATOM 2659 N N . LYS A 1 343 ? -44.116 3.105 2.190 1.00 43.62 343 LYS A N 1
ATOM 2660 C CA . LYS A 1 343 ? -44.515 4.495 1.892 1.00 43.62 343 LYS A CA 1
ATOM 2661 C C . LYS A 1 343 ? -45.440 4.653 0.676 1.00 43.62 343 LYS A C 1
ATOM 2663 O O . LYS A 1 343 ? -45.875 5.776 0.425 1.00 43.62 343 LYS A O 1
ATOM 2668 N N . GLU A 1 344 ? -45.765 3.575 -0.042 1.00 42.38 344 GLU A N 1
ATOM 2669 C CA . GLU A 1 344 ? -46.837 3.581 -1.054 1.00 42.38 344 GLU A CA 1
ATOM 2670 C C . GLU A 1 344 ? -48.246 3.427 -0.450 1.00 42.38 344 GLU A C 1
ATOM 2672 O O . GLU A 1 344 ? -49.224 3.761 -1.114 1.00 42.38 344 GLU A O 1
ATOM 2677 N N . GLU A 1 345 ? -48.377 3.050 0.827 1.00 35.50 345 GLU A N 1
ATOM 2678 C CA . GLU A 1 345 ? -49.669 3.013 1.520 1.00 35.50 345 GLU A CA 1
ATOM 2679 C C . GLU A 1 345 ? -49.721 4.097 2.602 1.00 35.50 345 GLU A C 1
ATOM 2681 O O . GLU A 1 345 ? -49.145 4.001 3.686 1.00 35.50 345 GLU A O 1
ATOM 2686 N N . GLY A 1 346 ? -50.380 5.204 2.258 1.00 41.88 346 GLY A N 1
ATOM 2687 C CA . GLY A 1 346 ? -50.479 6.387 3.100 1.00 41.88 346 GLY A CA 1
ATOM 2688 C C . GLY A 1 346 ? -51.107 6.101 4.464 1.00 41.88 346 GLY A C 1
ATOM 2689 O O . GLY A 1 346 ? -52.264 5.702 4.553 1.00 41.88 346 GLY A O 1
ATOM 2690 N N . LEU A 1 347 ? -50.380 6.420 5.535 1.00 33.47 347 LEU A N 1
ATOM 2691 C CA . LEU A 1 347 ? -50.953 6.550 6.871 1.00 33.47 347 LEU A CA 1
ATOM 2692 C C . LEU A 1 347 ? -50.837 7.995 7.362 1.00 33.47 347 LEU A C 1
ATOM 2694 O O . LEU A 1 347 ? -49.804 8.437 7.866 1.00 33.47 347 LEU A O 1
ATOM 2698 N N . ASN A 1 348 ? -51.957 8.707 7.236 1.00 38.69 348 ASN A N 1
ATOM 2699 C CA . ASN A 1 348 ? -52.309 9.816 8.109 1.00 38.69 348 ASN A CA 1
ATOM 2700 C C . ASN A 1 348 ? -52.738 9.234 9.461 1.00 38.69 348 ASN A C 1
ATOM 2702 O O . ASN A 1 348 ? -53.804 8.632 9.559 1.00 38.69 348 ASN A O 1
ATOM 2706 N N . SER A 1 349 ? -51.964 9.460 10.518 1.00 35.75 349 SER A N 1
ATOM 2707 C CA . SER A 1 349 ? -52.484 9.344 11.882 1.00 35.75 349 SER A CA 1
ATOM 2708 C C . SER A 1 349 ? -51.830 10.396 12.768 1.00 35.75 349 SER A C 1
ATOM 2710 O O . SER A 1 349 ? -50.620 10.378 12.987 1.00 35.75 349 SER A O 1
ATOM 2712 N N . SER A 1 350 ? -52.659 11.330 13.231 1.00 32.88 350 SER A N 1
ATOM 2713 C CA . SER A 1 350 ? -52.345 12.402 14.171 1.00 32.88 350 SER A CA 1
ATOM 2714 C C . SER A 1 350 ? -51.773 11.863 15.483 1.00 32.88 350 SER A C 1
ATOM 2716 O O . SER A 1 350 ? -52.358 10.957 16.078 1.00 32.88 350 SER A O 1
ATOM 2718 N N . GLY A 1 351 ? -50.666 12.446 15.941 1.00 39.56 351 GLY A N 1
ATOM 2719 C CA . GLY A 1 351 ? -49.939 12.008 17.128 1.00 39.56 351 GLY A CA 1
ATOM 2720 C C . GLY A 1 351 ? -50.580 12.345 18.479 1.00 39.56 351 GLY A C 1
ATOM 2721 O O . GLY A 1 351 ? -51.382 13.276 18.602 1.00 39.56 351 GLY A O 1
ATOM 2722 N N . LYS A 1 352 ? -50.144 11.606 19.512 1.00 35.31 352 LYS A N 1
ATOM 2723 C CA . LYS A 1 352 ? -49.846 12.122 20.863 1.00 35.31 352 LYS A CA 1
ATOM 2724 C C . LYS A 1 352 ? -49.171 11.084 21.786 1.00 35.31 352 LYS A C 1
ATOM 2726 O O . LYS A 1 352 ? -49.541 9.918 21.773 1.00 35.31 352 LYS A O 1
ATOM 2731 N N . LEU A 1 353 ? -48.312 11.639 22.660 1.00 38.06 353 LEU A N 1
ATOM 2732 C CA . LEU A 1 353 ? -47.751 11.174 23.950 1.00 38.06 353 LEU A CA 1
ATOM 2733 C C . LEU A 1 353 ? -46.588 10.156 23.947 1.00 38.06 353 LEU A C 1
ATOM 2735 O O . LEU A 1 353 ? -46.781 8.957 23.792 1.00 38.06 353 LEU A O 1
ATOM 2739 N N . ALA A 1 354 ? -45.380 10.658 24.246 1.00 46.38 354 ALA A N 1
ATOM 2740 C CA . ALA A 1 354 ? -44.277 9.872 24.800 1.00 46.38 354 ALA A CA 1
ATOM 2741 C C . ALA A 1 354 ? -44.445 9.786 26.332 1.00 46.38 354 ALA A C 1
ATOM 2743 O O . ALA A 1 354 ? -44.614 10.814 26.990 1.00 46.38 354 ALA A O 1
ATOM 2744 N N . GLU A 1 355 ? -44.440 8.573 26.889 1.00 48.38 355 GLU A N 1
ATOM 2745 C CA . GLU A 1 355 ? -44.478 8.334 28.338 1.00 48.38 355 GLU A CA 1
ATOM 2746 C C . GLU A 1 355 ? -43.077 8.490 28.955 1.00 48.38 355 GLU A C 1
ATOM 2748 O O . GLU A 1 355 ? -42.090 8.049 28.370 1.00 48.38 355 GLU A O 1
ATOM 2753 N N . TYR A 1 356 ? -42.995 9.087 30.148 1.00 44.38 356 TYR A N 1
ATOM 2754 C CA . TYR A 1 356 ? -41.775 9.183 30.957 1.00 44.38 356 TYR A CA 1
ATOM 2755 C C . TYR A 1 356 ? -42.077 8.687 32.375 1.00 44.38 356 TYR A C 1
ATOM 2757 O O . TYR A 1 356 ? -42.897 9.293 33.067 1.00 44.38 356 TYR A O 1
ATOM 2765 N N . ASP A 1 357 ? -41.465 7.570 32.778 1.00 55.72 357 ASP A N 1
ATOM 2766 C CA . ASP A 1 357 ? -41.532 6.996 34.132 1.00 55.72 357 ASP A CA 1
ATOM 2767 C C . ASP A 1 357 ? -40.442 5.904 34.290 1.00 55.72 357 ASP A C 1
ATOM 2769 O O . ASP A 1 357 ? -39.781 5.541 33.312 1.00 55.72 357 ASP A O 1
ATOM 2773 N N . GLU A 1 358 ? -40.241 5.370 35.498 1.00 54.00 358 GLU A N 1
ATOM 2774 C CA . GLU A 1 358 ? -39.309 4.256 35.736 1.00 54.00 358 GLU A CA 1
ATOM 2775 C C . GLU A 1 358 ? -39.696 2.979 34.948 1.00 54.00 358 GLU A C 1
ATOM 2777 O O . GLU A 1 358 ? -40.877 2.654 34.801 1.00 54.00 358 GLU A O 1
ATOM 2782 N N . PRO A 1 359 ? -38.734 2.155 34.485 1.00 55.03 359 PRO A N 1
ATOM 2783 C CA . PRO A 1 359 ? -39.034 0.966 33.673 1.00 55.03 359 PRO A CA 1
ATOM 2784 C C . PRO A 1 359 ? -40.035 -0.001 34.332 1.00 55.03 359 PRO A C 1
ATOM 2786 O O . PRO A 1 359 ? -40.882 -0.602 33.664 1.00 55.03 359 PRO A O 1
ATOM 2789 N N . MET A 1 360 ? -39.977 -0.117 35.662 1.00 62.38 360 MET A N 1
ATOM 2790 C CA . MET A 1 360 ? -40.877 -0.955 36.460 1.00 62.38 360 MET A CA 1
ATOM 2791 C C . MET A 1 360 ? -42.296 -0.386 36.580 1.00 62.38 360 MET A C 1
ATOM 2793 O O . MET A 1 360 ? -43.253 -1.158 36.678 1.00 62.38 360 MET A O 1
ATOM 2797 N N . SER A 1 361 ? -42.466 0.938 36.577 1.00 61.72 361 SER A N 1
ATOM 2798 C CA . SER A 1 361 ? -43.785 1.578 36.601 1.00 61.72 361 SER A CA 1
ATOM 2799 C C . SER A 1 361 ? -44.427 1.567 35.208 1.00 61.72 361 SER A C 1
ATOM 2801 O O . SER A 1 361 ? -45.626 1.293 35.099 1.00 61.72 361 SER A O 1
ATOM 2803 N N . LEU A 1 362 ? -43.631 1.719 34.142 1.00 62.41 362 LEU A N 1
ATOM 2804 C CA . LEU A 1 362 ? -44.076 1.588 32.747 1.00 62.41 362 LEU A CA 1
ATOM 2805 C C . LEU A 1 362 ? -44.526 0.158 32.402 1.00 62.41 362 LEU A C 1
ATOM 2807 O O . LEU A 1 362 ? -45.540 -0.028 31.733 1.00 62.41 362 LEU A O 1
ATOM 2811 N N . MET A 1 363 ? -43.852 -0.872 32.926 1.00 66.56 363 MET A N 1
ATOM 2812 C CA . MET A 1 363 ? -44.271 -2.274 32.756 1.00 66.56 363 MET A CA 1
ATOM 2813 C C . MET A 1 363 ? -45.590 -2.633 33.460 1.00 66.56 363 MET A C 1
ATOM 2815 O O . MET A 1 363 ? -46.247 -3.598 33.065 1.00 66.56 363 MET A O 1
ATOM 2819 N N . LYS A 1 364 ? -46.002 -1.887 34.493 1.00 70.56 364 LYS A N 1
ATOM 2820 C CA . LYS A 1 364 ? -47.263 -2.145 35.213 1.00 70.56 364 LYS A CA 1
ATOM 2821 C C . LYS A 1 364 ? -48.483 -1.572 34.493 1.00 70.56 364 LYS A C 1
ATOM 2823 O O . LYS A 1 364 ? -49.571 -2.131 34.617 1.00 70.56 364 LYS A O 1
ATOM 2828 N N . ARG A 1 365 ? -48.321 -0.497 33.718 1.00 69.81 365 ARG A N 1
ATOM 2829 C CA . ARG A 1 365 ? -49.412 0.109 32.939 1.00 69.81 365 ARG A CA 1
ATOM 2830 C C . ARG A 1 365 ? -49.708 -0.750 31.706 1.00 69.81 365 ARG A C 1
ATOM 2832 O O . ARG A 1 365 ? -48.799 -1.166 30.994 1.00 69.81 365 ARG A O 1
ATOM 2839 N N . GLU A 1 366 ? -50.975 -1.085 31.464 1.00 61.28 366 GLU A N 1
ATOM 2840 C CA . GLU A 1 366 ? -51.369 -1.932 30.320 1.00 61.28 366 GLU A CA 1
ATOM 2841 C C . GLU A 1 366 ? -51.321 -1.195 28.980 1.00 61.28 366 GLU A C 1
ATOM 2843 O O . GLU A 1 366 ? -51.037 -1.804 27.949 1.00 61.28 366 GLU A O 1
ATOM 2848 N N . GLU A 1 367 ? -51.507 0.124 28.995 1.00 59.72 367 GLU A N 1
ATOM 2849 C CA . GLU A 1 367 ? -51.499 0.941 27.780 1.00 59.72 367 GLU A CA 1
ATOM 2850 C C . GLU A 1 367 ? -50.105 1.440 27.369 1.00 59.72 367 GLU A C 1
ATOM 2852 O O . GLU A 1 367 ? -49.965 1.997 26.280 1.00 59.72 367 GLU A O 1
ATOM 2857 N N . SER A 1 368 ? -49.068 1.172 28.177 1.00 68.62 368 SER A N 1
ATOM 2858 C CA . SER A 1 368 ? -47.719 1.696 27.947 1.00 68.62 368 SER A CA 1
ATOM 2859 C C . SER A 1 368 ? -47.079 1.176 26.658 1.00 68.62 368 SER A C 1
ATOM 2861 O O . SER A 1 368 ? -47.010 -0.035 26.411 1.00 68.62 368 SER A O 1
ATOM 2863 N N . LEU A 1 369 ? -46.540 2.101 25.856 1.00 60.66 369 LEU A N 1
ATOM 2864 C CA . LEU A 1 369 ? -45.804 1.782 24.627 1.00 60.66 369 LEU A CA 1
ATOM 2865 C C . LEU A 1 369 ? -44.491 1.045 24.926 1.00 60.66 369 LEU A C 1
ATOM 2867 O O . LEU A 1 369 ? -44.131 0.128 24.191 1.00 60.66 369 LEU A O 1
ATOM 2871 N N . PHE A 1 370 ? -43.823 1.373 26.039 1.00 60.66 370 PHE A N 1
ATOM 2872 C CA . PHE A 1 370 ? -42.599 0.696 26.481 1.00 60.66 370 PHE A CA 1
ATOM 2873 C C . PHE A 1 370 ? -42.858 -0.787 26.771 1.00 60.66 370 PHE A C 1
ATOM 2875 O O . PHE A 1 370 ? -42.144 -1.659 26.283 1.00 60.66 370 PHE A O 1
ATOM 2882 N N . ARG A 1 371 ? -43.945 -1.098 27.487 1.00 64.38 371 ARG A N 1
ATOM 2883 C CA . ARG A 1 371 ? -44.341 -2.484 27.776 1.00 64.38 371 ARG A CA 1
ATOM 2884 C C . ARG A 1 371 ? -44.678 -3.275 26.509 1.00 64.38 371 ARG A C 1
ATOM 2886 O O . ARG A 1 371 ? -44.330 -4.453 26.420 1.00 64.38 371 ARG A O 1
ATOM 2893 N N . LYS A 1 372 ? -45.369 -2.653 25.546 1.00 67.69 372 LYS A N 1
ATOM 2894 C CA . LYS A 1 372 ? -45.712 -3.284 24.258 1.00 67.69 372 LYS A CA 1
ATOM 2895 C C . LYS A 1 372 ? -44.456 -3.609 23.448 1.00 67.69 372 LYS A C 1
ATOM 2897 O O . LYS A 1 372 ? -44.329 -4.738 22.990 1.00 67.69 372 LYS A O 1
ATOM 2902 N N . LEU A 1 373 ? -43.509 -2.674 23.385 1.00 64.38 373 LEU A N 1
ATOM 2903 C CA . LEU A 1 373 ? -42.232 -2.855 22.695 1.00 64.38 373 LEU A CA 1
ATOM 2904 C C . LEU A 1 373 ? -41.376 -3.956 23.340 1.00 64.38 373 LEU A C 1
ATOM 2906 O O . LEU A 1 373 ? -40.832 -4.803 22.640 1.00 64.38 373 LEU A O 1
ATOM 2910 N N . VAL A 1 374 ? -41.319 -4.011 24.676 1.00 67.00 374 VAL A N 1
ATOM 2911 C CA . VAL A 1 374 ? -40.643 -5.103 25.399 1.00 67.00 374 VAL A CA 1
ATOM 2912 C C . VAL A 1 374 ? -41.310 -6.450 25.097 1.00 67.00 374 VAL A C 1
ATOM 2914 O O . VAL A 1 374 ? -40.616 -7.411 24.783 1.00 67.00 374 VAL A O 1
ATOM 2917 N N . LYS A 1 375 ? -42.647 -6.543 25.118 1.00 67.75 375 LYS A N 1
ATOM 2918 C CA . LYS A 1 375 ? -43.355 -7.784 24.753 1.00 67.75 375 LYS A CA 1
ATOM 2919 C C . LYS A 1 375 ? -43.063 -8.237 23.321 1.00 67.75 375 LYS A C 1
ATOM 2921 O O . LYS A 1 375 ? -42.863 -9.427 23.100 1.00 67.75 375 LYS A O 1
ATOM 2926 N N . GLU A 1 376 ? -43.038 -7.308 22.372 1.00 64.38 376 GLU A N 1
ATOM 2927 C CA . GLU A 1 376 ? -42.737 -7.590 20.967 1.00 64.38 376 GLU A CA 1
ATOM 2928 C C . GLU A 1 376 ? -41.307 -8.130 20.807 1.00 64.38 376 GLU A C 1
ATOM 2930 O O . GLU A 1 376 ? -41.108 -9.198 20.226 1.00 64.38 376 GLU A O 1
ATOM 2935 N N . TYR A 1 377 ? -40.323 -7.487 21.444 1.00 57.19 377 TYR A N 1
ATOM 2936 C CA . TYR A 1 377 ? -38.927 -7.939 21.446 1.00 57.19 377 TYR A CA 1
ATOM 2937 C C . TYR A 1 377 ? -38.762 -9.350 22.037 1.00 57.19 377 TYR A C 1
ATOM 2939 O O . TYR A 1 377 ? -38.055 -10.189 21.479 1.00 57.19 377 TYR A O 1
ATOM 2947 N N . TRP A 1 378 ? -39.460 -9.642 23.139 1.00 57.62 378 TRP A N 1
ATOM 2948 C CA . TRP A 1 378 ? -39.443 -10.963 23.777 1.00 57.62 378 TRP A CA 1
ATOM 2949 C C . TRP A 1 378 ? -40.161 -12.038 22.949 1.00 57.62 378 TRP A C 1
ATOM 2951 O O . TRP A 1 378 ? -39.736 -13.192 22.948 1.00 57.62 378 TRP A O 1
ATOM 2961 N N . SER A 1 379 ? -41.205 -11.671 22.200 1.00 58.50 379 SER A N 1
ATOM 2962 C CA . SER A 1 379 ? -41.883 -12.597 21.284 1.00 58.50 379 SER A CA 1
ATOM 2963 C C . SER A 1 379 ? -41.006 -12.988 20.088 1.00 58.50 379 SER A C 1
ATOM 2965 O O . SER A 1 379 ? -40.991 -14.151 19.686 1.00 58.50 379 SER A O 1
ATOM 2967 N N . HIS A 1 380 ? -40.194 -12.055 19.577 1.00 52.47 380 HIS A N 1
ATOM 2968 C CA . HIS A 1 380 ? -39.213 -12.342 18.529 1.00 52.47 380 HIS A CA 1
ATOM 2969 C C . HIS A 1 380 ? -38.046 -13.200 19.028 1.00 52.47 380 HIS A C 1
ATOM 2971 O O . HIS A 1 380 ? -37.560 -14.049 18.283 1.00 52.47 380 HIS A O 1
ATOM 2977 N N . PHE A 1 381 ? -37.633 -13.041 20.288 1.00 45.28 381 PHE A N 1
ATOM 2978 C CA . PHE A 1 381 ? -36.595 -13.884 20.887 1.00 45.28 381 PHE A CA 1
ATOM 2979 C C . PHE A 1 381 ? -37.047 -15.351 21.009 1.00 45.28 381 PHE A C 1
ATOM 2981 O O . PHE A 1 381 ? -36.321 -16.254 20.606 1.00 45.28 381 PHE A O 1
ATOM 2988 N N . GLN A 1 382 ? -38.289 -15.595 21.446 1.00 46.38 382 GLN A N 1
ATOM 2989 C CA . GLN A 1 382 ? -38.856 -16.952 21.507 1.00 46.38 382 GLN A CA 1
ATOM 2990 C C . GLN A 1 382 ? -39.085 -17.577 20.122 1.00 46.38 382 GLN A C 1
ATOM 2992 O O . GLN A 1 382 ? -38.970 -18.790 19.967 1.00 46.38 382 GLN A O 1
ATOM 2997 N N . SER A 1 383 ? -39.368 -16.765 19.098 1.00 48.06 383 SER A N 1
ATOM 2998 C CA . SER A 1 383 ? -39.451 -17.234 17.709 1.00 48.06 383 SER A CA 1
ATOM 2999 C C . SER A 1 383 ? -38.090 -17.679 17.158 1.00 48.06 383 SER A C 1
ATOM 3001 O O . SER A 1 383 ? -38.049 -18.617 16.362 1.00 48.06 383 SER A O 1
ATOM 3003 N N . ALA A 1 384 ? -36.993 -17.038 17.573 1.00 47.09 384 ALA A N 1
ATOM 3004 C CA . ALA A 1 384 ? -35.641 -17.345 17.105 1.00 47.09 384 ALA A CA 1
ATOM 3005 C C . ALA A 1 384 ? -35.035 -18.603 17.757 1.00 47.09 384 ALA A C 1
ATOM 3007 O O . ALA A 1 384 ? -34.190 -19.244 17.146 1.00 47.09 384 ALA A O 1
ATOM 3008 N N . GLU A 1 385 ? -35.487 -18.990 18.954 1.00 41.69 385 GLU A N 1
ATOM 3009 C CA . GLU A 1 385 ? -35.088 -20.246 19.621 1.00 41.69 385 GLU A CA 1
ATOM 3010 C C . GLU A 1 385 ? -35.865 -21.484 19.127 1.00 41.69 385 GLU A C 1
ATOM 3012 O O . GLU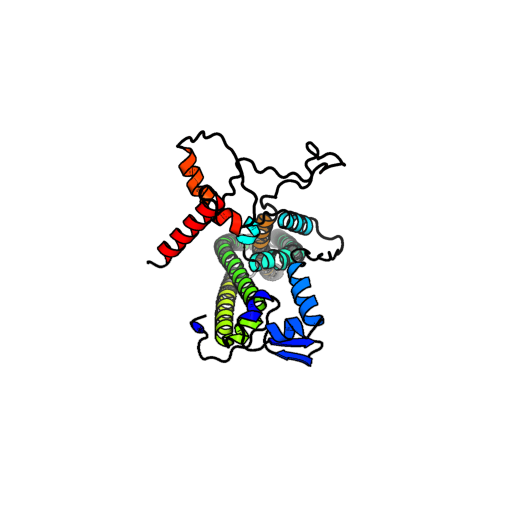 A 1 385 ? -35.518 -22.610 19.476 1.00 41.69 385 GLU A O 1
ATOM 3017 N N . SER A 1 386 ? -36.913 -21.300 18.316 1.00 44.81 386 SER A N 1
ATOM 3018 C CA . SER A 1 386 ? -37.757 -22.392 17.797 1.00 44.81 386 SER A CA 1
ATOM 3019 C C . SER A 1 386 ? -37.355 -22.928 16.412 1.00 44.81 386 SER A C 1
ATOM 3021 O O . SER A 1 386 ? -38.111 -23.704 15.822 1.00 44.81 386 SER A O 1
ATOM 3023 N N . HIS A 1 387 ? -36.175 -22.546 15.907 1.00 39.25 387 HIS A N 1
ATOM 3024 C CA . HIS A 1 387 ? -35.624 -22.994 14.623 1.00 39.25 387 HIS A CA 1
ATOM 3025 C C . HIS A 1 387 ? -34.254 -23.658 14.745 1.00 39.25 387 HIS A C 1
ATOM 3027 O O . HIS A 1 387 ? -33.392 -23.116 15.471 1.00 39.25 387 HIS A O 1
#

Organism: Trifolium subterraneum (NCBI:txid3900)

Secondary structure (DSSP, 8-state):
-GGGTTS------S-GGGGGGSS-EEEEETTEEEEEE-HHHHHHH-HHHHHHHHHHHH-S--PPPPPP----S--HHHHHHHHHHHTS-HHHHHHS-HHHHHHIIIIIHHIIIIIHHHHHHHHHHHHHHHHHHHHHHHHH-HHHHHHHHHHHHHHHHHHHHHHHHHHHHHHHHHHHHHHHHHHHHHHHHTHHHHHHTT-HHHHHHHHHHHHHHHHHHHHHHHHHHHHHHHHHHHHHHHHHHHHHHHHHHSPTTSS-HHHHHHHHHHHHHHHHHHHHHHHHHHHHHHHHHHHHHHHHHHT--PPPPS--TTSPPPTT--SS------S-----TTTHHHHHHHTTS-----------S-HHHHHH-SS-HHHHHHHHHHHHHHHHTT-

Foldseek 3Di:
DVVCPPHDDDDDDLDPVCQQVDQKDFDDDPRDTPDMGRPVCCCVPDPVVVVSNVVNVVPPDDDDDDDDDDDDDDDPLLVLLVVLVVQFDVVCVVVDFPLLVVCLSPPLVCCVPPVQVVLVCQLVVLVVVLVVLVVVCCVQPVVLVVLVVVLVVVLVVLLVVLLVVLVVLLVQLSVLSSVLSRLVVVCVVCVVVCVVVVVVVVSVVVSVVSVVSNVVSVVVSVVSLVVSLVVSVVSLVVSLVVVLVVVVPDDPPPDDPVSSVVSSVSSVVSSVSSSSNSSSVVVNSSSVVSVVVSVVSSDRDGDDDPDDPVDDDDPCPPVDPDDDDWPDDDDDPVRVVVVVVVVVDDDDDDDDDDDDDDLVVLCVDPPRPSVVVVVVVVVVVVVVVVD

Sequence (387 aa):
MEGLKGKTVLLVTHQVDFLPAFDSVLLMSDGVILQA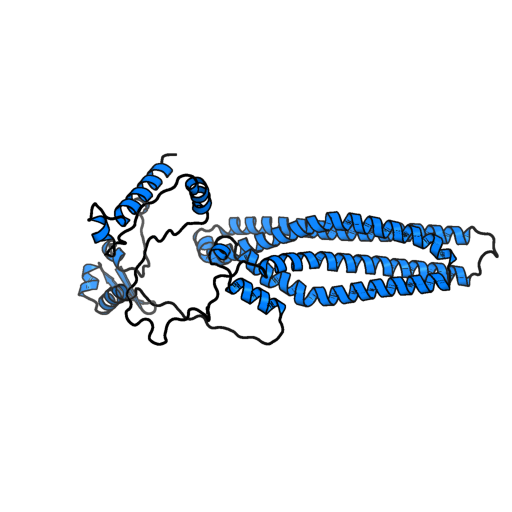GPYNELLNSSHEFQDLVNAHKETAGSNQQLVDVTSSKRYSTTRKLMNSLFRAPMSFYDSTPLGRILSRVSSDLSIMDLDIPFSLTFAVGGTMFFYASLTVLAVVTWQVLIVAIPMVYVAIRMQRYYFTLAKEVMRINGTTKSSLANHVAETVAGAATIRAFEEEDRSFNKNLDLIDINASAFFHSFASNEWLIQRLETISAVVLTAAALCMVMLPPGTFTSGIIGMALSYGLSLNNTLVFSIQNQCTIANYIISVERLNQYMHIQSEAEEIVEGNRPPMNWPDAGKVEIKDLKVLGKCQLREVVQGKEEGLNSSGKLAEYDEPMSLMKREESLFRKLVKEYWSHFQSAESH